Protein AF-0000000078790169 (afdb_homodimer)

Nearest PDB structures (foldseek):
  7u7o-assembly1_C  TM=8.410E-01  e=3.613E-13  Escherichia coli K-12
  8aan-assembly1_A  TM=8.599E-01  e=8.187E-13  Escherichia coli
  8tir-assembly1_C  TM=8.491E-01  e=3.741E-12  Escherichia coli K-12
  8tip-assembly1_C  TM=8.464E-01  e=5.632E-12  Escherichia coli K-12
  8tiw-assembly1_C  TM=8.476E-01  e=8.478E-12  Escherichia coli K-12

Solvent-accessible surface area (backbone atoms only — not comparable to full-atom values): 28248 Å² total; per-residue (Å²): 128,79,69,76,74,74,71,53,63,69,57,85,62,82,78,74,76,66,82,73,62,65,64,41,73,25,56,26,50,36,23,56,64,48,59,53,64,55,48,47,83,46,51,38,67,49,48,44,50,49,39,55,56,41,31,70,58,54,73,80,40,88,64,81,60,79,42,79,51,27,51,66,54,50,28,60,69,57,69,46,75,85,45,73,65,47,48,52,50,50,52,49,45,53,51,46,43,30,23,40,76,39,77,47,74,40,75,90,74,41,29,39,36,41,34,28,60,28,52,37,38,36,39,32,31,55,33,42,30,38,38,29,59,32,72,87,46,42,84,36,55,37,48,43,84,78,67,74,55,53,28,68,48,50,40,45,60,46,47,69,44,74,47,43,50,27,38,47,49,50,51,53,47,45,50,53,26,70,62,78,51,79,50,75,22,59,49,73,41,35,64,68,51,50,30,53,44,51,48,47,75,73,88,55,55,67,64,49,47,44,66,69,40,46,47,52,20,41,52,49,42,44,71,70,34,88,85,42,35,62,44,83,43,74,42,64,61,85,92,44,74,60,36,38,34,37,36,34,47,36,45,60,48,52,57,53,66,75,95,128,78,69,78,72,73,74,52,62,68,57,86,61,82,76,74,77,67,82,74,62,67,63,41,73,25,55,25,51,38,24,56,65,47,57,53,66,56,47,49,83,46,51,40,68,49,47,43,50,50,39,55,56,41,32,69,57,55,73,82,41,88,64,82,60,77,41,80,54,29,52,66,55,49,26,59,66,56,70,46,76,87,46,72,66,47,48,54,50,51,52,48,46,52,50,46,42,29,23,41,75,40,75,47,75,38,76,92,74,41,30,39,35,40,32,28,62,28,51,37,40,36,39,32,31,55,35,43,30,38,40,30,59,32,72,87,45,41,86,36,56,36,49,44,83,79,67,73,54,54,29,69,48,48,40,44,59,48,47,69,43,75,47,44,49,26,39,46,49,50,51,53,48,46,50,51,28,70,63,78,52,77,51,75,23,60,51,73,42,36,64,67,51,50,31,54,46,51,46,47,76,72,88,55,56,68,65,50,47,44,64,68,40,47,49,51,21,41,52,50,41,46,71,69,34,88,85,43,36,62,44,85,44,73,42,64,60,86,92,43,71,59,36,36,33,38,36,35,47,37,46,60,49,52,58,54,65,74,97

Organism: Lacticaseibacillus rhamnosus (strain LMS2-1) (NCBI:txid525361)

Secondary structure (DSSP, 8-state):
---TTS-----------S----GGGPEEEEEHHHHHHTGGGS-HHHHHHHHHHHHT--TT-SSPPPEEEEHHHHHHHTT---SHHHHHHHHHHHHHHHHS-EEEEETTTTEEEEE-SEEEEEEETTSEEEEEE-GGGHHHHSSGGGTS-EEEEEHHHHHH--SHHHHHHHHHHHHHTTTTTSS-EEEEE-HHHHHHHHT--TTS-HHHIIIIIIHHHHHHHHHH-TT--EEEEEEEETTEEEEEEEEE-HHHHHHHHH-/---TTS-----------S----GGGPEEEEEHHHHHHTGGGS-HHHHHHHHHHHHT--TT-SSPPPEEEEHHHHHHHTT---SHHHHHHHHHHHHHHHHS-EEEEETTTTEEEEE-SEEEEEEETTSEEEEEE-GGGHHHHSSGGGTS-EEEEEHHHHHH--SHHHHHHHHHHHHHTTTTTSS-EEEEE-HHHHHHHHT--TTS-HHHIIIIIIHHHHHHHHHH-TT--EEEEEEEETTEEEEEEEEE-HHHHHHHHH-

Foldseek 3Di:
DPPVPPQLQDAQDPPDPDDPPLLQQFKAKWFPCCLQAFPQVAWLLLVLVLSSLLSPDDQPDPFWDKDKDFPNRSCVNLVHDDDSVSLVVVVVSVVCQQVDWGWDADVVVRDIDTGGQWPDWDADSNGIIITHGDRVRCVTRYNVVVVPRMFIDGSNLSSQFRGLLLSSVVRVQRRQCVVVQPDKRKDKDFLVSSCSSNVPDPVDDSVCCVPPRVVVSQVRSVVRPPQWRKDWDFDDDVPHTGMIMIITCSSVVVVVVVD/DPPVPPQLQDAQDPPDPDDVPLLQQQKAKWFPCCLQAFPQVAWLLLVLVLSSLLSPDDQPDPFWDKDKDFPNRSCVNLVHDDDSVSLVVVVVSVVCQQVDWGWDADPVVRDIDTGGQWPDWDADSNGIIITHGDRVRCVTRYNVVVVPRMFIDGSNLSSQFRGLLLSSVVRVQRRQCVVVQPDKRKDKDFLVSSCSSNVPDPVDDSVCCVPPRVVVSQVRSVVRPPQWRKDWDFDDDPPHTGMIMIITCSSVVVVVVVD

Structure (mmCIF, N/CA/C/O backbone):
data_AF-0000000078790169-model_v1
#
loop_
_entity.id
_entity.type
_entity.pdbx_description
1 polymer 'Initiator RepB protein'
#
loop_
_atom_site.group_PDB
_atom_site.id
_atom_site.type_symbol
_atom_site.label_atom_id
_atom_site.label_alt_id
_atom_site.label_comp_id
_atom_site.label_asym_id
_atom_site.label_entity_id
_atom_site.label_seq_id
_atom_site.pdbx_PDB_ins_code
_atom_site.Cartn_x
_atom_site.Cartn_y
_atom_site.Cartn_z
_atom_site.occupancy
_atom_site.B_iso_or_equiv
_atom_site.auth_seq_id
_atom_site.auth_comp_id
_atom_site.auth_asym_id
_atom_site.auth_atom_id
_atom_site.pdbx_PDB_model_num
ATOM 1 N N . MET A 1 1 ? -16.141 -11.969 -10.391 1 20.5 1 MET A N 1
ATOM 2 C CA . MET A 1 1 ? -15.391 -10.719 -10.484 1 20.5 1 MET A CA 1
ATOM 3 C C . MET A 1 1 ? -16.203 -9.562 -9.906 1 20.5 1 MET A C 1
ATOM 5 O O . MET A 1 1 ? -17.141 -9.078 -10.539 1 20.5 1 MET A O 1
ATOM 9 N N . VAL A 1 2 ? -16.562 -9.617 -8.609 1 26.11 2 VAL A N 1
ATOM 10 C CA . VAL A 1 2 ? -17.641 -8.812 -8.031 1 26.11 2 VAL A CA 1
ATOM 11 C C . VAL A 1 2 ? -17.359 -7.332 -8.281 1 26.11 2 VAL A C 1
ATOM 13 O O . VAL A 1 2 ? -16.219 -6.871 -8.109 1 26.11 2 VAL A O 1
ATOM 16 N N . SER A 1 3 ? -18.031 -6.871 -9.312 1 24.41 3 SER A N 1
ATOM 17 C CA . SER A 1 3 ? -18.047 -5.434 -9.57 1 24.41 3 SER A CA 1
ATOM 18 C C . SER A 1 3 ? -18.141 -4.637 -8.273 1 24.41 3 SER A C 1
ATOM 20 O O . SER A 1 3 ? -19.125 -4.77 -7.535 1 24.41 3 SER A O 1
ATOM 22 N N . ALA A 1 4 ? -17.109 -4.504 -7.672 1 30.3 4 ALA A N 1
ATOM 23 C CA . ALA A 1 4 ? -17.078 -3.799 -6.395 1 30.3 4 ALA A CA 1
ATOM 24 C C . ALA A 1 4 ? -17.812 -2.469 -6.48 1 30.3 4 ALA A C 1
ATOM 26 O O . ALA A 1 4 ? -17.766 -1.662 -5.547 1 30.3 4 ALA A O 1
ATOM 27 N N . GLY A 1 5 ? -18.406 -2.191 -7.641 1 28.2 5 GLY A N 1
ATOM 28 C CA . GLY A 1 5 ? -19.031 -0.884 -7.711 1 28.2 5 GLY A CA 1
ATOM 29 C C . GLY A 1 5 ? -20.156 -0.708 -6.703 1 28.2 5 GLY A C 1
ATOM 30 O O . GLY A 1 5 ? -20.625 0.41 -6.477 1 28.2 5 GLY A O 1
ATOM 31 N N . ARG A 1 6 ? -21.125 -1.715 -6.676 1 32.03 6 ARG A N 1
ATOM 32 C CA . ARG A 1 6 ? -22.344 -1.42 -5.941 1 32.03 6 ARG A CA 1
ATOM 33 C C . ARG A 1 6 ? -22.094 -1.367 -4.441 1 32.03 6 ARG A C 1
ATOM 35 O O . ARG A 1 6 ? -21.688 -2.365 -3.84 1 32.03 6 ARG A O 1
ATOM 42 N N . ILE A 1 7 ? -21.828 -0.208 -3.947 1 33.84 7 ILE A N 1
ATOM 43 C CA . ILE A 1 7 ? -21.656 0.276 -2.58 1 33.84 7 ILE A CA 1
ATOM 44 C C . ILE A 1 7 ? -22.688 -0.382 -1.673 1 33.84 7 ILE A C 1
ATOM 46 O O . ILE A 1 7 ? -23.891 -0.339 -1.954 1 33.84 7 ILE A O 1
ATOM 50 N N . LEU A 1 8 ? -22.281 -1.354 -1.033 1 34.78 8 LEU A N 1
ATOM 51 C CA . LEU A 1 8 ? -22.953 -2.113 0.012 1 34.78 8 LEU A CA 1
ATOM 52 C C . LEU A 1 8 ? -23.625 -1.179 1.013 1 34.78 8 LEU A C 1
ATOM 54 O O . LEU A 1 8 ? -24.094 -1.621 2.068 1 34.78 8 LEU A O 1
ATOM 58 N N . TRP A 1 9 ? -23.469 0.124 0.792 1 31.91 9 TRP A N 1
ATOM 59 C CA . TRP A 1 9 ? -23.812 0.92 1.966 1 31.91 9 TRP A CA 1
ATOM 60 C C . TRP A 1 9 ? -25.312 0.915 2.207 1 31.91 9 TRP A C 1
ATOM 62 O O . TRP A 1 9 ? -26.078 1.479 1.419 1 31.91 9 TRP A O 1
ATOM 72 N N . THR A 1 10 ? -25.859 -0.198 2.451 1 31.5 10 THR A N 1
ATOM 73 C CA . THR A 1 10 ? -27.297 -0.029 2.686 1 31.5 10 THR A CA 1
ATOM 74 C C . THR A 1 10 ? -27.547 0.974 3.807 1 31.5 10 THR A C 1
ATOM 76 O O . THR A 1 10 ? -28.359 1.889 3.66 1 31.5 10 THR A O 1
ATOM 79 N N . SER A 1 11 ? -27.656 0.459 5.164 1 29.88 11 SER A N 1
ATOM 80 C CA . SER A 1 11 ? -28.312 1.163 6.262 1 29.88 11 SER A CA 1
ATOM 81 C C . SER A 1 11 ? -27.344 2.105 6.969 1 29.88 11 SER A C 1
ATOM 83 O O . SER A 1 11 ? -26.172 1.761 7.191 1 29.88 11 SER A O 1
ATOM 85 N N . ASP A 1 12 ? -27.5 3.371 6.906 1 32.56 12 ASP A N 1
ATOM 86 C CA . ASP A 1 12 ? -26.859 4.527 7.523 1 32.56 12 ASP A CA 1
ATOM 87 C C . ASP A 1 12 ? -26.875 4.414 9.047 1 32.56 12 ASP A C 1
ATOM 89 O O . ASP A 1 12 ? -27.828 4.871 9.695 1 32.56 12 ASP A O 1
ATOM 93 N N . ARG A 1 13 ? -26.781 3.326 9.742 1 32.31 13 ARG A N 1
ATOM 94 C CA . ARG A 1 13 ? -27 3.338 11.188 1 32.31 13 ARG A CA 1
ATOM 95 C C . ARG A 1 13 ? -25.844 4.031 11.914 1 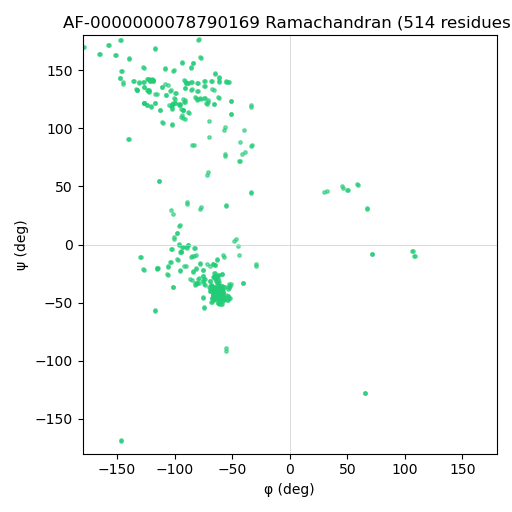32.31 13 ARG A C 1
ATOM 97 O O . ARG A 1 13 ? -24.688 3.924 11.5 1 32.31 13 ARG A O 1
ATOM 104 N N . ASP A 1 14 ? -26.172 5.031 12.68 1 32.47 14 ASP A N 1
ATOM 105 C CA . ASP A 1 14 ? -25.328 5.711 13.656 1 32.47 14 ASP A CA 1
ATOM 106 C C . ASP A 1 14 ? -24.766 4.727 14.688 1 32.47 14 ASP A C 1
ATOM 108 O O . ASP A 1 14 ? -25.531 4.16 15.477 1 32.47 14 ASP A O 1
ATOM 112 N N . PHE A 1 15 ? -23.859 3.986 14.438 1 33.72 15 PHE A N 1
ATOM 113 C CA . PHE A 1 15 ? -23.406 2.979 15.383 1 33.72 15 PHE A CA 1
ATOM 114 C C . PHE A 1 15 ? -22.812 3.633 16.625 1 33.72 15 PHE A C 1
ATOM 116 O O . PHE A 1 15 ? -22.422 2.943 17.578 1 33.72 15 PHE A O 1
ATOM 123 N N . ASN A 1 16 ? -22.281 4.805 16.609 1 34.62 16 ASN A N 1
ATOM 124 C CA . ASN A 1 16 ? -21.594 5.355 17.766 1 34.62 16 ASN A CA 1
ATOM 125 C C . ASN A 1 16 ? -22.562 6.016 18.734 1 34.62 16 ASN A C 1
ATOM 127 O O . ASN A 1 16 ? -23.203 7.016 18.406 1 34.62 16 ASN A O 1
ATOM 131 N N . LYS A 1 17 ? -23.188 5.336 19.656 1 36.69 17 LYS A N 1
ATOM 132 C CA . LYS A 1 17 ? -24.062 5.852 20.703 1 36.69 17 LYS A CA 1
ATOM 133 C C . LYS A 1 17 ? -23.328 6.863 21.578 1 36.69 17 LYS A C 1
ATOM 135 O O . LYS A 1 17 ? -23.922 7.465 22.484 1 36.69 17 LYS A O 1
ATOM 140 N N . ASP A 1 18 ? -22.078 6.598 21.938 1 36.97 18 ASP A N 1
ATOM 141 C CA . ASP A 1 18 ? -21.562 7.445 23.016 1 36.97 18 ASP A CA 1
ATOM 142 C C . ASP A 1 18 ? -21.547 8.914 22.594 1 36.97 18 ASP A C 1
ATOM 144 O O . ASP A 1 18 ? -21.5 9.227 21.406 1 36.97 18 ASP A O 1
ATOM 148 N N . GLU A 1 19 ? -21.828 9.852 23.484 1 35.72 19 GLU A N 1
ATOM 149 C CA . GLU A 1 19 ? -21.812 11.305 23.375 1 35.72 19 GLU A CA 1
ATOM 150 C C . GLU A 1 19 ? -20.703 11.766 22.422 1 35.72 19 GLU A C 1
ATOM 152 O O . GLU A 1 19 ? -19.531 11.469 22.641 1 35.72 19 GLU A O 1
ATOM 157 N N . ILE A 1 20 ? -20.844 11.828 21.203 1 38.97 20 ILE A N 1
ATOM 158 C CA . ILE A 1 20 ? -19.984 12.414 20.188 1 38.97 20 ILE A CA 1
ATOM 159 C C . ILE A 1 20 ? -19.281 13.648 20.75 1 38.97 20 ILE A C 1
ATOM 161 O O . ILE A 1 20 ? -19.906 14.703 20.891 1 38.97 20 ILE A O 1
ATOM 165 N N . ARG A 1 21 ? -18.734 13.633 21.938 1 41.75 21 ARG A N 1
ATOM 166 C CA . ARG A 1 21 ? -17.906 14.805 22.188 1 41.75 21 ARG A CA 1
ATOM 167 C C . ARG A 1 21 ? -17.219 15.273 20.922 1 41.75 21 ARG A C 1
ATOM 169 O O . ARG A 1 21 ? -16.812 14.453 20.078 1 41.75 21 ARG A O 1
ATOM 176 N N . ASP A 1 22 ? -17.5 16.469 20.5 1 54.09 22 ASP A N 1
ATOM 177 C CA . ASP A 1 22 ? -17.109 17.078 19.234 1 54.09 22 ASP A CA 1
ATOM 178 C C . ASP A 1 22 ? -15.664 16.781 18.891 1 54.09 22 ASP A C 1
ATOM 180 O O . ASP A 1 22 ? -14.742 17.266 19.547 1 54.09 22 ASP A O 1
ATOM 184 N N . GLN A 1 23 ? -15.406 15.531 18.516 1 52.53 23 GLN A N 1
ATOM 185 C CA . GLN A 1 23 ? -14.117 15.023 18.062 1 52.53 23 GLN A CA 1
ATOM 186 C C . GLN A 1 23 ? -13.297 16.125 17.391 1 52.53 23 GLN A C 1
ATOM 188 O O . GLN A 1 23 ? -12.062 16.047 17.344 1 52.53 23 GLN A O 1
ATOM 193 N N . ARG A 1 24 ? -14.031 17.141 17.062 1 53.06 24 ARG A N 1
ATOM 194 C CA . ARG A 1 24 ? -13.352 18.25 16.406 1 53.06 24 ARG A CA 1
ATOM 195 C C . ARG A 1 24 ? -12.461 19.016 17.391 1 53.06 24 ARG A C 1
ATOM 197 O O . ARG A 1 24 ? -11.523 19.703 16.984 1 53.06 24 ARG A O 1
ATOM 204 N N . TYR A 1 25 ? -12.789 18.719 18.609 1 52.31 25 TYR A N 1
ATOM 205 C CA . TYR A 1 25 ? -12.008 19.406 19.625 1 52.31 25 TYR A CA 1
ATOM 206 C C . TYR A 1 25 ? -10.852 18.547 20.125 1 52.31 25 TYR A C 1
ATOM 208 O O . TYR A 1 25 ? -10.203 18.875 21.109 1 52.31 25 TYR A O 1
ATOM 216 N N . PHE A 1 26 ? -10.703 17.594 19.25 1 68.75 26 PHE A N 1
ATOM 217 C CA . PHE A 1 26 ? -9.594 16.719 19.609 1 68.75 26 PHE A CA 1
ATOM 218 C C . PHE A 1 26 ? -8.258 17.328 19.203 1 68.75 26 PHE A C 1
ATOM 220 O O . PHE A 1 26 ? -8.18 18.031 18.188 1 68.75 26 PHE A O 1
ATOM 227 N N . LEU A 1 27 ? -7.285 17.203 20.031 1 70.69 27 LEU A N 1
ATOM 228 C CA . LEU A 1 27 ? -5.918 17.625 19.75 1 70.69 27 LEU A CA 1
ATOM 229 C C . LEU A 1 27 ? -5.172 16.578 18.938 1 70.69 27 LEU A C 1
ATOM 231 O O . LEU A 1 27 ? -5.277 15.383 19.219 1 70.69 27 LEU A O 1
ATOM 235 N N . VAL A 1 28 ? -4.648 17.094 17.875 1 78.19 28 VAL A N 1
ATOM 236 C CA . VAL A 1 28 ? -3.781 16.25 17.062 1 78.19 28 VAL A CA 1
ATOM 237 C C . VAL A 1 28 ? -2.32 16.5 17.438 1 78.19 28 VAL A C 1
ATOM 239 O O . VAL A 1 28 ? -1.87 17.641 17.484 1 78.19 28 VAL A O 1
ATOM 242 N N . ALA A 1 29 ? -1.656 15.492 17.859 1 73.12 29 ALA A N 1
ATOM 243 C CA . ALA A 1 29 ? -0.239 15.602 18.188 1 73.12 29 ALA A CA 1
ATOM 244 C C . ALA A 1 29 ? 0.609 14.727 17.281 1 73.12 29 ALA A C 1
ATOM 246 O O . ALA A 1 29 ? 0.273 13.562 17.031 1 73.12 29 ALA A O 1
ATOM 247 N N . GLU A 1 30 ? 1.626 15.289 16.703 1 75.19 30 GLU A N 1
ATOM 248 C CA . GLU A 1 30 ? 2.525 14.547 15.828 1 75.19 30 GLU A CA 1
ATOM 249 C C . GLU A 1 30 ? 3.957 15.062 15.945 1 75.19 30 GLU A C 1
ATOM 251 O O . GLU A 1 30 ? 4.18 16.25 16.203 1 75.19 30 GLU A O 1
ATOM 256 N N . HIS A 1 31 ? 4.863 14.094 15.734 1 76.19 31 HIS A N 1
ATOM 257 C CA . HIS A 1 31 ? 6.262 14.5 15.672 1 76.19 31 HIS A CA 1
ATOM 258 C C . HIS A 1 31 ? 6.52 15.406 14.477 1 76.19 31 HIS A C 1
ATOM 260 O O . HIS A 1 31 ? 5.973 15.188 13.391 1 76.19 31 HIS A O 1
ATOM 266 N N . ASN A 1 32 ? 7.422 16.328 14.609 1 73 32 ASN A N 1
ATOM 267 C CA . ASN A 1 32 ? 7.688 17.328 13.578 1 73 32 ASN A CA 1
ATOM 268 C C . ASN A 1 32 ? 8.242 16.688 12.305 1 73 32 ASN A C 1
ATOM 270 O O . ASN A 1 32 ? 7.98 17.172 11.203 1 73 32 ASN A O 1
ATOM 274 N N . ASP A 1 33 ? 8.883 15.594 12.469 1 73.69 33 ASP A N 1
ATOM 275 C CA . ASP A 1 33 ? 9.477 14.914 11.328 1 73.69 33 ASP A CA 1
ATOM 276 C C . ASP A 1 33 ? 8.398 14.328 10.422 1 73.69 33 ASP A C 1
ATOM 278 O O . ASP A 1 33 ? 8.602 14.18 9.211 1 73.69 33 ASP A O 1
ATOM 282 N N . LEU A 1 34 ? 7.316 13.945 11.031 1 74.81 34 LEU A N 1
ATOM 283 C CA . LEU A 1 34 ? 6.23 13.383 10.234 1 74.81 34 LEU A CA 1
ATOM 284 C C . LEU A 1 34 ? 5.613 14.445 9.328 1 74.81 34 LEU A C 1
ATOM 286 O O . LEU A 1 34 ? 5.258 14.156 8.188 1 74.81 34 LEU A O 1
ATOM 290 N N . ILE A 1 35 ? 5.547 15.547 9.797 1 66.56 35 ILE A N 1
ATOM 291 C CA . ILE A 1 35 ? 4.941 16.656 9.062 1 66.56 35 ILE A CA 1
ATOM 292 C C . ILE A 1 35 ? 5.785 16.984 7.832 1 66.56 35 ILE A C 1
ATOM 294 O O . ILE A 1 35 ? 5.25 17.172 6.738 1 66.56 35 ILE A O 1
ATOM 298 N N . THR A 1 36 ? 7 16.891 8.031 1 63.53 36 THR A N 1
ATOM 299 C CA . THR A 1 36 ? 7.902 17.375 6.992 1 63.53 36 THR A CA 1
ATOM 300 C C . THR A 1 36 ? 8.266 16.25 6.023 1 63.53 36 THR A C 1
ATOM 302 O O . THR A 1 36 ? 8.625 16.516 4.871 1 63.53 36 THR A O 1
ATOM 305 N N . LYS A 1 37 ? 8.07 15.094 6.43 1 63.59 37 LYS A N 1
ATOM 306 C CA . LYS A 1 37 ? 8.711 14.047 5.637 1 63.59 37 LYS A CA 1
ATOM 307 C C . LYS A 1 37 ? 7.672 13.164 4.957 1 63.59 37 LYS A C 1
ATOM 309 O O . LYS A 1 37 ? 7.945 12.562 3.914 1 63.59 37 LYS A O 1
ATOM 314 N N . ALA A 1 38 ? 6.531 13.172 5.434 1 64.75 38 ALA A N 1
ATOM 315 C CA . ALA A 1 38 ? 5.715 12.047 4.969 1 64.75 38 ALA A CA 1
ATOM 316 C C . ALA A 1 38 ? 4.355 12.531 4.469 1 64.75 38 ALA A C 1
ATOM 318 O O . ALA A 1 38 ? 3.707 11.852 3.67 1 64.75 38 ALA A O 1
ATOM 319 N N . ARG A 1 39 ? 4.062 13.719 4.723 1 70.88 39 ARG A N 1
ATOM 320 C CA . ARG A 1 39 ? 2.65 14.062 4.559 1 70.88 39 ARG A CA 1
ATOM 321 C C . ARG A 1 39 ? 2.393 14.688 3.191 1 70.88 39 ARG A C 1
ATOM 323 O O . ARG A 1 39 ? 1.241 14.797 2.766 1 70.88 39 ARG A O 1
ATOM 330 N N . HIS A 1 40 ? 3.389 14.797 2.463 1 73.88 40 HIS A N 1
ATOM 331 C CA . HIS A 1 40 ? 3.215 15.57 1.238 1 73.88 40 HIS A CA 1
ATOM 332 C C . HIS A 1 40 ? 2.498 14.75 0.169 1 73.88 40 HIS A C 1
ATOM 334 O O . HIS A 1 40 ? 1.944 15.312 -0.78 1 73.88 40 HIS A O 1
ATOM 340 N N . ASP A 1 41 ? 2.449 13.531 0.336 1 83.69 41 ASP A N 1
ATOM 341 C CA . ASP A 1 41 ? 1.815 12.727 -0.704 1 83.69 41 ASP A CA 1
ATOM 342 C C . ASP A 1 41 ? 0.32 12.57 -0.441 1 83.69 41 ASP A C 1
ATOM 344 O O . ASP A 1 41 ? -0.405 12.016 -1.268 1 83.69 41 ASP A O 1
ATOM 348 N N . LEU A 1 42 ? -0.148 13.109 0.658 1 92.75 42 LEU A N 1
ATOM 349 C CA . LEU A 1 42 ? -1.567 13.031 0.987 1 92.75 42 LEU A CA 1
ATOM 350 C C . LEU A 1 42 ? -2.32 14.234 0.417 1 92.75 42 LEU A C 1
ATOM 352 O O . LEU A 1 42 ? -1.813 15.352 0.439 1 92.75 42 LEU A O 1
ATOM 356 N N . ASN A 1 43 ? -3.49 14 -0.109 1 94.38 43 ASN A N 1
ATOM 357 C CA . ASN A 1 43 ? -4.34 15.117 -0.484 1 94.38 43 ASN A CA 1
ATOM 358 C C . ASN A 1 43 ? -5.055 15.711 0.729 1 94.38 43 ASN A C 1
ATOM 360 O O . ASN A 1 43 ? -4.875 15.234 1.852 1 94.38 43 ASN A O 1
ATOM 364 N N . ALA A 1 44 ? -5.781 16.766 0.517 1 95.44 44 ALA A N 1
ATOM 365 C CA . ALA A 1 44 ? -6.387 17.516 1.619 1 95.44 44 ALA A CA 1
ATOM 366 C C . ALA A 1 44 ? -7.266 16.609 2.473 1 95.44 44 ALA A C 1
ATOM 368 O O . ALA A 1 44 ? -7.164 16.609 3.703 1 95.44 44 ALA A O 1
ATOM 369 N N . ARG A 1 45 ? -8.102 15.82 1.868 1 96 45 ARG A N 1
ATOM 370 C CA . ARG A 1 45 ? -9.008 14.938 2.604 1 96 45 ARG A CA 1
ATOM 371 C C . ARG A 1 45 ? -8.227 13.883 3.383 1 96 45 ARG A C 1
ATOM 373 O O . ARG A 1 45 ? -8.539 13.602 4.543 1 96 45 ARG A O 1
ATOM 380 N N . GLU A 1 46 ? -7.242 13.32 2.756 1 96.38 46 GLU A N 1
ATOM 381 C CA . GLU A 1 46 ? -6.402 12.312 3.4 1 96.38 46 GLU A CA 1
ATOM 382 C C . GLU A 1 46 ? -5.66 12.898 4.598 1 96.38 46 GLU A C 1
ATOM 384 O O . GLU A 1 46 ? -5.504 12.234 5.625 1 96.38 46 GLU A O 1
ATOM 389 N N . LEU A 1 47 ? -5.199 14.133 4.445 1 95 47 LEU A N 1
ATOM 390 C CA . LEU A 1 47 ? -4.559 14.812 5.566 1 95 47 LEU A CA 1
ATOM 391 C C . LEU A 1 47 ? -5.512 14.922 6.75 1 95 47 LEU A C 1
ATOM 393 O O . LEU A 1 47 ? -5.129 14.664 7.895 1 95 47 LEU A O 1
ATOM 397 N N . LYS A 1 48 ? -6.73 15.266 6.488 1 95 48 LYS A N 1
ATOM 398 C CA . LYS A 1 48 ? -7.746 15.422 7.527 1 95 48 LYS A CA 1
ATOM 399 C C . LYS A 1 48 ? -8.086 14.07 8.164 1 95 48 LYS A C 1
ATOM 401 O O . LYS A 1 48 ? -8.258 13.984 9.383 1 95 48 LYS A O 1
ATOM 406 N N . ILE A 1 49 ? -8.148 13.078 7.309 1 95.75 49 ILE A N 1
ATOM 407 C CA . ILE A 1 49 ? -8.398 11.734 7.828 1 95.75 49 ILE A CA 1
ATOM 408 C C . ILE A 1 49 ? -7.277 11.336 8.781 1 95.75 49 ILE A C 1
ATOM 410 O O . ILE A 1 49 ? -7.539 10.836 9.883 1 95.75 49 ILE A O 1
ATOM 414 N N . MET A 1 50 ? -6.074 11.547 8.328 1 93.62 50 MET A N 1
ATOM 415 C CA . MET A 1 50 ? -4.934 11.203 9.172 1 93.62 50 MET A CA 1
ATOM 416 C C . MET A 1 50 ? -4.977 11.977 10.484 1 93.62 50 MET A C 1
ATOM 418 O O . MET A 1 50 ? -4.703 11.414 11.547 1 93.62 50 MET A O 1
ATOM 422 N N . ASP A 1 51 ? -5.277 13.25 10.43 1 92.62 51 ASP A N 1
ATOM 423 C CA . ASP A 1 51 ? -5.391 14.055 11.641 1 92.62 51 ASP A CA 1
ATOM 424 C C . ASP A 1 51 ? -6.449 13.492 12.578 1 92.62 51 ASP A C 1
ATOM 426 O O . ASP A 1 51 ? -6.246 13.438 13.797 1 92.62 51 ASP A O 1
ATOM 430 N N . TYR A 1 52 ? -7.578 13.141 12.016 1 93.62 52 TYR A N 1
ATOM 431 C CA . TYR A 1 52 ? -8.633 12.516 12.805 1 93.62 52 TYR A CA 1
ATOM 432 C C . TYR A 1 52 ? -8.125 11.25 13.492 1 93.62 52 TYR A C 1
ATOM 434 O O . TYR A 1 52 ? -8.336 11.062 14.695 1 93.62 52 TYR A O 1
ATOM 442 N N . VAL A 1 53 ? -7.414 10.445 12.773 1 92.81 53 VAL A N 1
ATOM 443 C CA . VAL A 1 53 ? -6.898 9.18 13.289 1 92.81 53 VAL A CA 1
ATOM 444 C C . VAL A 1 53 ? -5.895 9.453 14.406 1 92.81 53 VAL A C 1
ATOM 446 O O . VAL A 1 53 ? -5.941 8.812 15.461 1 92.81 53 VAL A O 1
ATOM 449 N N . VAL A 1 54 ? -5.035 10.383 14.156 1 89.25 54 VAL A N 1
ATOM 450 C CA . VAL A 1 54 ? -4.02 10.742 15.141 1 89.25 54 VAL A CA 1
ATOM 451 C C . VAL A 1 54 ? -4.691 11.273 16.406 1 89.25 54 VAL A C 1
ATOM 453 O O . VAL A 1 54 ? -4.219 11.031 17.516 1 89.25 54 VAL A O 1
ATOM 456 N N . SER A 1 55 ? -5.754 11.977 16.234 1 88.94 55 SER A N 1
ATOM 457 C CA . SER A 1 55 ? -6.457 12.562 17.375 1 88.94 55 SER A CA 1
ATOM 458 C C . SER A 1 55 ? -7.039 11.484 18.281 1 88.94 55 SER A C 1
ATOM 460 O O . SER A 1 55 ? -7.383 11.75 19.422 1 88.94 55 SER A O 1
ATOM 462 N N . LYS A 1 56 ? -7.172 10.281 17.797 1 87.75 56 LYS A N 1
ATOM 463 C CA . LYS A 1 56 ? -7.719 9.172 18.578 1 87.75 56 LYS A CA 1
ATOM 464 C C . LYS A 1 56 ? -6.633 8.5 19.422 1 87.75 56 LYS A C 1
ATOM 466 O O . LYS A 1 56 ? -6.934 7.668 20.281 1 87.75 56 LYS A O 1
ATOM 471 N N . ILE A 1 57 ? -5.395 8.906 19.125 1 86.06 57 ILE A N 1
ATOM 472 C CA . ILE A 1 57 ? -4.285 8.344 19.875 1 86.06 57 ILE A CA 1
ATOM 473 C C . ILE A 1 57 ? -4.195 9.031 21.25 1 86.06 57 ILE A C 1
ATOM 475 O O . ILE A 1 57 ? -4.133 10.258 21.328 1 86.06 57 ILE A O 1
ATOM 479 N N . LYS A 1 58 ? -4.195 8.273 22.281 1 82.44 58 LYS A N 1
ATOM 480 C CA . LYS A 1 58 ? -4.078 8.836 23.625 1 82.44 58 LYS A CA 1
ATOM 481 C C . LYS A 1 58 ? -2.617 9.031 24.016 1 82.44 58 LYS A C 1
ATOM 483 O O . LYS A 1 58 ? -1.75 8.258 23.609 1 82.44 58 LYS A O 1
ATOM 488 N N . PRO A 1 59 ? -2.346 9.961 24.859 1 78.88 59 PRO A N 1
ATOM 489 C CA . PRO A 1 59 ? -0.97 10.281 25.234 1 78.88 59 PRO A CA 1
ATOM 490 C C . PRO A 1 59 ? -0.259 9.117 25.922 1 78.88 59 PRO A C 1
ATOM 492 O O . PRO A 1 59 ? 0.96 8.977 25.797 1 78.88 59 PRO A O 1
ATOM 495 N N . ASN A 1 60 ? -1.014 8.242 26.562 1 81.06 60 ASN A N 1
ATOM 496 C CA . ASN A 1 60 ? -0.391 7.168 27.328 1 81.06 60 ASN A CA 1
ATOM 497 C C . ASN A 1 60 ? -0.396 5.852 26.562 1 81.06 60 ASN A C 1
ATOM 499 O O . ASN A 1 60 ? 0.035 4.82 27.078 1 81.06 60 ASN A O 1
ATOM 503 N N . ASP A 1 61 ? -0.847 5.914 25.344 1 86 61 ASP A N 1
ATOM 504 C CA . ASP A 1 61 ? -0.857 4.691 24.531 1 86 61 ASP A CA 1
ATOM 505 C C . ASP A 1 61 ? 0.563 4.211 24.25 1 86 61 ASP A C 1
ATOM 507 O O . ASP A 1 61 ? 1.434 5.008 23.891 1 86 61 ASP A O 1
ATOM 511 N N . GLU A 1 62 ? 0.798 2.943 24.438 1 86.25 62 GLU A N 1
ATOM 512 C CA . GLU A 1 62 ? 2.105 2.357 24.156 1 86.25 62 GLU A CA 1
ATOM 513 C C . GLU A 1 62 ? 2.145 1.737 22.766 1 86.25 62 GLU A C 1
ATOM 515 O O . GLU A 1 62 ? 3.223 1.48 22.219 1 86.25 62 GLU A O 1
ATOM 520 N N . HIS A 1 63 ? 1.02 1.429 22.281 1 88 63 HIS A N 1
ATOM 521 C CA . HIS A 1 63 ? 0.866 0.869 20.953 1 88 63 HIS A CA 1
ATOM 522 C C . HIS A 1 63 ? -0.35 1.459 20.234 1 88 63 HIS A C 1
ATOM 524 O O . HIS A 1 63 ? -1.179 2.121 20.875 1 88 63 HIS A O 1
ATOM 530 N N . PHE A 1 64 ? -0.297 1.322 18.922 1 87.06 64 PHE A N 1
ATOM 531 C CA . PHE A 1 64 ? -1.464 1.782 18.172 1 87.06 64 PHE A CA 1
ATOM 532 C C . PHE A 1 64 ? -2.643 0.839 18.375 1 87.06 64 PHE A C 1
ATOM 534 O O . PHE A 1 64 ? -2.533 -0.364 18.125 1 87.06 64 PHE A O 1
ATOM 541 N N . ASN A 1 65 ? -3.617 1.387 18.844 1 82.62 65 ASN A N 1
ATOM 542 C CA . ASN A 1 65 ? -4.863 0.635 18.953 1 82.62 65 ASN A CA 1
ATOM 543 C C . ASN A 1 65 ? -5.652 0.65 17.656 1 82.62 65 ASN A C 1
ATOM 545 O O . ASN A 1 65 ? -5.406 1.489 16.781 1 82.62 65 ASN A O 1
ATOM 549 N N . LEU A 1 66 ? -6.453 -0.397 17.594 1 91.69 66 LEU A N 1
ATOM 550 C CA . LEU A 1 66 ? -7.414 -0.402 16.5 1 91.69 66 LEU A CA 1
ATOM 551 C C . LEU A 1 66 ? -8.367 0.785 16.609 1 91.69 66 LEU A C 1
ATOM 553 O O . LEU A 1 66 ? -8.922 1.051 17.672 1 91.69 66 LEU A O 1
ATOM 557 N N . ILE A 1 67 ? -8.477 1.549 15.586 1 93.12 67 ILE A N 1
ATOM 558 C CA . ILE A 1 67 ? -9.383 2.691 15.555 1 93.12 67 ILE A CA 1
ATOM 559 C C . ILE A 1 67 ? -10.727 2.264 14.969 1 93.12 67 ILE A C 1
ATOM 561 O O . ILE A 1 67 ? -10.805 1.851 13.805 1 93.12 67 ILE A O 1
ATOM 565 N N . ASP A 1 68 ? -11.68 2.346 15.789 1 93.88 68 ASP A N 1
ATOM 566 C CA . ASP A 1 68 ? -13.047 2.045 15.367 1 93.88 68 ASP A CA 1
ATOM 567 C C . ASP A 1 68 ? -13.789 3.318 14.969 1 93.88 68 ASP A C 1
ATOM 569 O O . ASP A 1 68 ? -13.922 4.242 15.773 1 93.88 68 ASP A O 1
ATOM 573 N N . THR A 1 69 ? -14.242 3.422 13.82 1 94.56 69 THR A N 1
ATOM 574 C CA . THR A 1 69 ? -15 4.566 13.32 1 94.56 69 THR A CA 1
ATOM 575 C C . THR A 1 69 ? -16.047 4.121 12.312 1 94.56 69 THR A C 1
ATOM 577 O O . THR A 1 69 ? -16.484 2.965 12.32 1 94.56 69 THR A O 1
ATOM 580 N N . SER A 1 70 ? -16.609 5.023 11.633 1 94.94 70 SER A N 1
ATOM 581 C CA . SER A 1 70 ? -17.609 4.746 10.602 1 94.94 70 SER A CA 1
ATOM 582 C C . SER A 1 70 ? -17.609 5.832 9.531 1 94.94 70 SER A C 1
ATOM 584 O O . SER A 1 70 ? -17.062 6.918 9.734 1 94.94 70 SER A O 1
ATOM 586 N N . MET A 1 71 ? -18.234 5.414 8.422 1 94.69 71 MET A N 1
ATOM 587 C CA . MET A 1 71 ? -18.406 6.406 7.359 1 94.69 71 MET A CA 1
ATOM 588 C C . MET A 1 71 ? -19.203 7.605 7.859 1 94.69 71 MET A C 1
ATOM 590 O O . MET A 1 71 ? -18.891 8.75 7.512 1 94.69 71 MET A O 1
ATOM 594 N N . TYR A 1 72 ? -20.125 7.355 8.688 1 93.12 72 TYR A N 1
ATOM 595 C CA . TYR A 1 72 ? -20.922 8.414 9.289 1 93.12 72 TYR A CA 1
ATOM 596 C C . TYR A 1 72 ? -20.062 9.352 10.125 1 93.12 72 TYR A C 1
ATOM 598 O O . TYR A 1 72 ? -20.109 10.57 9.953 1 93.12 72 TYR A O 1
ATOM 606 N N . GLU A 1 73 ? -19.312 8.789 10.961 1 92.19 73 GLU A N 1
ATOM 607 C CA . GLU A 1 73 ? -18.453 9.586 11.828 1 92.19 73 GLU A CA 1
ATOM 608 C C . GLU A 1 73 ? -17.438 10.383 11.008 1 92.19 73 GLU A C 1
ATOM 610 O O . GLU A 1 73 ? -17.188 11.555 11.289 1 92.19 73 GLU A O 1
ATOM 615 N N . LEU A 1 74 ? -16.828 9.727 10.039 1 94.38 74 LEU A N 1
ATOM 616 C CA . LEU A 1 74 ? -15.844 10.398 9.203 1 94.38 74 LEU A CA 1
ATOM 617 C C . LEU A 1 74 ? -16.469 11.578 8.469 1 94.38 74 LEU A C 1
ATOM 619 O O . LEU A 1 74 ? -15.875 12.664 8.43 1 94.38 74 LEU A O 1
ATOM 623 N N . THR A 1 75 ? -17.641 11.375 7.945 1 94.38 75 THR A N 1
ATOM 624 C CA . THR A 1 75 ? -18.312 12.461 7.227 1 94.38 75 THR A CA 1
ATOM 625 C C . THR A 1 75 ? -18.641 13.609 8.18 1 94.38 75 THR A C 1
ATOM 627 O O . THR A 1 75 ? -18.516 14.781 7.812 1 94.38 75 THR A O 1
ATOM 630 N N . ARG A 1 76 ? -19.016 13.32 9.344 1 92.12 76 ARG A N 1
ATOM 631 C CA . ARG A 1 76 ? -19.359 14.336 10.336 1 92.12 76 ARG A CA 1
ATOM 632 C C . ARG A 1 76 ? -18.109 15.125 10.75 1 92.12 76 ARG A C 1
ATOM 634 O O . ARG A 1 76 ? -18.125 16.359 10.75 1 92.12 76 ARG A O 1
ATOM 641 N N . VAL A 1 77 ? -17.078 14.414 11.07 1 90.5 77 VAL A N 1
ATOM 642 C CA . VAL A 1 77 ? -15.859 15.031 11.57 1 90.5 77 VAL A CA 1
ATOM 643 C C . VAL A 1 77 ? -15.227 15.883 10.469 1 90.5 77 VAL A C 1
ATOM 645 O O . VAL A 1 77 ? -14.719 16.969 10.742 1 90.5 77 VAL A O 1
ATOM 648 N N . LEU A 1 78 ? -15.273 15.391 9.242 1 93.44 78 LEU A N 1
ATOM 649 C CA . LEU A 1 78 ? -14.617 16.078 8.133 1 93.44 78 LEU A CA 1
ATOM 650 C C . LEU A 1 78 ? -15.555 17.094 7.496 1 93.44 78 LEU A C 1
ATOM 652 O O . LEU A 1 78 ? -15.172 17.781 6.535 1 93.44 78 LEU A O 1
ATOM 656 N N . ASP A 1 79 ? -16.734 17.188 8.008 1 92.5 79 ASP A N 1
ATOM 657 C CA . ASP A 1 79 ? -17.734 18.125 7.523 1 92.5 79 ASP A CA 1
ATOM 658 C C . ASP A 1 79 ? -18.047 17.906 6.043 1 92.5 79 ASP A C 1
ATOM 660 O O . ASP A 1 79 ? -17.953 18.828 5.23 1 92.5 79 ASP A O 1
ATOM 664 N N . LEU A 1 80 ? -18.344 16.672 5.754 1 94.06 80 LEU A N 1
ATOM 665 C CA . LEU A 1 80 ? -18.734 16.266 4.402 1 94.06 80 LEU A CA 1
ATOM 666 C C . LEU A 1 80 ? -20.219 15.93 4.336 1 94.06 80 LEU A C 1
ATOM 668 O O . LEU A 1 80 ? -20.812 15.508 5.332 1 94.06 80 LEU A O 1
ATOM 672 N N . LYS A 1 81 ? -20.719 16.125 3.172 1 94.06 81 LYS A N 1
ATOM 673 C CA . LYS A 1 81 ? -22.109 15.719 2.963 1 94.06 81 LYS A CA 1
ATOM 674 C C . LYS A 1 81 ? -22.203 14.195 2.848 1 94.06 81 LYS A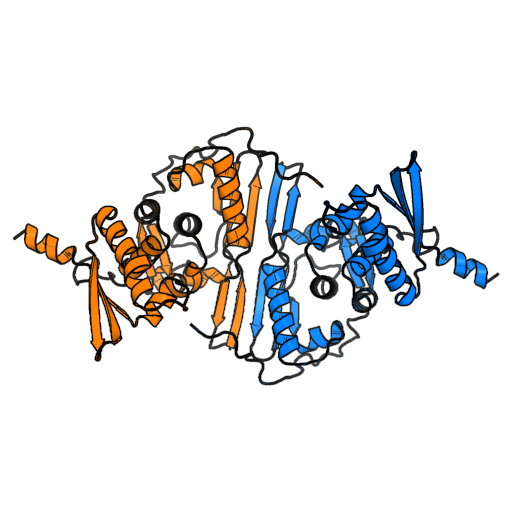 C 1
ATOM 676 O O . LYS A 1 81 ? -21.438 13.57 2.115 1 94.06 81 LYS A O 1
ATOM 681 N N . ARG A 1 82 ? -23.188 13.672 3.504 1 90.81 82 ARG A N 1
ATOM 682 C CA . ARG A 1 82 ? -23.375 12.227 3.488 1 90.81 82 ARG A CA 1
ATOM 683 C C . ARG A 1 82 ? -24.078 11.781 2.209 1 90.81 82 ARG A C 1
ATOM 685 O O . ARG A 1 82 ? -25.141 12.289 1.874 1 90.81 82 ARG A O 1
ATOM 692 N N . SER A 1 83 ? -23.484 10.898 1.504 1 92.38 83 SER A N 1
ATOM 693 C CA . SER A 1 83 ? -24.016 10.289 0.286 1 92.38 83 SER A CA 1
ATOM 694 C C . SER A 1 83 ? -23.234 9.031 -0.089 1 92.38 83 SER A C 1
ATOM 696 O O . SER A 1 83 ? -22.156 8.773 0.452 1 92.38 83 SER A O 1
ATOM 698 N N . GLY A 1 84 ? -23.875 8.273 -0.959 1 90.5 84 GLY A N 1
ATOM 699 C CA . GLY A 1 84 ? -23.156 7.109 -1.467 1 90.5 84 GLY A CA 1
ATOM 700 C C . GLY A 1 84 ? -21.844 7.461 -2.145 1 90.5 84 GLY A C 1
ATOM 701 O O . GLY A 1 84 ? -20.844 6.758 -1.981 1 90.5 84 GLY A O 1
ATOM 702 N N . ARG A 1 85 ? -21.922 8.477 -2.84 1 93.25 85 ARG A N 1
ATOM 703 C CA . ARG A 1 85 ? -20.719 8.945 -3.533 1 93.25 85 ARG A CA 1
ATOM 704 C C . ARG A 1 85 ? -19.625 9.32 -2.543 1 93.25 85 ARG A C 1
ATOM 706 O O . ARG A 1 85 ? -18.469 8.969 -2.73 1 93.25 85 ARG A O 1
ATOM 713 N N . THR A 1 86 ? -19.984 10.031 -1.506 1 94.31 86 THR A N 1
ATOM 714 C CA . THR A 1 86 ? -19.031 10.453 -0.492 1 94.31 86 THR A CA 1
ATOM 715 C C . THR A 1 86 ? -18.406 9.242 0.201 1 94.31 86 THR A C 1
ATOM 717 O O . THR A 1 86 ? -17.203 9.195 0.425 1 94.31 86 THR A O 1
ATOM 720 N N . TYR A 1 87 ? -19.234 8.289 0.43 1 92.88 87 TYR A N 1
ATOM 721 C CA . TYR A 1 87 ? -18.75 7.078 1.083 1 92.88 87 TYR A CA 1
ATOM 722 C C . TYR A 1 87 ? -17.766 6.34 0.192 1 92.88 87 TYR A C 1
ATOM 724 O O . TYR A 1 87 ? -16.734 5.848 0.668 1 92.88 87 TYR A O 1
ATOM 732 N N . SER A 1 88 ? -18.094 6.281 -1.045 1 94.31 88 SER A N 1
ATOM 733 C CA . SER A 1 88 ? -17.188 5.641 -1.998 1 94.31 88 SER A CA 1
ATOM 734 C C . SER A 1 88 ? -15.859 6.379 -2.078 1 94.31 88 SER A C 1
ATOM 736 O O . SER A 1 88 ? -14.805 5.754 -2.15 1 94.31 88 SER A O 1
ATOM 738 N N . GLN A 1 89 ? -15.898 7.648 -2.037 1 96 89 GLN A N 1
ATOM 739 C CA . GLN A 1 89 ? -14.688 8.461 -2.084 1 96 89 GLN A CA 1
ATOM 740 C C . GLN A 1 89 ? -13.844 8.258 -0.827 1 96 89 GLN A C 1
ATOM 742 O O . GLN A 1 89 ? -12.617 8.156 -0.904 1 96 89 GLN A O 1
ATOM 747 N N . LEU A 1 90 ? -14.531 8.25 0.265 1 96.75 90 LEU A N 1
ATOM 748 C CA . LEU A 1 90 ? -13.82 8.031 1.521 1 96.75 90 LEU A CA 1
ATOM 749 C C . LEU A 1 90 ? -13.148 6.664 1.532 1 96.75 90 LEU A C 1
ATOM 751 O O . LEU A 1 90 ? -12.008 6.531 1.98 1 96.75 90 LEU A O 1
ATOM 755 N N . ALA A 1 91 ? -13.844 5.688 1.053 1 95.38 91 ALA A N 1
ATOM 756 C CA . ALA A 1 91 ? -13.258 4.352 0.957 1 95.38 91 ALA A CA 1
ATOM 757 C C . ALA A 1 91 ? -12.016 4.359 0.077 1 95.38 91 ALA A C 1
ATOM 759 O O . ALA A 1 91 ? -11.008 3.734 0.415 1 95.38 91 ALA A O 1
ATOM 760 N N . GLN A 1 92 ? -12.109 5.074 -0.964 1 96.75 92 GLN A N 1
ATOM 761 C CA . GLN A 1 92 ? -10.977 5.199 -1.872 1 96.75 92 GLN A CA 1
ATOM 762 C C . GLN A 1 92 ? -9.812 5.918 -1.201 1 96.75 92 GLN A C 1
ATOM 764 O O . GLN A 1 92 ? -8.656 5.543 -1.387 1 96.75 92 GLN A O 1
ATOM 769 N N . ASN A 1 93 ? -10.109 6.938 -0.463 1 97.38 93 ASN A N 1
ATOM 770 C CA . ASN A 1 93 ? -9.062 7.633 0.276 1 97.38 93 ASN A CA 1
ATOM 771 C C . ASN A 1 93 ? -8.328 6.695 1.23 1 97.38 93 ASN A C 1
ATOM 773 O O . ASN A 1 93 ? -7.102 6.707 1.3 1 97.38 93 ASN A O 1
ATOM 777 N N . LEU A 1 94 ? -9.125 5.961 1.913 1 97.44 94 LEU A N 1
ATOM 778 C CA . LEU A 1 94 ? -8.539 5.027 2.871 1 97.44 94 LEU A CA 1
ATOM 779 C C . LEU A 1 94 ? -7.672 3.996 2.164 1 97.44 94 LEU A C 1
ATOM 781 O O . LEU A 1 94 ? -6.582 3.666 2.639 1 97.44 94 LEU A O 1
ATOM 785 N N . GLU A 1 95 ? -8.172 3.518 1.083 1 96.06 95 GLU A N 1
ATOM 786 C CA . GLU A 1 95 ? -7.387 2.578 0.287 1 96.06 95 GLU A CA 1
ATOM 787 C C . GLU A 1 95 ? -6.086 3.213 -0.195 1 96.06 95 GLU A C 1
ATOM 789 O O . GLU A 1 95 ? -5.023 2.588 -0.132 1 96.06 95 GLU A O 1
ATOM 794 N N . ASP A 1 96 ? -6.168 4.387 -0.664 1 96.06 96 ASP A N 1
ATOM 795 C CA . ASP A 1 96 ? -4.992 5.109 -1.142 1 96.06 96 ASP A CA 1
ATOM 796 C C . ASP A 1 96 ? -3.977 5.305 -0.019 1 96.06 96 ASP A C 1
ATOM 798 O O . ASP A 1 96 ? -2.773 5.133 -0.227 1 96.06 96 ASP A O 1
ATOM 802 N N . MET A 1 97 ? -4.445 5.68 1.099 1 95.88 97 MET A N 1
ATOM 803 C CA . MET A 1 97 ? -3.572 5.918 2.244 1 95.88 97 MET A CA 1
ATOM 804 C C . MET A 1 97 ? -2.857 4.633 2.658 1 95.88 97 MET A C 1
ATOM 806 O O . MET A 1 97 ? -1.689 4.668 3.051 1 95.88 97 MET A O 1
ATOM 810 N N . ARG A 1 98 ? -3.574 3.59 2.57 1 95.12 98 ARG A N 1
ATOM 811 C CA . ARG A 1 98 ? -2.955 2.299 2.85 1 95.12 98 ARG A CA 1
ATOM 812 C C . ARG A 1 98 ? -1.884 1.969 1.814 1 95.12 98 ARG A C 1
ATOM 814 O O . ARG A 1 98 ? -0.82 1.45 2.158 1 95.12 98 ARG A O 1
ATOM 821 N N . ALA A 1 99 ? -2.148 2.291 0.626 1 94 99 ALA A N 1
ATOM 822 C CA . ALA A 1 99 ? -1.319 1.883 -0.506 1 94 99 ALA A CA 1
ATOM 823 C C . ALA A 1 99 ? -0.105 2.795 -0.655 1 94 99 ALA A C 1
ATOM 825 O O . ALA A 1 99 ? 0.968 2.348 -1.066 1 94 99 ALA A O 1
ATOM 826 N N . LYS A 1 100 ? -0.252 4.043 -0.337 1 92.94 100 LYS A N 1
ATOM 827 C CA . LYS A 1 100 ? 0.842 5 -0.493 1 92.94 100 LYS A CA 1
ATOM 828 C C . LYS A 1 100 ? 2.09 4.531 0.25 1 92.94 100 LYS A C 1
ATOM 830 O O . LYS A 1 100 ? 1.995 3.986 1.352 1 92.94 100 LYS A O 1
ATOM 835 N N . SER A 1 101 ? 3.184 4.754 -0.402 1 88.88 101 SER A N 1
ATOM 836 C CA . SER A 1 101 ? 4.445 4.309 0.183 1 88.88 101 SER A CA 1
ATOM 837 C C . SER A 1 101 ? 5.102 5.422 0.99 1 88.88 101 SER A C 1
ATOM 839 O O . SER A 1 101 ? 5.5 6.449 0.433 1 88.88 101 SER A O 1
ATOM 841 N N . VAL A 1 102 ? 5.152 5.277 2.227 1 89.81 102 VAL A N 1
ATOM 842 C CA . VAL A 1 102 ? 5.902 6.164 3.111 1 89.81 102 VAL A CA 1
ATOM 843 C C . VAL A 1 102 ? 7.312 5.613 3.318 1 89.81 102 VAL A C 1
ATOM 845 O O . VAL A 1 102 ? 7.48 4.473 3.764 1 89.81 102 VAL A O 1
ATOM 848 N N . LYS A 1 103 ? 8.281 6.465 2.963 1 89.31 103 LYS A N 1
ATOM 849 C CA . LYS A 1 103 ? 9.68 6.062 3.076 1 89.31 103 LYS A CA 1
ATOM 850 C C . LYS A 1 103 ? 10.336 6.684 4.305 1 89.31 103 LYS A C 1
ATOM 852 O O . LYS A 1 103 ? 10.43 7.91 4.41 1 89.31 103 LYS A O 1
ATOM 857 N N . ILE A 1 104 ? 10.75 5.883 5.211 1 87.69 104 ILE A N 1
ATOM 858 C CA . ILE A 1 104 ? 11.422 6.324 6.426 1 87.69 104 ILE A CA 1
ATOM 859 C C . ILE A 1 104 ? 12.875 5.871 6.402 1 87.69 104 ILE A C 1
ATOM 861 O O . ILE A 1 104 ? 13.164 4.672 6.449 1 87.69 104 ILE A O 1
ATOM 865 N N . TYR A 1 105 ? 13.758 6.816 6.363 1 87.88 105 TYR A N 1
ATOM 866 C CA . TYR A 1 105 ? 15.18 6.5 6.32 1 87.88 105 TYR A CA 1
ATOM 867 C C . TYR A 1 105 ? 15.812 6.633 7.699 1 87.88 105 TYR A C 1
ATOM 869 O O . TYR A 1 105 ? 15.633 7.648 8.375 1 87.88 105 TYR A O 1
ATOM 877 N N . ASN A 1 106 ? 16.438 5.613 8.125 1 89.69 106 ASN A N 1
ATOM 878 C CA . ASN A 1 106 ? 17.234 5.617 9.344 1 89.69 106 ASN A CA 1
ATOM 879 C C . ASN A 1 106 ? 18.734 5.715 9.031 1 89.69 106 ASN A C 1
ATOM 881 O O . ASN A 1 106 ? 19.344 4.723 8.633 1 89.69 106 ASN A O 1
ATOM 885 N N . PRO A 1 107 ? 19.328 6.863 9.211 1 89.88 107 PRO A N 1
ATOM 886 C CA . PRO A 1 107 ? 20.719 7.055 8.836 1 89.88 107 PRO A CA 1
ATOM 887 C C . PRO A 1 107 ? 21.672 6.191 9.664 1 89.88 107 PRO A C 1
ATOM 889 O O . PRO A 1 107 ? 22.719 5.754 9.164 1 89.88 107 PRO A O 1
ATOM 892 N N . SER A 1 108 ? 21.391 6 10.891 1 92.25 108 SER A N 1
ATOM 893 C CA . SER A 1 108 ? 22.266 5.219 11.758 1 92.25 108 SER A CA 1
ATOM 894 C C . SER A 1 108 ? 22.375 3.777 11.273 1 92.25 108 SER A C 1
ATOM 896 O O . SER A 1 108 ? 23.453 3.193 11.281 1 92.25 108 SER A O 1
ATOM 898 N N . GLU A 1 109 ? 21.266 3.26 10.852 1 92.62 109 GLU A N 1
ATOM 899 C CA . GLU A 1 109 ? 21.234 1.877 10.391 1 92.62 109 GLU A CA 1
ATOM 900 C C . GLU A 1 109 ? 21.422 1.8 8.875 1 92.62 109 GLU A C 1
ATOM 902 O O . GLU A 1 109 ? 21.578 0.712 8.32 1 92.62 109 GLU A O 1
ATOM 907 N N . ARG A 1 110 ? 21.438 3.041 8.312 1 94.12 110 ARG A N 1
ATOM 908 C CA . ARG A 1 110 ? 21.484 3.094 6.859 1 94.12 110 ARG A CA 1
ATOM 909 C C . ARG A 1 110 ? 20.406 2.207 6.246 1 94.12 110 ARG A C 1
ATOM 911 O O . ARG A 1 110 ? 20.688 1.381 5.375 1 94.12 110 ARG A O 1
ATOM 918 N N . ARG A 1 111 ? 19.219 2.328 6.762 1 94 111 ARG A N 1
ATOM 919 C CA . ARG A 1 111 ? 18.078 1.488 6.422 1 94 111 ARG A CA 1
ATOM 920 C C . ARG A 1 111 ? 16.906 2.332 5.941 1 94 111 ARG A C 1
ATOM 922 O O . ARG A 1 111 ? 16.578 3.361 6.543 1 94 111 ARG A O 1
ATOM 929 N N . LEU A 1 112 ? 16.359 1.857 4.836 1 93.56 112 LEU A N 1
ATOM 930 C CA . LEU A 1 112 ? 15.117 2.428 4.336 1 93.56 112 LEU A CA 1
ATOM 931 C C . LEU A 1 112 ? 13.93 1.529 4.672 1 93.56 112 LEU A C 1
ATOM 933 O O . LEU A 1 112 ? 13.93 0.344 4.332 1 93.56 112 LEU A O 1
ATOM 937 N N . THR A 1 113 ? 13.023 2.057 5.383 1 94 113 THR A N 1
ATOM 938 C CA . THR A 1 113 ? 11.789 1.347 5.691 1 94 113 THR A CA 1
ATOM 939 C C . THR A 1 113 ? 10.648 1.84 4.812 1 94 113 THR A C 1
ATOM 941 O O . THR A 1 113 ? 10.352 3.035 4.781 1 94 113 THR A O 1
ATOM 944 N N . LEU A 1 114 ? 10.055 0.92 4.055 1 93.56 114 LEU A N 1
ATOM 945 C CA . LEU A 1 114 ? 8.883 1.201 3.238 1 93.56 114 LEU A CA 1
ATOM 946 C C . LEU A 1 114 ? 7.613 0.722 3.93 1 93.56 114 LEU A C 1
ATOM 948 O O . LEU A 1 114 ? 7.492 -0.458 4.27 1 93.56 114 LEU A O 1
ATOM 952 N N . THR A 1 115 ? 6.707 1.564 4.172 1 92.56 115 THR A N 1
ATOM 953 C CA . THR A 1 115 ? 5.449 1.241 4.832 1 92.56 115 THR A CA 1
ATOM 954 C C . THR A 1 115 ? 4.316 2.113 4.297 1 92.56 115 THR A C 1
ATOM 956 O O . THR A 1 115 ? 4.492 2.828 3.309 1 92.56 115 THR A O 1
ATOM 959 N N . GLY A 1 116 ? 3.115 1.898 4.727 1 91.62 116 GLY A N 1
ATOM 960 C CA . GLY A 1 116 ? 1.959 2.73 4.434 1 91.62 116 GLY A CA 1
ATOM 961 C C . GLY A 1 116 ? 1.354 3.369 5.672 1 91.62 116 GLY A C 1
ATOM 962 O O . GLY A 1 116 ? 1.771 3.078 6.793 1 91.62 116 GLY A O 1
ATOM 963 N N . TRP A 1 117 ? 0.476 4.297 5.43 1 93.19 117 TRP A N 1
ATOM 964 C CA . TRP A 1 117 ? -0.131 4.98 6.566 1 93.19 117 TRP A CA 1
ATOM 965 C C . TRP A 1 117 ? -0.92 4 7.434 1 93.19 117 TRP A C 1
ATOM 967 O O . TRP A 1 117 ? -0.843 4.047 8.664 1 93.19 117 TRP A O 1
ATOM 977 N N . PHE A 1 118 ? -1.609 3.137 6.746 1 94.56 118 PHE A N 1
ATOM 978 C CA . PHE A 1 118 ? -2.391 2.127 7.449 1 94.56 118 PHE A CA 1
ATOM 979 C C . PHE A 1 118 ? -1.909 0.725 7.09 1 94.56 118 PHE A C 1
ATOM 981 O O . PHE A 1 118 ? -1.564 0.457 5.938 1 94.56 118 PHE A O 1
ATOM 988 N N . GLU A 1 119 ? -1.915 -0.092 8.117 1 92.44 119 GLU A N 1
ATOM 989 C CA . GLU A 1 119 ? -1.595 -1.5 7.902 1 92.44 119 GLU A CA 1
ATOM 990 C C . GLU A 1 119 ? -2.758 -2.238 7.246 1 92.44 119 GLU A C 1
ATOM 992 O O . GLU A 1 119 ? -2.557 -3.025 6.32 1 92.44 119 GLU A O 1
ATOM 997 N N . VAL A 1 120 ? -3.914 -1.993 7.754 1 93.62 120 VAL A N 1
ATOM 998 C CA . VAL A 1 120 ? -5.125 -2.65 7.27 1 93.62 120 VAL A CA 1
ATOM 999 C C . VAL A 1 120 ? -6.316 -1.705 7.406 1 93.62 120 VAL A C 1
ATOM 1001 O O . VAL A 1 120 ? -6.355 -0.874 8.32 1 93.62 120 VAL A O 1
ATOM 1004 N N . VAL A 1 121 ? -7.145 -1.787 6.48 1 96.44 121 VAL A N 1
ATOM 1005 C CA . VAL A 1 121 ? -8.414 -1.073 6.492 1 96.44 121 VAL A CA 1
ATOM 1006 C C . VAL A 1 121 ? -9.57 -2.062 6.32 1 96.44 121 VAL A C 1
ATOM 1008 O O . VAL A 1 121 ? -9.617 -2.797 5.328 1 96.44 121 VAL A O 1
ATOM 1011 N N . ASP A 1 122 ? -10.453 -2.119 7.293 1 96.94 122 ASP A N 1
ATOM 1012 C CA . ASP A 1 122 ? -11.664 -2.93 7.203 1 96.94 122 ASP A CA 1
ATOM 1013 C C . ASP A 1 122 ? -12.898 -2.051 7.02 1 96.94 122 ASP A C 1
ATOM 1015 O O . ASP A 1 122 ? -13.109 -1.094 7.77 1 96.94 122 ASP A O 1
ATOM 1019 N N . ILE A 1 123 ? -13.641 -2.357 6.082 1 96 123 ILE A N 1
ATOM 1020 C CA . ILE A 1 123 ? -14.859 -1.613 5.777 1 96 123 ILE A CA 1
ATOM 1021 C C . ILE A 1 123 ? -16.047 -2.57 5.707 1 96 123 ILE A C 1
ATOM 1023 O O . ILE A 1 123 ? -16.047 -3.504 4.902 1 96 123 ILE A O 1
ATOM 1027 N N . TRP A 1 124 ? -17 -2.35 6.496 1 95.62 124 TRP A N 1
ATOM 1028 C CA . TRP A 1 124 ? -18.203 -3.16 6.477 1 95.62 124 TRP A CA 1
ATOM 1029 C C . TRP A 1 124 ? -19.266 -2.529 5.59 1 95.62 124 TRP A C 1
ATOM 1031 O O . TRP A 1 124 ? -19.281 -1.312 5.391 1 95.62 124 TRP A O 1
ATOM 1041 N N . GLU A 1 125 ? -20.156 -3.344 5.129 1 92.62 125 GLU A N 1
ATOM 1042 C CA . GLU A 1 125 ? -21.25 -2.873 4.285 1 92.62 125 GLU A CA 1
ATOM 1043 C C . GLU A 1 125 ? -22.156 -1.901 5.043 1 92.62 125 GLU A C 1
ATOM 1045 O O . GLU A 1 125 ? -22.766 -1.018 4.441 1 92.62 125 GLU A O 1
ATOM 1050 N N . ASN A 1 126 ? -22.219 -2.029 6.32 1 92.5 126 ASN A N 1
ATOM 1051 C CA . ASN A 1 126 ? -23.094 -1.163 7.113 1 92.5 126 ASN A CA 1
ATOM 1052 C C . ASN A 1 126 ? -22.422 0.174 7.418 1 92.5 126 ASN A C 1
ATOM 1054 O O . ASN A 1 126 ? -22.984 1.005 8.133 1 92.5 126 ASN A O 1
ATOM 1058 N N . GLY A 1 127 ? -21.188 0.341 7.008 1 93.06 127 GLY A N 1
ATOM 1059 C CA . GLY A 1 127 ? -20.531 1.632 7.137 1 93.06 127 GLY A CA 1
ATOM 1060 C C . GLY A 1 127 ? -19.484 1.657 8.227 1 93.06 127 GLY A C 1
ATOM 1061 O O . GLY A 1 127 ? -18.75 2.637 8.359 1 93.06 127 GLY A O 1
ATOM 1062 N N . GLN A 1 128 ? -19.391 0.617 8.953 1 96.25 128 GLN A N 1
ATOM 1063 C CA . GLN A 1 128 ? -18.344 0.538 9.969 1 96.25 128 GLN A CA 1
ATOM 1064 C C . GLN A 1 128 ? -16.953 0.451 9.328 1 96.25 128 GLN A C 1
ATOM 1066 O O . GLN A 1 128 ? -16.797 -0.178 8.281 1 96.25 128 GLN A O 1
ATOM 1071 N N . VAL A 1 129 ? -16.016 1.125 9.922 1 97.12 129 VAL A N 1
ATOM 1072 C CA . VAL A 1 129 ? -14.641 1.156 9.438 1 97.12 129 VAL A CA 1
ATOM 1073 C C . VAL A 1 129 ? -13.672 0.908 10.594 1 97.12 129 VAL A C 1
ATOM 1075 O O . VAL A 1 129 ? -13.859 1.439 11.688 1 97.12 129 VAL A O 1
ATOM 1078 N N . LYS A 1 130 ? -12.758 0.074 10.406 1 97.38 130 LYS A N 1
ATOM 1079 C CA . LYS A 1 130 ? -11.664 -0.127 11.352 1 97.38 130 LYS A CA 1
ATOM 1080 C C . LYS A 1 130 ? -10.312 0.095 10.68 1 97.38 130 LYS A C 1
ATOM 1082 O O . LYS A 1 130 ? -10.078 -0.387 9.57 1 97.38 130 LYS A O 1
ATOM 1087 N N . LEU A 1 131 ? -9.508 0.864 11.32 1 96.5 131 LEU A N 1
ATOM 1088 C CA . LEU A 1 131 ? -8.195 1.23 10.797 1 96.5 131 LEU A CA 1
ATOM 1089 C C . LEU A 1 131 ? -7.094 0.846 11.781 1 96.5 131 LEU A C 1
ATOM 1091 O O . LEU A 1 131 ? -7.262 0.977 12.992 1 96.5 131 LEU A O 1
ATOM 1095 N N . ARG A 1 132 ? -6.043 0.421 11.219 1 93.75 132 ARG A N 1
ATOM 1096 C CA . ARG A 1 132 ? -4.844 0.194 12.023 1 93.75 132 ARG A CA 1
ATOM 1097 C C . ARG A 1 132 ? -3.646 0.936 11.445 1 93.75 132 ARG A C 1
ATOM 1099 O O . ARG A 1 132 ? -3.27 0.712 10.289 1 93.75 132 ARG A O 1
ATOM 1106 N N . ILE A 1 133 ? -3.084 1.814 12.305 1 93 133 ILE A N 1
ATOM 1107 C CA . ILE A 1 133 ? -1.907 2.568 11.883 1 93 133 ILE A CA 1
ATOM 1108 C C . ILE A 1 133 ? -0.686 1.651 11.867 1 93 133 ILE A C 1
ATOM 1110 O O . ILE A 1 133 ? -0.519 0.812 12.758 1 93 133 ILE A O 1
ATOM 1114 N N . ASN A 1 134 ? 0.128 1.804 10.914 1 91.19 134 ASN A N 1
ATOM 1115 C CA . ASN A 1 134 ? 1.366 1.031 10.898 1 91.19 134 ASN A CA 1
ATOM 1116 C C . ASN A 1 134 ? 2.236 1.342 12.117 1 91.19 134 ASN A C 1
ATOM 1118 O O . ASN A 1 134 ? 2.387 2.504 12.492 1 91.19 134 ASN A O 1
ATOM 1122 N N . LYS A 1 135 ? 2.848 0.344 12.664 1 89.69 135 LYS A N 1
ATOM 1123 C CA . LYS A 1 135 ? 3.641 0.464 13.883 1 89.69 135 LYS A CA 1
ATOM 1124 C C . LYS A 1 135 ? 4.875 1.331 13.656 1 89.69 135 LYS A C 1
ATOM 1126 O O . LYS A 1 135 ? 5.406 1.922 14.594 1 89.69 135 LYS A O 1
ATOM 1131 N N . GLN A 1 136 ? 5.289 1.409 12.508 1 88.81 136 GLN A N 1
ATOM 1132 C CA . GLN A 1 136 ? 6.48 2.178 12.156 1 88.81 136 GLN A CA 1
ATOM 1133 C C . GLN A 1 136 ? 6.281 3.66 12.453 1 88.81 136 GLN A C 1
ATOM 1135 O O . GLN A 1 136 ? 7.25 4.422 12.516 1 88.81 136 GLN A O 1
ATOM 1140 N N . PHE A 1 137 ? 5.055 4.105 12.719 1 89.12 137 PHE A N 1
ATOM 1141 C CA . PHE A 1 137 ? 4.785 5.508 13 1 89.12 137 PHE A CA 1
ATOM 1142 C C . PHE A 1 137 ? 4.816 5.773 14.5 1 89.12 137 PHE A C 1
ATOM 1144 O O . PHE A 1 137 ? 4.66 6.914 14.945 1 89.12 137 PHE A O 1
ATOM 1151 N N . ALA A 1 138 ? 5.023 4.793 15.297 1 87.69 138 ALA A N 1
ATOM 1152 C CA . ALA A 1 138 ? 5 4.898 16.75 1 87.69 138 ALA A CA 1
ATOM 1153 C C . ALA A 1 138 ? 5.938 6 17.234 1 87.69 138 ALA A C 1
ATOM 1155 O O . ALA A 1 138 ? 5.547 6.852 18.047 1 87.69 138 ALA A O 1
ATOM 1156 N N . PRO A 1 139 ? 7.164 6.09 16.688 1 84.94 139 PRO A N 1
ATOM 1157 C CA . PRO A 1 139 ? 8.07 7.137 17.172 1 84.94 139 PRO A CA 1
ATOM 1158 C C . PRO A 1 139 ? 7.578 8.539 16.828 1 84.94 139 PRO A C 1
ATOM 1160 O O . PRO A 1 139 ? 8.023 9.523 17.422 1 84.94 139 PRO A O 1
ATOM 1163 N N . PHE A 1 140 ? 6.688 8.602 15.922 1 86.31 140 PHE A N 1
ATOM 1164 C CA . PHE A 1 140 ? 6.281 9.906 15.422 1 86.31 140 PHE A CA 1
ATOM 1165 C C . PHE A 1 140 ? 4.93 10.312 16 1 86.31 140 PHE A C 1
ATOM 1167 O O . PHE A 1 140 ? 4.539 11.477 15.93 1 86.31 140 PHE A O 1
ATOM 1174 N N . LEU A 1 141 ? 4.23 9.32 16.578 1 86.88 141 LEU A N 1
ATOM 1175 C CA . LEU A 1 141 ? 2.861 9.633 16.969 1 86.88 141 LEU A CA 1
ATOM 1176 C C . LEU A 1 141 ? 2.619 9.281 18.422 1 86.88 141 LEU A C 1
ATOM 1178 O O . LEU A 1 141 ? 1.685 9.789 19.047 1 86.88 141 LEU A O 1
ATOM 1182 N N . LEU A 1 142 ? 3.461 8.383 18.969 1 82.94 142 LEU A N 1
ATOM 1183 C CA . LEU A 1 142 ? 3.217 7.938 20.344 1 82.94 142 LEU A CA 1
ATOM 1184 C C . LEU A 1 142 ? 4.148 8.648 21.312 1 82.94 142 LEU A C 1
ATOM 1186 O O . LEU A 1 142 ? 5.285 8.969 20.969 1 82.94 142 LEU A O 1
ATOM 1190 N N . LYS A 1 143 ? 3.738 8.867 22.516 1 78.5 143 LYS A N 1
ATOM 1191 C CA . LYS A 1 143 ? 4.496 9.383 23.641 1 78.5 143 LYS A CA 1
ATOM 1192 C C . LYS A 1 143 ? 5.328 10.602 23.25 1 78.5 143 LYS A C 1
ATOM 1194 O O . LYS A 1 143 ? 6.523 10.656 23.531 1 78.5 143 LYS A O 1
ATOM 1199 N N . LEU A 1 144 ? 4.699 11.484 22.625 1 75.81 144 LEU A N 1
ATOM 1200 C CA . LEU A 1 144 ? 5.391 12.633 22.047 1 75.81 144 LEU A CA 1
ATOM 1201 C C . LEU A 1 144 ? 5.785 13.633 23.141 1 75.81 144 LEU A C 1
ATOM 1203 O O . LEU A 1 144 ? 6.742 14.391 22.969 1 75.81 144 LEU A O 1
ATOM 1207 N N . LYS A 1 145 ? 5.07 13.641 24.188 1 70 145 LYS A N 1
ATOM 1208 C CA . LYS A 1 145 ? 5.371 14.562 25.297 1 70 145 LYS A CA 1
ATOM 1209 C C . LYS A 1 145 ? 6.781 14.32 25.828 1 70 145 LYS A C 1
ATOM 1211 O O . LYS A 1 145 ? 7.426 15.25 26.312 1 70 145 LYS A O 1
ATOM 1216 N N . ASP A 1 146 ? 7.227 13.133 25.625 1 69.94 146 ASP A N 1
ATOM 1217 C CA . ASP A 1 146 ? 8.539 12.75 26.141 1 69.94 146 ASP A CA 1
ATOM 1218 C C . ASP A 1 146 ? 9.656 13.227 25.219 1 69.94 146 ASP A C 1
ATOM 1220 O O . ASP A 1 146 ? 10.797 13.398 25.656 1 69.94 146 ASP A O 1
ATOM 1224 N N . SER A 1 147 ? 9.375 13.508 23.969 1 68.25 147 SER A N 1
ATOM 1225 C CA . SER A 1 147 ? 10.422 13.812 23 1 68.25 147 SER A CA 1
ATOM 1226 C C . SER A 1 147 ? 10.602 15.312 22.828 1 68.25 147 SER A C 1
ATOM 1228 O O . SER A 1 147 ? 11.648 15.773 22.359 1 68.25 147 SER A O 1
ATOM 1230 N N . GLY A 1 148 ? 9.758 16.141 23.266 1 66.88 148 GLY A N 1
ATOM 1231 C CA . GLY A 1 148 ? 9.852 17.594 23.234 1 66.88 148 GLY A CA 1
ATOM 1232 C C . GLY A 1 148 ? 9.68 18.172 21.844 1 66.88 148 GLY A C 1
ATOM 1233 O O . GLY A 1 148 ? 9.625 19.406 21.672 1 66.88 148 GLY A O 1
ATOM 1234 N N . HIS A 1 149 ? 9.641 17.344 20.812 1 75.44 149 HIS A N 1
ATOM 1235 C CA . HIS A 1 149 ? 9.594 17.828 19.438 1 75.44 149 HIS A CA 1
ATOM 1236 C C . HIS A 1 149 ? 8.258 17.484 18.781 1 75.44 149 HIS A C 1
ATOM 1238 O O . HIS A 1 149 ? 8.227 16.828 17.734 1 75.44 149 HIS A O 1
ATOM 1244 N N . TYR A 1 150 ? 7.16 17.922 19.484 1 79.69 150 TYR A N 1
ATOM 1245 C CA . TYR A 1 150 ? 5.875 17.609 18.875 1 79.69 150 TYR A CA 1
ATOM 1246 C C . TYR A 1 150 ? 5.016 18.859 18.734 1 79.69 150 TYR A C 1
ATOM 1248 O O . TYR A 1 150 ? 5.254 19.859 19.422 1 79.69 150 TYR A O 1
ATOM 1256 N N . THR A 1 151 ? 4.172 18.891 17.828 1 80.06 151 THR A N 1
ATOM 1257 C CA . THR A 1 151 ? 3.23 19.969 17.531 1 80.06 151 THR A CA 1
ATOM 1258 C C . THR A 1 151 ? 1.8 19.547 17.844 1 80.06 151 THR A C 1
ATOM 1260 O O . THR A 1 151 ? 1.435 18.375 17.625 1 80.06 151 THR A O 1
ATOM 1263 N N . GLN A 1 152 ? 1.143 20.469 18.484 1 82.88 152 GLN A N 1
ATOM 1264 C CA . GLN A 1 152 ? -0.264 20.219 18.797 1 82.88 152 GLN A CA 1
ATOM 1265 C C . GLN A 1 152 ? -1.16 21.266 18.125 1 82.88 152 GLN A C 1
ATOM 1267 O O . GLN A 1 152 ? -0.821 22.438 18.078 1 82.88 152 GLN A O 1
ATOM 1272 N N . TYR A 1 153 ? -2.262 20.875 17.625 1 85.06 153 TYR A N 1
ATOM 1273 C CA . TYR A 1 153 ? -3.248 21.75 17.031 1 85.06 153 TYR A CA 1
ATOM 1274 C C . TYR A 1 153 ? -4.633 21.109 17.031 1 85.06 153 TYR A C 1
ATOM 1276 O O . TYR A 1 153 ? -4.773 19.938 17.328 1 85.06 153 TYR A O 1
ATOM 1284 N N . PHE A 1 154 ? -5.652 21.844 16.672 1 85.31 154 PHE A N 1
ATOM 1285 C CA . PHE A 1 154 ? -7.023 21.344 16.703 1 85.31 154 PHE A CA 1
ATOM 1286 C C . PHE A 1 154 ? -7.395 20.719 15.359 1 85.31 154 PHE A C 1
ATOM 1288 O O . PHE A 1 154 ? -7.109 21.281 14.305 1 85.31 154 PHE A O 1
ATOM 1295 N N . LEU A 1 155 ? -7.996 19.594 15.469 1 90.25 155 LEU A N 1
ATOM 1296 C CA . LEU A 1 155 ? -8.508 18.938 14.273 1 90.25 155 LEU A CA 1
ATOM 1297 C C . LEU A 1 155 ? -9.469 19.859 13.516 1 90.25 155 LEU A C 1
ATOM 1299 O O . LEU A 1 155 ? -9.445 19.891 12.281 1 90.25 155 LEU A O 1
ATOM 1303 N N . GLU A 1 156 ? -10.227 20.609 14.203 1 89.69 156 GLU A N 1
ATOM 1304 C CA . GLU A 1 156 ? -11.203 21.516 13.594 1 89.69 156 GLU A CA 1
ATOM 1305 C C . GLU A 1 156 ? -10.531 22.516 12.664 1 89.69 156 GLU A C 1
ATOM 1307 O O . GLU A 1 156 ? -11.094 22.891 11.633 1 89.69 156 GLU A O 1
ATOM 1312 N N . ASP A 1 157 ? -9.375 22.984 13.07 1 90.81 157 ASP A N 1
ATOM 1313 C CA . ASP A 1 157 ? -8.648 23.953 12.25 1 90.81 157 ASP A CA 1
ATOM 1314 C C . ASP A 1 157 ? -8.281 23.359 10.891 1 90.81 157 ASP A C 1
ATOM 1316 O O . ASP A 1 157 ? -8.5 24 9.852 1 90.81 157 ASP A O 1
ATOM 1320 N N . THR A 1 158 ? -7.758 22.141 10.898 1 92.81 158 THR A N 1
ATOM 1321 C CA . THR A 1 158 ? -7.383 21.516 9.633 1 92.81 158 THR A CA 1
ATOM 1322 C C . THR A 1 158 ? -8.617 21.203 8.797 1 92.81 158 THR A C 1
ATOM 1324 O O . THR A 1 158 ? -8.586 21.312 7.566 1 92.81 158 THR A O 1
ATOM 1327 N N . VAL A 1 159 ? -9.695 20.828 9.406 1 93 159 VAL A N 1
ATOM 1328 C CA . VAL A 1 159 ? -10.922 20.469 8.703 1 93 159 VAL A CA 1
ATOM 1329 C C . VAL A 1 159 ? -11.469 21.703 7.988 1 93 159 VAL A C 1
ATOM 1331 O O . VAL A 1 159 ? -12.039 21.594 6.895 1 93 159 VAL A O 1
ATOM 1334 N N . ARG A 1 160 ? -11.219 22.875 8.508 1 94.69 160 ARG A N 1
ATOM 1335 C CA . ARG A 1 160 ? -11.727 24.109 7.941 1 94.69 160 ARG A CA 1
ATOM 1336 C C . ARG A 1 160 ? -10.945 24.5 6.688 1 94.69 160 ARG A C 1
ATOM 1338 O O . ARG A 1 160 ? -11.438 25.281 5.867 1 94.69 160 ARG A O 1
ATOM 1345 N N . LEU A 1 161 ? -9.797 24.016 6.57 1 96.75 161 LEU A N 1
ATOM 1346 C CA . LEU A 1 161 ? -8.945 24.359 5.434 1 96.75 161 LEU A CA 1
ATOM 1347 C C . LEU A 1 161 ? -9.195 23.422 4.262 1 96.75 161 LEU A C 1
ATOM 1349 O O . LEU A 1 161 ? -9.297 22.203 4.445 1 96.75 161 LEU A O 1
ATOM 1353 N N . LYS A 1 162 ? -9.242 23.906 3.074 1 95.62 162 LYS A N 1
ATOM 1354 C CA . LYS A 1 162 ? -9.625 23.109 1.911 1 95.62 162 LYS A CA 1
ATOM 1355 C C . LYS A 1 162 ? -8.398 22.672 1.109 1 95.62 162 LYS A C 1
ATOM 1357 O O . LYS A 1 162 ? -8.367 21.578 0.556 1 95.62 162 LYS A O 1
ATOM 1362 N N . SER A 1 163 ? -7.496 23.531 1.066 1 94.75 163 SER A N 1
ATOM 1363 C CA . SER A 1 163 ? -6.312 23.234 0.26 1 94.75 163 SER A CA 1
ATOM 1364 C C . SER A 1 163 ? -5.293 22.422 1.05 1 94.75 163 SER A C 1
ATOM 1366 O O . SER A 1 163 ? -5.055 22.688 2.229 1 94.75 163 SER A O 1
ATOM 1368 N N . LYS A 1 164 ? -4.695 21.438 0.284 1 94.25 164 LYS A N 1
ATOM 1369 C CA . LYS A 1 164 ? -3.646 20.641 0.918 1 94.25 164 LYS A CA 1
ATOM 1370 C C . LYS A 1 164 ? -2.482 21.516 1.362 1 94.25 164 LYS A C 1
ATOM 1372 O O . LYS A 1 164 ? -1.913 21.312 2.436 1 94.25 164 LYS A O 1
ATOM 1377 N N . TYR A 1 165 ? -2.158 22.531 0.615 1 93.94 165 TYR A N 1
ATOM 1378 C CA . TYR A 1 165 ? -1.031 23.406 0.915 1 93.94 165 TYR A CA 1
ATOM 1379 C C . TYR A 1 165 ? -1.317 24.266 2.145 1 93.94 165 TYR A C 1
ATOM 1381 O O . TYR A 1 165 ? -0.422 24.516 2.953 1 93.94 165 TYR A O 1
ATOM 1389 N N . ALA A 1 166 ? -2.545 24.688 2.281 1 96.5 166 ALA A N 1
ATOM 1390 C CA . ALA A 1 166 ? -2.934 25.453 3.463 1 96.5 166 ALA A CA 1
ATOM 1391 C C . ALA A 1 166 ? -2.809 24.625 4.727 1 96.5 166 ALA A C 1
ATOM 1393 O O . ALA A 1 166 ? -2.297 25.094 5.746 1 96.5 166 ALA A O 1
ATOM 1394 N N . ILE A 1 167 ? -3.262 23.375 4.613 1 95.06 167 ILE A N 1
ATOM 1395 C CA . ILE A 1 167 ? -3.211 22.469 5.762 1 95.06 167 ILE A CA 1
ATOM 1396 C C . ILE A 1 167 ? -1.757 22.234 6.164 1 95.06 167 ILE A C 1
ATOM 1398 O O . ILE A 1 167 ? -1.406 22.344 7.34 1 95.06 167 ILE A O 1
ATOM 1402 N N . LEU A 1 168 ? -0.932 21.984 5.203 1 93.62 168 LEU A N 1
ATOM 1403 C CA . LEU A 1 168 ? 0.475 21.703 5.469 1 93.62 168 LEU A CA 1
ATOM 1404 C C . LEU A 1 168 ? 1.179 22.938 6.027 1 93.62 168 LEU A C 1
ATOM 1406 O O . LEU A 1 168 ? 1.954 22.828 6.98 1 93.62 168 LEU A O 1
ATOM 1410 N N . LEU A 1 169 ? 0.966 24.047 5.434 1 93.81 169 LEU A N 1
ATOM 1411 C CA . LEU A 1 169 ? 1.57 25.281 5.926 1 93.81 169 LEU A CA 1
ATOM 1412 C C . LEU A 1 169 ? 1.109 25.578 7.348 1 93.81 169 LEU A C 1
ATOM 1414 O O . LEU A 1 169 ? 1.91 25.984 8.195 1 93.81 169 LEU A O 1
ATOM 1418 N N . TYR A 1 170 ? -0.213 25.422 7.562 1 93.75 170 TYR A N 1
ATOM 1419 C CA . TYR A 1 170 ? -0.774 25.594 8.898 1 93.75 170 TYR A CA 1
ATOM 1420 C C . TYR A 1 170 ? -0.029 24.75 9.914 1 93.75 170 TYR A C 1
ATOM 1422 O O . TYR A 1 170 ? 0.344 25.234 10.984 1 93.75 170 TYR A O 1
ATOM 1430 N N . LYS A 1 171 ? 0.218 23.516 9.594 1 90.94 171 LYS A N 1
ATOM 1431 C CA . LYS A 1 171 ? 0.914 22.609 10.5 1 90.94 171 LYS A CA 1
ATOM 1432 C C . LYS A 1 171 ? 2.352 23.047 10.734 1 90.94 171 LYS A C 1
ATOM 1434 O O . LYS A 1 171 ? 2.848 23 11.867 1 90.94 171 LYS A O 1
ATOM 1439 N N . LEU A 1 172 ? 3.008 23.453 9.711 1 90.44 172 LEU A N 1
ATOM 1440 C CA . LEU A 1 172 ? 4.371 23.953 9.828 1 90.44 172 LEU A CA 1
ATOM 1441 C C . LEU A 1 172 ? 4.43 25.188 10.742 1 90.44 172 LEU A C 1
ATOM 1443 O O . LEU A 1 172 ? 5.328 25.297 11.57 1 90.44 172 LEU A O 1
ATOM 1447 N N . MET A 1 173 ? 3.449 26.031 10.594 1 91.56 173 MET A N 1
ATOM 1448 C CA . MET A 1 173 ? 3.402 27.25 11.398 1 91.56 173 MET A CA 1
ATOM 1449 C C . MET A 1 173 ? 3.133 26.922 12.867 1 91.56 173 MET A C 1
ATOM 1451 O O . MET A 1 173 ? 3.674 27.578 13.758 1 91.56 173 MET A O 1
ATOM 1455 N N . ARG A 1 174 ? 2.254 25.938 13.016 1 87.5 174 ARG A N 1
ATOM 1456 C CA . ARG A 1 174 ? 1.989 25.516 14.391 1 87.5 174 ARG A CA 1
ATOM 1457 C C . ARG A 1 174 ? 3.25 24.953 15.039 1 87.5 174 ARG A C 1
ATOM 1459 O O . ARG A 1 174 ? 3.455 25.109 16.25 1 87.5 174 ARG A O 1
ATOM 1466 N N . GLU A 1 175 ? 4.051 24.344 14.281 1 84.62 175 GLU A N 1
ATOM 1467 C CA . GLU A 1 175 ? 5.301 23.766 14.766 1 84.62 175 GLU A CA 1
ATOM 1468 C C . GLU A 1 175 ? 6.266 24.859 15.234 1 84.62 175 GLU A C 1
ATOM 1470 O O . GLU A 1 175 ? 6.922 24.703 16.266 1 84.62 175 GLU A O 1
ATOM 1475 N N . VAL A 1 176 ? 6.293 25.906 14.508 1 85.44 176 VAL A N 1
ATOM 1476 C CA . VAL A 1 176 ? 7.27 26.938 14.836 1 85.44 176 VAL A CA 1
ATOM 1477 C C . VAL A 1 176 ? 6.719 27.844 15.938 1 85.44 176 VAL A C 1
ATOM 1479 O O . VAL A 1 176 ? 7.48 28.516 16.625 1 85.44 176 VAL A O 1
ATOM 1482 N N . ASP A 1 177 ? 5.371 27.891 16.078 1 76.12 177 ASP A N 1
ATOM 1483 C CA . ASP A 1 177 ? 4.723 28.75 17.062 1 76.12 177 ASP A CA 1
ATOM 1484 C C . ASP A 1 177 ? 4.812 28.156 18.453 1 76.12 177 ASP A C 1
ATOM 1486 O O . ASP A 1 177 ? 4.09 28.578 19.359 1 76.12 177 ASP A O 1
ATOM 1490 N N . LYS A 1 178 ? 5.816 27.391 18.844 1 64.38 178 LYS A N 1
ATOM 1491 C CA . LYS A 1 178 ? 5.906 26.641 20.094 1 64.38 178 LYS A CA 1
ATOM 1492 C C . LYS A 1 178 ? 5.598 27.531 21.297 1 64.38 178 LYS A C 1
ATOM 1494 O O . LYS A 1 178 ? 5.066 27.062 22.312 1 64.38 178 LYS A O 1
ATOM 1499 N N . ASP A 1 179 ? 5.957 28.75 21.234 1 57.16 179 ASP A N 1
ATOM 1500 C CA . ASP A 1 179 ? 5.781 29.547 22.438 1 57.16 179 ASP A CA 1
ATOM 1501 C C . ASP A 1 179 ? 4.406 30.203 22.469 1 57.16 179 ASP A C 1
ATOM 1503 O O . ASP A 1 179 ? 4.168 31.125 23.25 1 57.16 179 ASP A O 1
ATOM 1507 N N . HIS A 1 180 ? 3.367 29.531 21.984 1 51.88 180 HIS A N 1
ATOM 1508 C CA . HIS A 1 180 ? 1.959 29.906 22.047 1 51.88 180 HIS A CA 1
ATOM 1509 C C . HIS A 1 180 ? 1.79 31.422 22.062 1 51.88 180 HIS A C 1
ATOM 1511 O O . HIS A 1 180 ? 1.004 31.969 22.844 1 51.88 180 HIS A O 1
ATOM 1517 N N . GLY A 1 181 ? 2.449 32.156 21.25 1 52.28 181 GLY A N 1
ATOM 1518 C CA . GLY A 1 181 ? 2.059 33.562 21.078 1 52.28 181 GLY A CA 1
ATOM 1519 C C . GLY A 1 181 ? 3.055 34.531 21.688 1 52.28 181 GLY A C 1
ATOM 1520 O O . GLY A 1 181 ? 2.879 35.75 21.578 1 52.28 181 GLY A O 1
ATOM 1521 N N . GLN A 1 182 ? 4.023 34.031 22.469 1 52.91 182 GLN A N 1
ATOM 1522 C CA . GLN A 1 182 ? 4.852 35.062 23.125 1 52.91 182 GLN A CA 1
ATOM 1523 C C . GLN A 1 182 ? 5.879 35.625 22.156 1 52.91 182 GLN A C 1
ATOM 1525 O O . GLN A 1 182 ? 6.289 36.781 22.297 1 52.91 182 GLN A O 1
ATOM 1530 N N . SER A 1 183 ? 6.23 34.781 21.25 1 63.19 183 SER A N 1
ATOM 1531 C CA . SER A 1 183 ? 7.137 35.281 20.219 1 63.19 183 SER A CA 1
ATOM 1532 C C . SER A 1 183 ? 6.582 35 18.812 1 63.19 183 SER A C 1
ATOM 1534 O O . SER A 1 183 ? 5.699 34.156 18.641 1 63.19 183 SER A O 1
ATOM 1536 N N . ILE A 1 184 ? 6.77 35.969 17.984 1 76.75 184 ILE A N 1
ATOM 1537 C CA . ILE A 1 184 ? 6.344 35.844 16.594 1 76.75 184 ILE A CA 1
ATOM 1538 C C . ILE A 1 184 ? 6.891 34.531 16.016 1 76.75 184 ILE A C 1
ATOM 1540 O O . ILE A 1 184 ? 8.102 34.281 16.031 1 76.75 184 ILE A O 1
ATOM 1544 N N . GLY A 1 185 ? 5.977 33.594 15.727 1 83.81 185 GLY A N 1
ATOM 1545 C CA . GLY A 1 185 ? 6.402 32.406 15.008 1 83.81 185 GLY A CA 1
ATOM 1546 C C . GLY A 1 185 ? 6.863 32.688 13.594 1 83.81 185 GLY A C 1
ATOM 1547 O O . GLY A 1 185 ? 6.16 33.375 12.828 1 83.81 185 GLY A O 1
ATOM 1548 N N . ILE A 1 186 ? 8.117 32.344 13.258 1 90.06 186 ILE A N 1
ATOM 1549 C CA . ILE A 1 186 ? 8.68 32.594 11.938 1 90.06 186 ILE A CA 1
ATOM 1550 C C . ILE A 1 186 ? 9.109 31.297 11.305 1 90.06 186 ILE A C 1
ATOM 1552 O O . ILE A 1 186 ? 9.906 30.547 11.883 1 90.06 186 ILE A O 1
ATOM 1556 N N . LEU A 1 187 ? 8.5 31 10.211 1 92.81 187 LEU A N 1
ATOM 1557 C CA . LEU A 1 187 ? 8.961 29.906 9.375 1 92.81 187 LEU A CA 1
ATOM 1558 C C . LEU A 1 187 ? 9.922 30.406 8.305 1 92.81 187 LEU A C 1
ATOM 1560 O O . LEU A 1 187 ? 9.531 31.188 7.438 1 92.81 187 LEU A O 1
ATOM 1564 N N . GLN A 1 188 ? 11.133 29.953 8.406 1 94.81 188 GLN A N 1
ATOM 1565 C CA . GLN A 1 188 ? 12.156 30.422 7.484 1 94.81 188 GLN A CA 1
ATOM 1566 C C . GLN A 1 188 ? 12.766 29.266 6.699 1 94.81 188 GLN A C 1
ATOM 1568 O O . GLN A 1 188 ? 12.969 28.172 7.242 1 94.81 188 GLN A O 1
ATOM 1573 N N . GLY A 1 189 ? 13.023 29.5 5.426 1 93.88 189 GLY A N 1
ATOM 1574 C CA . GLY A 1 189 ? 13.656 28.5 4.582 1 93.88 189 GLY A CA 1
ATOM 1575 C C . GLY A 1 189 ? 13.883 28.969 3.16 1 93.88 189 GLY A C 1
ATOM 1576 O O . GLY A 1 189 ? 13.438 30.062 2.787 1 93.88 189 GLY A O 1
ATOM 1577 N N . THR A 1 190 ? 14.617 28.203 2.416 1 92.81 190 THR A N 1
ATOM 1578 C CA . THR A 1 190 ? 14.828 28.469 0.998 1 92.81 190 THR A CA 1
ATOM 1579 C C . THR A 1 190 ? 13.609 28.062 0.18 1 92.81 190 THR A C 1
ATOM 1581 O O . THR A 1 190 ? 12.758 27.312 0.666 1 92.81 190 THR A O 1
ATOM 1584 N N . PRO A 1 191 ? 13.508 28.594 -1.023 1 91.44 191 PRO A N 1
ATOM 1585 C CA . PRO A 1 191 ? 12.422 28.125 -1.893 1 91.44 191 PRO A CA 1
ATOM 1586 C C . PRO A 1 191 ? 12.398 26.609 -2.053 1 91.44 191 PRO A C 1
ATOM 1588 O O . PRO A 1 191 ? 11.32 26 -2.045 1 91.44 191 PRO A O 1
ATOM 1591 N N . GLU A 1 192 ? 13.555 26.016 -2.129 1 88.31 192 GLU A N 1
ATOM 1592 C CA . GLU A 1 192 ? 13.641 24.562 -2.287 1 88.31 192 GLU A CA 1
ATOM 1593 C C . GLU A 1 192 ? 13.109 23.844 -1.053 1 88.31 192 GLU A C 1
ATOM 1595 O O . GLU A 1 192 ? 12.445 22.812 -1.17 1 88.31 192 GLU A O 1
ATOM 1600 N N . GLU A 1 193 ? 13.367 24.359 0.044 1 89.06 193 GLU A N 1
ATOM 1601 C CA . GLU A 1 193 ? 12.875 23.766 1.283 1 89.06 193 GLU A CA 1
ATOM 1602 C C . GLU A 1 193 ? 11.352 23.859 1.371 1 89.06 193 GLU A C 1
ATOM 1604 O O . GLU A 1 193 ? 10.695 22.875 1.746 1 89.06 193 GLU A O 1
ATOM 1609 N N . TYR A 1 194 ? 10.867 24.969 1.014 1 90.88 194 TYR A N 1
ATOM 1610 C CA . TYR A 1 194 ? 9.414 25.125 1.037 1 90.88 194 TYR A CA 1
ATOM 1611 C C . TYR A 1 194 ? 8.742 24.156 0.067 1 90.88 194 TYR A C 1
ATOM 1613 O O . TYR A 1 194 ? 7.68 23.609 0.366 1 90.88 194 TYR A O 1
ATOM 1621 N N . MET A 1 195 ? 9.367 24.031 -1.039 1 87.75 195 MET A N 1
ATOM 1622 C CA . MET A 1 195 ? 8.836 23.078 -2.006 1 87.75 195 MET A CA 1
ATOM 1623 C C . MET A 1 195 ? 8.82 21.672 -1.421 1 87.75 195 MET A C 1
ATOM 1625 O O . MET A 1 195 ? 7.852 20.938 -1.597 1 87.75 195 MET A O 1
ATOM 1629 N N . ALA A 1 196 ? 9.805 21.359 -0.719 1 84.69 196 ALA A N 1
ATOM 1630 C CA . ALA A 1 196 ? 9.914 20.031 -0.095 1 84.69 196 ALA A CA 1
ATOM 1631 C C . ALA A 1 196 ? 8.883 19.875 1.02 1 84.69 196 ALA A C 1
ATOM 1633 O O . ALA A 1 196 ? 8.242 18.828 1.138 1 84.69 196 ALA A O 1
ATOM 1634 N N . TRP A 1 197 ? 8.734 20.953 1.74 1 86.94 197 TRP A N 1
ATOM 1635 C CA . TRP A 1 197 ? 7.812 20.891 2.871 1 86.94 197 TRP A CA 1
ATOM 1636 C C . TRP A 1 197 ? 6.371 20.766 2.391 1 86.94 197 TRP A C 1
ATOM 1638 O O . TRP A 1 197 ? 5.562 20.078 3.016 1 86.94 197 TRP A O 1
ATOM 1648 N N . LEU A 1 198 ? 6.098 21.375 1.341 1 89.12 198 LEU A N 1
ATOM 1649 C CA . LEU A 1 198 ? 4.707 21.453 0.905 1 89.12 198 LEU A CA 1
ATOM 1650 C C . LEU A 1 198 ? 4.438 20.453 -0.221 1 89.12 198 LEU A C 1
ATOM 1652 O O . LEU A 1 198 ? 3.283 20.219 -0.588 1 89.12 198 LEU A O 1
ATOM 1656 N N . GLY A 1 199 ? 5.5 19.75 -0.67 1 81.56 199 GLY A N 1
ATOM 1657 C CA . GLY A 1 199 ? 5.348 18.766 -1.722 1 81.56 199 GLY A CA 1
ATOM 1658 C C . GLY A 1 199 ? 4.977 19.359 -3.062 1 81.56 199 GLY A C 1
ATOM 1659 O O . GLY A 1 199 ? 4.195 18.781 -3.818 1 81.56 199 GLY A O 1
ATOM 1660 N N . SER A 1 200 ? 5.367 20.453 -3.293 1 74.88 200 SER A N 1
ATOM 1661 C CA . SER A 1 200 ? 5.086 21.078 -4.574 1 74.88 200 SER A CA 1
ATOM 1662 C C . SER A 1 200 ? 6.035 20.594 -5.66 1 74.88 200 SER A C 1
ATOM 1664 O O . SER A 1 200 ? 7.211 20.328 -5.395 1 74.88 200 SER A O 1
ATOM 1666 N N . PRO A 1 201 ? 5.461 20.219 -6.848 1 64.69 201 PRO A N 1
ATOM 1667 C CA . PRO A 1 201 ? 6.309 19.734 -7.938 1 64.69 201 PRO A CA 1
ATOM 1668 C C . PRO A 1 201 ? 7.473 20.672 -8.25 1 64.69 201 PRO A C 1
ATOM 1670 O O . PRO A 1 201 ? 7.352 21.891 -8.07 1 64.69 201 PRO A O 1
ATOM 1673 N N . SER A 1 202 ? 8.734 20.188 -8.211 1 60.66 202 SER A N 1
ATOM 1674 C CA . SER A 1 202 ? 10.023 20.875 -8.336 1 60.66 202 SER A CA 1
ATOM 1675 C C . SER A 1 202 ? 10.078 21.734 -9.586 1 60.66 202 SER A C 1
ATOM 1677 O O . SER A 1 202 ? 10.82 22.719 -9.633 1 60.66 202 SER A O 1
ATOM 1679 N N . LYS A 1 203 ? 9.414 21.172 -10.594 1 59.94 203 LYS A N 1
ATOM 1680 C CA . LYS A 1 203 ? 9.766 21.875 -11.82 1 59.94 203 LYS A CA 1
ATOM 1681 C C . LYS A 1 203 ? 9.445 23.359 -11.711 1 59.94 203 LYS A C 1
ATOM 1683 O O . LYS A 1 203 ? 9.789 24.141 -12.602 1 59.94 203 LYS A O 1
ATOM 1688 N N . TYR A 1 204 ? 8.781 23.719 -10.68 1 59.38 204 TYR A N 1
ATOM 1689 C CA . TYR A 1 204 ? 8.203 25.047 -10.766 1 59.38 204 TYR A CA 1
ATOM 1690 C C . TYR A 1 204 ? 9.211 26.109 -10.336 1 59.38 204 TYR A C 1
ATOM 1692 O O . TYR A 1 204 ? 10.047 25.859 -9.461 1 59.38 204 TYR A O 1
ATOM 1700 N N . GLN A 1 205 ? 9.336 27.172 -11.109 1 76.19 205 GLN A N 1
ATOM 1701 C CA . GLN A 1 205 ? 9.914 28.469 -10.766 1 76.19 205 GLN A CA 1
ATOM 1702 C C . GLN A 1 205 ? 9.266 29.047 -9.516 1 76.19 205 GLN A C 1
ATOM 1704 O O . GLN A 1 205 ? 8.109 28.75 -9.211 1 76.19 205 GLN A O 1
ATOM 1709 N N . TYR A 1 206 ? 10.07 29.688 -8.594 1 84.75 206 TYR A N 1
ATOM 1710 C CA . TYR A 1 206 ? 9.625 30.328 -7.355 1 84.75 206 TYR A CA 1
ATOM 1711 C C . TYR A 1 206 ? 8.32 31.094 -7.566 1 84.75 206 TYR A C 1
ATOM 1713 O O . TYR A 1 206 ? 7.465 31.125 -6.684 1 84.75 206 TYR A O 1
ATOM 1721 N N . LYS A 1 207 ? 8.219 31.594 -8.688 1 85 207 LYS A N 1
ATOM 1722 C CA . LYS A 1 207 ? 7.02 32.375 -8.977 1 85 207 LYS A CA 1
ATOM 1723 C C . LYS A 1 207 ? 5.758 31.531 -8.828 1 85 207 LYS A C 1
ATOM 1725 O O . LYS A 1 207 ? 4.75 32 -8.289 1 85 207 LYS A O 1
ATOM 1730 N N . TYR A 1 208 ? 5.824 30.391 -9.273 1 87.5 208 TYR A N 1
ATOM 1731 C CA . TYR A 1 208 ? 4.68 29.5 -9.164 1 87.5 208 TYR A CA 1
ATOM 1732 C C . TYR A 1 208 ? 4.414 29.125 -7.715 1 87.5 208 TYR A C 1
ATOM 1734 O O . TYR A 1 208 ? 3.266 29.125 -7.262 1 87.5 208 TYR A O 1
ATOM 1742 N N . LEU A 1 209 ? 5.457 28.766 -6.992 1 91.44 209 LEU A N 1
ATOM 1743 C CA . LEU A 1 209 ? 5.324 28.453 -5.578 1 91.44 209 LEU A CA 1
ATOM 1744 C C . LEU A 1 209 ? 4.641 29.594 -4.824 1 91.44 209 LEU A C 1
ATOM 1746 O O . LEU A 1 209 ? 3.701 29.359 -4.059 1 91.44 209 LEU A O 1
ATOM 1750 N N . LYS A 1 210 ? 5.102 30.75 -5.078 1 92.94 210 LYS A N 1
ATOM 1751 C CA . LYS A 1 210 ? 4.582 31.922 -4.375 1 92.94 210 LYS A CA 1
ATOM 1752 C C . LYS A 1 210 ? 3.127 32.188 -4.746 1 92.94 210 LYS A C 1
ATOM 1754 O O . LYS A 1 210 ? 2.266 32.281 -3.867 1 92.94 210 LYS A O 1
ATOM 1759 N N . ASN A 1 211 ? 2.803 32.188 -6.02 1 93.19 211 ASN A N 1
ATOM 1760 C CA . ASN A 1 211 ? 1.507 32.656 -6.496 1 93.19 211 ASN A CA 1
ATOM 1761 C C . ASN A 1 211 ? 0.449 31.547 -6.418 1 93.19 211 ASN A C 1
ATOM 1763 O O . ASN A 1 211 ? -0.734 31.828 -6.219 1 93.19 211 ASN A O 1
ATOM 1767 N N . LYS A 1 212 ? 0.932 30.328 -6.574 1 92.69 212 LYS A N 1
ATOM 1768 C CA . LYS A 1 212 ? -0.054 29.25 -6.684 1 92.69 212 LYS A CA 1
ATOM 1769 C C . LYS A 1 212 ? -0.116 28.422 -5.402 1 92.69 212 LYS A C 1
ATOM 1771 O O . LYS A 1 212 ? -1.113 27.75 -5.141 1 92.69 212 LYS A O 1
ATOM 1776 N N . VAL A 1 213 ? 0.878 28.516 -4.621 1 93.38 213 VAL A N 1
ATOM 1777 C CA . VAL A 1 213 ? 0.917 27.641 -3.449 1 93.38 213 VAL A CA 1
ATOM 1778 C C . VAL A 1 213 ? 0.89 28.484 -2.176 1 93.38 213 VAL A C 1
ATOM 1780 O O . VAL A 1 213 ? -0.095 28.469 -1.434 1 93.38 213 VAL A O 1
ATOM 1783 N N . LEU A 1 214 ? 1.833 29.391 -2.021 1 95.88 214 LEU A N 1
ATOM 1784 C CA . LEU A 1 214 ? 2.008 30.109 -0.762 1 95.88 214 LEU A CA 1
ATOM 1785 C C . LEU A 1 214 ? 0.909 31.156 -0.57 1 95.88 214 LEU A C 1
ATOM 1787 O O . LEU A 1 214 ? 0.211 31.141 0.447 1 95.88 214 LEU A O 1
ATOM 1791 N N . ASN A 1 215 ? 0.737 32 -1.521 1 96.88 215 ASN A N 1
ATOM 1792 C CA . ASN A 1 215 ? -0.232 33.062 -1.374 1 96.88 215 ASN A CA 1
ATOM 1793 C C . ASN A 1 215 ? -1.64 32.531 -1.138 1 96.88 215 ASN A C 1
ATOM 1795 O O . ASN A 1 215 ? -2.314 32.938 -0.192 1 96.88 215 ASN A O 1
ATOM 1799 N N . PRO A 1 216 ? -2.016 31.656 -1.992 1 97 216 PRO A N 1
ATOM 1800 C CA . PRO A 1 216 ? -3.354 31.109 -1.738 1 97 216 PRO A CA 1
ATOM 1801 C C . PRO A 1 216 ? -3.469 30.438 -0.375 1 97 216 PRO A C 1
ATOM 1803 O O . PRO A 1 216 ? -4.496 30.562 0.296 1 97 216 PRO A O 1
ATOM 1806 N N . ALA A 1 217 ? -2.482 29.703 0.027 1 97.19 217 ALA A N 1
ATOM 1807 C CA . ALA A 1 217 ? -2.5 29.031 1.317 1 97.19 217 ALA A CA 1
ATOM 1808 C C . ALA A 1 217 ? -2.561 30.031 2.467 1 97.19 217 ALA A C 1
ATOM 1810 O O . ALA A 1 217 ? -3.346 29.859 3.404 1 97.19 217 ALA A O 1
ATOM 1811 N N . ILE A 1 218 ? -1.812 31.062 2.404 1 97.75 218 ILE A N 1
ATOM 1812 C CA . ILE A 1 218 ? -1.774 32.094 3.43 1 97.75 218 ILE A CA 1
ATOM 1813 C C . ILE A 1 218 ? -3.135 32.781 3.52 1 97.75 218 ILE A C 1
ATOM 1815 O O . ILE A 1 218 ? -3.662 33 4.613 1 97.75 218 ILE A O 1
ATOM 1819 N N . GLU A 1 219 ? -3.619 33.094 2.381 1 97.81 219 GLU A N 1
ATOM 1820 C CA . GLU A 1 219 ? -4.926 33.75 2.336 1 97.81 219 GLU A CA 1
ATOM 1821 C C . GLU A 1 219 ? -5.996 32.875 2.984 1 97.81 219 GLU A C 1
ATOM 1823 O O . GLU A 1 219 ? -6.801 33.344 3.783 1 97.81 219 GLU A O 1
ATOM 1828 N N . GLU A 1 220 ? -5.961 31.641 2.609 1 97.88 220 GLU A N 1
ATOM 1829 C CA . GLU A 1 220 ? -6.941 30.719 3.174 1 97.88 220 GLU A CA 1
ATOM 1830 C C . GLU A 1 220 ? -6.793 30.609 4.688 1 97.88 220 GLU A C 1
ATOM 1832 O O . GLU A 1 220 ? -7.785 30.672 5.418 1 97.88 220 GLU A O 1
ATOM 1837 N N . ILE A 1 221 ? -5.629 30.469 5.18 1 97.44 221 ILE A N 1
ATOM 1838 C CA . ILE A 1 221 ? -5.363 30.344 6.609 1 97.44 221 ILE A CA 1
ATOM 1839 C C . ILE A 1 221 ? -5.809 31.609 7.332 1 97.44 221 ILE A C 1
ATOM 1841 O O . ILE A 1 221 ? -6.496 31.547 8.352 1 97.44 221 ILE A O 1
ATOM 1845 N N . ASN A 1 222 ? -5.48 32.75 6.82 1 96.25 222 ASN A N 1
ATOM 1846 C CA . ASN A 1 222 ? -5.836 34.031 7.438 1 96.25 222 ASN A CA 1
ATOM 1847 C C . ASN A 1 222 ? -7.352 34.219 7.504 1 96.25 222 ASN A C 1
ATOM 1849 O O . ASN A 1 222 ? -7.863 34.844 8.43 1 96.25 222 ASN A O 1
ATOM 1853 N N . CYS A 1 223 ? -7.984 33.625 6.555 1 96 223 CYS A N 1
ATOM 1854 C CA . CYS A 1 223 ? -9.438 33.781 6.48 1 96 223 CYS A CA 1
ATOM 1855 C C . CYS A 1 223 ? -10.133 32.812 7.422 1 96 223 CYS A C 1
ATOM 1857 O O . CYS A 1 223 ? -11.156 33.125 8.023 1 96 223 CYS A O 1
ATOM 1859 N N . LYS A 1 224 ? -9.555 31.625 7.582 1 95.56 224 LYS A N 1
ATOM 1860 C CA . LYS A 1 224 ? -10.312 30.547 8.211 1 95.56 224 LYS A CA 1
ATOM 1861 C C . LYS A 1 224 ? -9.836 30.281 9.633 1 95.56 224 LYS A C 1
ATOM 1863 O O . LYS A 1 224 ? -10.562 29.703 10.445 1 95.56 224 LYS A O 1
ATOM 1868 N N . ILE A 1 225 ? -8.617 30.594 9.883 1 92.25 225 ILE A N 1
ATOM 1869 C CA . ILE A 1 225 ? -8.039 30.328 11.195 1 92.25 225 ILE A CA 1
ATOM 1870 C C . ILE A 1 225 ? -7.953 31.609 12 1 92.25 225 ILE A C 1
ATOM 1872 O O . ILE A 1 225 ? -7.188 32.531 11.656 1 92.25 225 ILE A O 1
ATOM 1876 N N . ASN A 1 226 ? -8.578 31.703 13.094 1 87.56 226 ASN A N 1
ATOM 1877 C CA . ASN A 1 226 ? -8.797 32.938 13.82 1 87.56 226 ASN A CA 1
ATOM 1878 C C . ASN A 1 226 ? -7.527 33.406 14.531 1 87.56 226 ASN A C 1
ATOM 1880 O O . ASN A 1 226 ? -7.301 34.625 14.695 1 87.56 226 ASN A O 1
ATOM 1884 N N . ASP A 1 227 ? -6.723 32.5 14.93 1 85.75 227 ASP A N 1
ATOM 1885 C CA . ASP A 1 227 ? -5.574 32.906 15.734 1 85.75 227 ASP A CA 1
ATOM 1886 C C . ASP A 1 227 ? -4.297 32.906 14.898 1 85.75 227 ASP A C 1
ATOM 1888 O O . ASP A 1 227 ? -3.207 32.656 15.414 1 85.75 227 ASP A O 1
ATOM 1892 N N . MET A 1 228 ? -4.453 33.156 13.633 1 89.94 228 MET A N 1
ATOM 1893 C CA . MET A 1 228 ? -3.289 33.281 12.758 1 89.94 228 MET A CA 1
ATOM 1894 C C . MET A 1 228 ? -3.441 34.469 11.812 1 89.94 228 MET A C 1
ATOM 1896 O O . MET A 1 228 ? -4.543 34.75 11.336 1 89.94 228 MET A O 1
ATOM 1900 N N . GLU A 1 229 ? -2.385 35.125 11.625 1 93.75 229 GLU A N 1
ATOM 1901 C CA . GLU A 1 229 ? -2.23 36.219 10.641 1 93.75 229 GLU A CA 1
ATOM 1902 C C . GLU A 1 229 ? -0.87 36.125 9.953 1 93.75 229 GLU A C 1
ATOM 1904 O O . GLU A 1 229 ? 0.083 36.781 10.383 1 93.75 229 GLU A O 1
ATOM 1909 N N . LEU A 1 230 ? -0.843 35.438 8.891 1 96 230 LEU A N 1
ATOM 1910 C CA . LEU A 1 230 ? 0.42 35.094 8.242 1 96 230 LEU A CA 1
ATOM 1911 C C . LEU A 1 230 ? 0.791 36.156 7.199 1 96 230 LEU A C 1
ATOM 1913 O O . LEU A 1 230 ? -0.082 36.688 6.504 1 96 230 LEU A O 1
ATOM 1917 N N . GLU A 1 231 ? 2.07 36.438 7.164 1 96.06 231 GLU A N 1
ATOM 1918 C CA . GLU A 1 231 ? 2.629 37.344 6.176 1 96.06 231 GLU A CA 1
ATOM 1919 C C . GLU A 1 231 ? 3.881 36.75 5.527 1 96.06 231 GLU A C 1
ATOM 1921 O O . GLU A 1 231 ? 4.746 36.219 6.215 1 96.06 231 GLU A O 1
ATOM 1926 N N . LEU A 1 232 ? 3.912 36.844 4.219 1 96.81 232 LEU A N 1
ATOM 1927 C CA . LEU A 1 232 ? 5.043 36.344 3.459 1 96.81 232 LEU A CA 1
ATOM 1928 C C . LEU A 1 232 ? 6.098 37.406 3.244 1 96.81 232 LEU A C 1
ATOM 1930 O O . LEU A 1 232 ? 5.781 38.531 2.787 1 96.81 232 LEU A O 1
ATOM 1934 N N . LEU A 1 233 ? 7.281 37.156 3.631 1 95.56 233 LEU A N 1
ATOM 1935 C CA . LEU A 1 233 ? 8.438 38 3.377 1 95.56 233 LEU A CA 1
ATOM 1936 C C . LEU A 1 233 ? 9.492 37.25 2.568 1 95.56 233 LEU A C 1
ATOM 1938 O O . LEU A 1 233 ? 9.617 36.031 2.682 1 95.56 233 LEU A O 1
ATOM 1942 N N . GLN A 1 234 ? 10.133 37.906 1.684 1 94.5 234 GLN A N 1
ATOM 1943 C CA . GLN A 1 234 ? 11.148 37.281 0.848 1 94.5 234 GLN A CA 1
ATOM 1944 C C . GLN A 1 234 ? 12.438 38.094 0.825 1 94.5 234 GLN A C 1
ATOM 1946 O O . GLN A 1 234 ? 12.398 39.312 0.871 1 94.5 234 GLN A O 1
ATOM 1951 N N . ALA A 1 235 ? 13.523 37.469 0.871 1 92.75 235 ALA A N 1
ATOM 1952 C CA . ALA A 1 235 ? 14.844 38.094 0.682 1 92.75 235 ALA A CA 1
ATOM 1953 C C . ALA A 1 235 ? 15.438 37.688 -0.664 1 92.75 235 ALA A C 1
ATOM 1955 O O . ALA A 1 235 ? 15.359 36.531 -1.064 1 92.75 235 ALA A O 1
ATOM 1956 N N . ARG A 1 236 ? 16.031 38.688 -1.306 1 91.69 236 ARG A N 1
ATOM 1957 C CA . ARG A 1 236 ? 16.547 38.438 -2.652 1 91.69 236 ARG A CA 1
ATOM 1958 C C . ARG A 1 236 ? 18.047 38.75 -2.721 1 91.69 236 ARG A C 1
ATOM 1960 O O . ARG A 1 236 ? 18.562 39.562 -1.975 1 91.69 236 ARG A O 1
ATOM 1967 N N . ARG A 1 237 ? 18.656 37.969 -3.416 1 91.62 237 ARG A N 1
ATOM 1968 C CA . ARG A 1 237 ? 20.016 38.219 -3.891 1 91.62 237 ARG A CA 1
ATOM 1969 C C . ARG A 1 237 ? 20.031 38.469 -5.395 1 91.62 237 ARG A C 1
ATOM 1971 O O . ARG A 1 237 ? 19.953 37.531 -6.184 1 91.62 237 ARG A O 1
ATOM 1978 N N . GLY A 1 238 ? 20.203 39.781 -5.766 1 90.12 238 GLY A N 1
ATOM 1979 C CA . GLY A 1 238 ? 19.938 40.094 -7.156 1 90.12 238 GLY A CA 1
ATOM 1980 C C . GLY A 1 238 ? 18.484 39.906 -7.543 1 90.12 238 GLY A C 1
ATOM 1981 O O . GLY A 1 238 ? 17.594 40.438 -6.891 1 90.12 238 GLY A O 1
ATOM 1982 N N . ARG A 1 239 ? 18.219 39.188 -8.547 1 85.88 239 ARG A N 1
ATOM 1983 C CA . ARG A 1 239 ? 16.859 38.969 -9.016 1 85.88 239 ARG A CA 1
ATOM 1984 C C . ARG A 1 239 ? 16.297 37.656 -8.438 1 85.88 239 ARG A C 1
ATOM 1986 O O . ARG A 1 239 ? 15.102 37.406 -8.562 1 85.88 239 ARG A O 1
ATOM 1993 N N . LYS A 1 240 ? 17.156 36.938 -7.77 1 88.62 240 LYS A N 1
ATOM 1994 C CA . LYS A 1 240 ? 16.75 35.594 -7.32 1 88.62 240 LYS A CA 1
ATOM 1995 C C . LYS A 1 240 ? 16.328 35.625 -5.852 1 88.62 240 LYS A C 1
ATOM 1997 O O . LYS A 1 240 ? 17.016 36.219 -5.012 1 88.62 240 LYS A O 1
ATOM 2002 N N . VAL A 1 241 ? 15.227 35.094 -5.555 1 91.69 241 VAL A N 1
ATOM 2003 C CA . VAL A 1 241 ? 14.789 34.938 -4.172 1 91.69 241 VAL A CA 1
ATOM 2004 C C . VAL A 1 241 ? 15.586 33.812 -3.514 1 91.69 241 VAL A C 1
ATOM 2006 O O . VAL A 1 241 ? 15.633 32.688 -4.023 1 91.69 241 VAL A O 1
ATOM 2009 N N . VAL A 1 242 ? 16.203 34.094 -2.387 1 92 242 VAL A N 1
ATOM 2010 C CA . VAL A 1 242 ? 17.094 33.125 -1.776 1 92 242 VAL A CA 1
ATOM 2011 C C . VAL A 1 242 ? 16.516 32.688 -0.428 1 92 242 VAL A C 1
ATOM 2013 O O . VAL A 1 242 ? 16.906 31.625 0.1 1 92 242 VAL A O 1
ATOM 2016 N N . GLN A 1 243 ? 15.609 33.531 0.098 1 95 243 GLN A N 1
ATOM 2017 C CA . GLN A 1 243 ? 15.039 33.219 1.401 1 95 243 GLN A CA 1
ATOM 2018 C C . GLN A 1 243 ? 13.57 33.656 1.478 1 95 243 GLN A C 1
ATOM 2020 O O . GLN A 1 243 ? 13.203 34.719 0.975 1 95 243 GLN A O 1
ATOM 2025 N N . ILE A 1 244 ? 12.812 32.75 2.09 1 95.19 244 ILE A N 1
ATOM 2026 C CA . ILE A 1 244 ? 11.398 33.031 2.324 1 95.19 244 ILE A CA 1
ATOM 2027 C C . ILE A 1 244 ? 11.094 32.938 3.818 1 95.19 244 ILE A C 1
ATOM 2029 O O . ILE A 1 244 ? 11.578 32.031 4.508 1 95.19 244 ILE A O 1
ATOM 2033 N N . GLU A 1 245 ? 10.406 33.938 4.262 1 95.88 245 GLU A N 1
ATOM 2034 C CA . GLU A 1 245 ? 9.961 33.906 5.648 1 95.88 245 GLU A CA 1
ATOM 2035 C C . GLU A 1 245 ? 8.453 34.125 5.742 1 95.88 245 GLU A C 1
ATOM 2037 O O . GLU A 1 245 ? 7.898 34.969 5.047 1 95.88 245 GLU A O 1
ATOM 2042 N N . ILE A 1 246 ? 7.852 33.344 6.543 1 96 246 ILE A N 1
ATOM 2043 C CA . ILE A 1 246 ? 6.441 33.562 6.848 1 96 246 ILE A CA 1
ATOM 2044 C C . ILE A 1 246 ? 6.281 33.875 8.336 1 96 246 ILE A C 1
ATOM 2046 O O . ILE A 1 246 ? 6.668 33.094 9.195 1 96 246 ILE A O 1
ATOM 2050 N N . HIS A 1 247 ? 5.703 35.031 8.594 1 94.38 247 HIS A N 1
ATOM 2051 C CA . HIS A 1 247 ? 5.508 35.5 9.953 1 94.38 247 HIS A CA 1
ATOM 2052 C C . HIS A 1 247 ? 4.059 35.344 10.398 1 94.38 247 HIS A C 1
ATOM 2054 O O . HIS A 1 247 ? 3.133 35.594 9.625 1 94.38 247 HIS A O 1
ATOM 2060 N N . ASN A 1 248 ? 3.906 34.812 11.539 1 92.56 248 ASN A N 1
ATOM 2061 C CA . ASN A 1 248 ? 2.592 34.875 12.172 1 92.56 248 ASN A CA 1
ATOM 2062 C C . ASN A 1 248 ? 2.455 36.125 13.055 1 92.56 248 ASN A C 1
ATOM 2064 O O . ASN A 1 248 ? 2.936 36.125 14.188 1 92.56 248 ASN A O 1
ATOM 2068 N N . ASN A 1 249 ? 1.714 37.062 12.664 1 86.94 249 ASN A N 1
ATOM 2069 C CA . ASN A 1 249 ? 1.643 38.344 13.328 1 86.94 249 ASN A CA 1
ATOM 2070 C C . ASN A 1 249 ? 0.449 38.438 14.281 1 86.94 249 ASN A C 1
ATOM 2072 O O . ASN A 1 249 ? 0.121 39.5 14.781 1 86.94 249 ASN A O 1
ATOM 2076 N N . PHE A 1 250 ? -0.199 37.406 14.539 1 80.5 250 PHE A N 1
ATOM 2077 C CA . PHE A 1 250 ? -1.4 37.406 15.367 1 80.5 250 PHE A CA 1
ATOM 2078 C C . PHE A 1 250 ? -1.103 37.969 16.75 1 80.5 250 PHE A C 1
ATOM 2080 O O . PHE A 1 250 ? -1.878 38.75 17.281 1 80.5 250 PHE A O 1
ATOM 2087 N N . ALA A 1 251 ? -0.047 37.5 17.391 1 65.56 251 ALA A N 1
ATOM 2088 C CA . ALA A 1 251 ? 0.281 37.969 18.719 1 65.56 251 ALA A CA 1
ATOM 2089 C C . ALA A 1 251 ? 0.512 39.469 18.719 1 65.56 251 ALA A C 1
ATOM 2091 O O . ALA A 1 251 ? 0.125 40.188 19.656 1 65.56 251 ALA A O 1
ATOM 2092 N N . ARG A 1 252 ? 1.133 39.875 17.812 1 60.88 252 ARG A N 1
ATOM 2093 C CA . ARG A 1 252 ? 1.436 41.312 17.734 1 60.88 252 ARG A CA 1
ATOM 2094 C C . ARG A 1 252 ? 0.157 42.125 17.641 1 60.88 252 ARG A C 1
ATOM 2096 O O . ARG A 1 252 ? 0.059 43.188 18.266 1 60.88 252 ARG A O 1
ATOM 2103 N N . ARG A 1 253 ? -0.818 41.656 17.062 1 58.03 253 ARG A N 1
ATOM 2104 C CA . ARG A 1 253 ? -2.035 42.438 16.906 1 58.03 253 ARG A CA 1
ATOM 2105 C C . ARG A 1 253 ? -2.877 42.406 18.172 1 58.03 253 ARG A C 1
ATOM 2107 O O . ARG A 1 253 ? -3.521 43.406 18.531 1 58.03 253 ARG A O 1
ATOM 2114 N N . LYS A 1 254 ? -2.836 41.344 18.828 1 58.5 254 LYS A N 1
ATOM 2115 C CA . LYS A 1 254 ? -3.588 41.281 20.094 1 58.5 254 LYS A CA 1
ATOM 2116 C C . LYS A 1 254 ? -3.045 42.281 21.094 1 58.5 254 LYS A C 1
ATOM 2118 O O . LYS A 1 254 ? -3.814 42.938 21.812 1 58.5 254 LYS A O 1
ATOM 2123 N N . SER A 1 255 ? -1.711 42.25 21.094 1 53.25 255 SER A N 1
ATOM 2124 C CA . SER A 1 255 ? -1.123 43.188 22.047 1 53.25 255 SER A CA 1
ATOM 2125 C C . SER A 1 255 ? -1.461 44.625 21.656 1 53.25 255 SER A C 1
ATOM 2127 O O . SER A 1 255 ? -1.64 45.469 22.531 1 53.25 255 SER A O 1
ATOM 2129 N N . LEU A 1 256 ? -1.564 44.75 20.375 1 50.84 256 LEU A N 1
ATOM 2130 C CA . LEU A 1 256 ? -1.848 46.125 19.953 1 50.84 256 LEU A CA 1
ATOM 2131 C C . LEU A 1 256 ? -3.303 46.5 20.234 1 50.84 256 LEU A C 1
ATOM 2133 O O . LEU A 1 256 ? -3.615 47.656 20.516 1 50.84 256 LEU A O 1
ATOM 2137 N N . ARG A 1 257 ? -4.152 45.562 20.203 1 50.16 257 ARG A N 1
ATOM 2138 C CA . ARG A 1 257 ? -5.555 45.875 20.453 1 50.16 257 ARG A CA 1
ATOM 2139 C C . ARG A 1 257 ? -5.801 46.156 21.938 1 50.16 257 ARG A C 1
ATOM 2141 O O . ARG A 1 257 ? -6.707 46.906 22.297 1 50.16 257 ARG A O 1
ATOM 2148 N N . TYR A 1 258 ? -5.129 45.5 22.766 1 48.69 258 TYR A N 1
ATOM 2149 C CA . TYR A 1 258 ? -5.359 45.781 24.172 1 48.69 258 TYR A CA 1
ATOM 2150 C C . TYR A 1 258 ? -4.586 47.031 24.625 1 48.69 258 TYR A C 1
ATOM 2152 O O . TYR A 1 258 ? -4.734 47.469 25.75 1 48.69 258 TYR A O 1
ATOM 2160 N N . GLN A 1 259 ? -3.76 47.531 23.859 1 37.56 259 GLN A N 1
ATOM 2161 C CA . GLN A 1 259 ? -3.299 48.844 24.312 1 37.56 259 GLN A CA 1
ATOM 2162 C C . GLN A 1 259 ? -4.23 49.938 23.828 1 37.56 259 GLN A C 1
ATOM 2164 O O . GLN A 1 259 ? -4.738 49.906 22.703 1 37.56 259 GLN A O 1
ATOM 2169 N N . MET B 1 1 ? 15.914 17.031 0.406 1 19.78 1 MET B N 1
ATOM 2170 C CA . MET B 1 1 ? 15.086 16.234 -0.502 1 19.78 1 MET B CA 1
ATOM 2171 C C . MET B 1 1 ? 15.906 15.125 -1.144 1 19.78 1 MET B C 1
ATOM 2173 O O . MET B 1 1 ? 16.703 15.375 -2.047 1 19.78 1 MET B O 1
ATOM 2177 N N . VAL B 1 2 ? 16.453 14.188 -0.333 1 25.91 2 VAL B N 1
ATOM 2178 C CA . VAL B 1 2 ? 17.547 13.305 -0.724 1 25.91 2 VAL B CA 1
ATOM 2179 C C . VAL B 1 2 ? 17.156 12.531 -1.985 1 25.91 2 VAL B C 1
ATOM 2181 O O . VAL B 1 2 ? 16.031 12.031 -2.098 1 25.91 2 VAL B O 1
ATOM 2184 N N . SER B 1 3 ? 17.703 13.055 -3.057 1 23.66 3 SER B N 1
ATOM 2185 C CA . SER B 1 3 ? 17.594 12.336 -4.32 1 23.66 3 SER B CA 1
ATOM 2186 C C . SER B 1 3 ? 17.797 10.836 -4.125 1 23.66 3 SER B C 1
ATOM 2188 O O . SER B 1 3 ? 18.859 10.406 -3.686 1 23.66 3 SER B O 1
ATOM 2190 N N . ALA B 1 4 ? 16.828 10.25 -3.668 1 31.52 4 ALA B N 1
ATOM 2191 C CA . ALA B 1 4 ? 16.906 8.812 -3.385 1 31.52 4 ALA B CA 1
ATOM 2192 C C . ALA B 1 4 ? 17.531 8.062 -4.551 1 31.52 4 ALA B C 1
ATOM 2194 O O . ALA B 1 4 ? 17.531 6.828 -4.574 1 31.52 4 ALA B O 1
ATOM 2195 N N . GLY B 1 5 ? 18 8.773 -5.574 1 27.59 5 GLY B N 1
ATOM 2196 C CA . GLY B 1 5 ? 18.516 8.039 -6.715 1 27.59 5 GLY B CA 1
ATOM 2197 C C . GLY B 1 5 ? 19.75 7.207 -6.387 1 27.59 5 GLY B C 1
ATOM 2198 O O . GLY B 1 5 ? 20.203 6.414 -7.211 1 27.59 5 GLY B O 1
ATOM 2199 N N . ARG B 1 6 ? 20.766 7.828 -5.672 1 32.16 6 ARG B N 1
ATOM 2200 C CA . ARG B 1 6 ? 22.062 7.16 -5.621 1 32.16 6 ARG B CA 1
ATOM 2201 C C . ARG B 1 6 ? 21.984 5.895 -4.773 1 32.16 6 ARG B C 1
ATOM 2203 O O . ARG B 1 6 ? 21.578 5.938 -3.613 1 32.16 6 ARG B O 1
ATOM 2210 N N . ILE B 1 7 ? 22 4.773 -5.426 1 33.38 7 ILE B N 1
ATOM 2211 C CA . ILE B 1 7 ? 22.031 3.354 -5.086 1 33.38 7 ILE B CA 1
ATOM 2212 C C . ILE B 1 7 ? 23.016 3.105 -3.955 1 33.38 7 ILE B C 1
ATOM 2214 O O . ILE B 1 7 ? 24.203 3.426 -4.078 1 33.38 7 ILE B O 1
ATOM 2218 N N . LEU B 1 8 ? 22.562 3.203 -2.82 1 34.34 8 LEU B N 1
ATOM 2219 C CA . LEU B 1 8 ? 23.266 2.881 -1.589 1 34.34 8 LEU B CA 1
ATOM 2220 C C . LEU B 1 8 ? 24.031 1.563 -1.728 1 34.34 8 LEU B C 1
ATOM 2222 O O . LEU B 1 8 ? 24.594 1.063 -0.754 1 34.34 8 LEU B O 1
ATOM 2226 N N . TRP B 1 9 ? 23.766 0.868 -2.836 1 32.72 9 TRP B N 1
ATOM 2227 C CA . TRP B 1 9 ? 24.188 -0.524 -2.736 1 32.72 9 TRP B CA 1
ATOM 2228 C C . TRP B 1 9 ? 25.719 -0.636 -2.797 1 32.72 9 TRP B C 1
ATOM 2230 O O . TRP B 1 9 ? 26.312 -0.409 -3.848 1 32.72 9 TRP B O 1
ATOM 2240 N N . THR B 1 10 ? 26.375 -0.04 -1.909 1 31.64 10 THR B N 1
ATOM 2241 C CA . THR B 1 10 ? 27.812 -0.249 -2.094 1 31.64 10 THR B CA 1
ATOM 2242 C C . THR B 1 10 ? 28.141 -1.738 -2.145 1 31.64 10 THR B C 1
ATOM 2244 O O . THR B 1 10 ? 28.859 -2.189 -3.031 1 31.64 10 THR B O 1
ATOM 2247 N N . SER B 1 11 ? 28.422 -2.43 -0.914 1 29.94 11 SER B N 1
ATOM 2248 C CA . SER B 1 11 ? 29.172 -3.678 -0.817 1 29.94 11 SER B CA 1
ATOM 2249 C C . SER B 1 11 ? 28.25 -4.887 -0.966 1 29.94 11 SER B C 1
ATOM 2251 O O . SER B 1 11 ? 27.141 -4.895 -0.437 1 29.94 11 SER B O 1
ATOM 2253 N N . ASP B 1 12 ? 28.359 -5.668 -1.993 1 32.38 12 ASP B N 1
ATOM 2254 C CA . ASP B 1 12 ? 27.766 -6.93 -2.4 1 32.38 12 ASP B CA 1
ATOM 2255 C C . ASP B 1 12 ? 27.969 -8.008 -1.336 1 32.38 12 ASP B C 1
ATOM 2257 O O . ASP B 1 12 ? 28.953 -8.742 -1.377 1 32.38 12 ASP B O 1
ATOM 2261 N N . ARG B 1 13 ? 28.016 -7.84 -0.042 1 32.75 13 ARG B N 1
ATOM 2262 C CA . ARG B 1 13 ? 28.406 -8.93 0.842 1 32.75 13 ARG B CA 1
ATOM 2263 C C . ARG B 1 13 ? 27.328 -10 0.92 1 32.75 13 ARG B C 1
ATOM 2265 O O . ARG B 1 13 ? 26.141 -9.68 0.906 1 32.75 13 ARG B O 1
ATOM 2272 N N . ASP B 1 14 ? 27.688 -11.211 0.586 1 32.19 14 ASP B N 1
ATOM 2273 C CA . ASP B 1 14 ? 26.938 -12.445 0.799 1 32.19 14 ASP B CA 1
ATOM 2274 C C . ASP B 1 14 ? 26.594 -12.633 2.275 1 32.19 14 ASP B C 1
ATOM 2276 O O . ASP B 1 14 ? 27.484 -12.828 3.105 1 32.19 14 ASP B O 1
ATOM 2280 N N . PHE B 1 15 ? 25.688 -12.016 2.803 1 33.78 15 PHE B N 1
ATOM 2281 C CA . PHE B 1 15 ? 25.438 -12.109 4.234 1 33.78 15 PHE B CA 1
ATOM 2282 C C . PHE B 1 15 ? 24.969 -13.516 4.605 1 33.78 15 PHE B C 1
ATOM 2284 O O . PHE B 1 15 ? 24.766 -13.82 5.785 1 33.78 15 PHE B O 1
ATOM 2291 N N . ASN B 1 16 ? 24.344 -14.281 3.77 1 34.56 16 ASN B N 1
ATOM 2292 C CA . ASN B 1 16 ? 23.781 -15.562 4.188 1 34.56 16 ASN B CA 1
ATOM 2293 C C . ASN B 1 16 ? 24.844 -16.672 4.191 1 34.56 16 ASN B C 1
ATOM 2295 O O . ASN B 1 16 ? 25.375 -17.031 3.141 1 34.56 16 ASN B O 1
ATOM 2299 N N . LYS B 1 17 ? 25.609 -16.875 5.215 1 36.72 17 LYS B N 1
ATOM 2300 C CA . LYS B 1 17 ? 26.578 -17.953 5.395 1 36.72 17 LYS B CA 1
ATOM 2301 C C . LYS B 1 17 ? 25.922 -19.328 5.234 1 36.72 17 LYS B C 1
ATOM 2303 O O . LYS B 1 17 ? 26.609 -20.344 5.258 1 36.72 17 LYS B O 1
ATOM 2308 N N . ASP B 1 18 ? 24.734 -19.531 5.809 1 37 18 ASP B N 1
ATOM 2309 C CA . ASP B 1 18 ? 24.328 -20.922 5.887 1 37 18 ASP B CA 1
ATOM 2310 C C . ASP B 1 18 ? 24.188 -21.531 4.496 1 37 18 ASP B C 1
ATOM 2312 O O . ASP B 1 18 ? 23.969 -20.828 3.514 1 37 18 ASP B O 1
ATOM 2316 N N . GLU B 1 19 ? 24.531 -22.812 4.285 1 35.47 19 GLU B N 1
ATOM 2317 C CA . GLU B 1 19 ? 24.406 -23.641 3.088 1 35.47 19 GLU B CA 1
ATOM 2318 C C . GLU B 1 19 ? 23.172 -23.266 2.281 1 35.47 19 GLU B C 1
ATOM 2320 O O . GLU B 1 19 ? 22.047 -23.312 2.795 1 35.47 19 GLU B O 1
ATOM 2325 N N . ILE B 1 20 ? 23.188 -22.359 1.461 1 38.59 20 ILE B N 1
ATOM 2326 C CA . ILE B 1 20 ? 22.172 -22.016 0.459 1 38.59 20 ILE B CA 1
ATOM 2327 C C . ILE B 1 20 ? 21.5 -23.297 -0.039 1 38.59 20 ILE B C 1
ATOM 2329 O O . ILE B 1 20 ? 22.078 -24.047 -0.838 1 38.59 20 ILE B O 1
ATOM 2333 N N . ARG B 1 21 ? 21.125 -24.234 0.8 1 41.16 21 ARG B N 1
ATOM 2334 C CA . ARG B 1 21 ? 20.281 -25.25 0.157 1 41.16 21 ARG B CA 1
ATOM 2335 C C . ARG B 1 21 ? 19.406 -24.625 -0.923 1 41.16 21 ARG B C 1
ATOM 2337 O O . ARG B 1 21 ? 18.938 -23.484 -0.774 1 41.16 21 ARG B O 1
ATOM 2344 N N . ASP B 1 22 ? 19.578 -25.094 -2.123 1 51.28 22 ASP B N 1
ATOM 2345 C CA . ASP B 1 22 ? 19 -24.531 -3.344 1 51.28 22 ASP B CA 1
ATOM 2346 C C . ASP B 1 22 ? 17.531 -24.156 -3.145 1 51.28 22 ASP B C 1
ATOM 2348 O O . ASP B 1 22 ? 16.672 -25.031 -3.004 1 51.28 22 ASP B O 1
ATOM 2352 N N . GLN B 1 23 ? 17.234 -23.109 -2.391 1 50.34 23 GLN B N 1
ATOM 2353 C CA . GLN B 1 23 ? 15.938 -22.516 -2.105 1 50.34 23 GLN B CA 1
ATOM 2354 C C . GLN B 1 23 ? 14.961 -22.734 -3.26 1 50.34 23 GLN B C 1
ATOM 2356 O O . GLN B 1 23 ? 13.75 -22.719 -3.064 1 50.34 23 GLN B O 1
ATOM 2361 N N . ARG B 1 24 ? 15.555 -23.047 -4.383 1 51.44 24 ARG B N 1
ATOM 2362 C CA . ARG B 1 24 ? 14.711 -23.266 -5.555 1 51.44 24 ARG B CA 1
ATOM 2363 C C . ARG B 1 24 ? 13.891 -24.547 -5.402 1 51.44 24 ARG B C 1
ATOM 2365 O O . ARG B 1 24 ? 12.859 -24.703 -6.051 1 51.44 24 ARG B O 1
ATOM 2372 N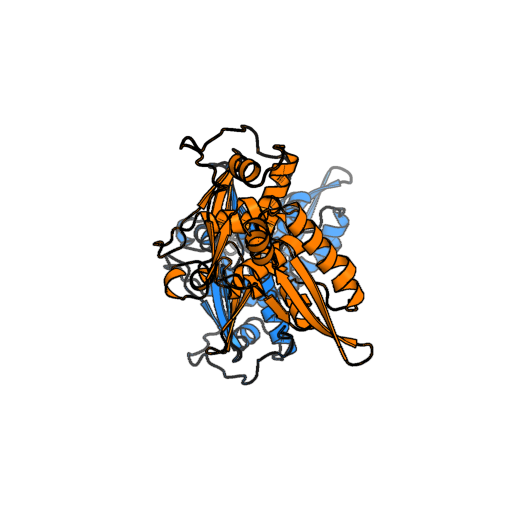 N . TYR B 1 25 ? 14.43 -25.344 -4.441 1 53.97 25 TYR B N 1
ATOM 2373 C CA . TYR B 1 25 ? 13.727 -26.609 -4.25 1 53.97 25 TYR B CA 1
ATOM 2374 C C . TYR B 1 25 ? 12.719 -26.5 -3.113 1 53.97 25 TYR B C 1
ATOM 2376 O O . TYR B 1 25 ? 12.172 -27.516 -2.662 1 53.97 25 TYR B O 1
ATOM 2384 N N . PHE B 1 26 ? 12.523 -25.203 -2.889 1 68.12 26 PHE B N 1
ATOM 2385 C CA . PHE B 1 26 ? 11.547 -25 -1.825 1 68.12 26 PHE B CA 1
ATOM 2386 C C . PHE B 1 26 ? 10.133 -25.172 -2.357 1 68.12 26 PHE B C 1
ATOM 2388 O O . PHE B 1 26 ? 9.852 -24.859 -3.518 1 68.12 26 PHE B O 1
ATOM 2395 N N . LEU B 1 27 ? 9.312 -25.812 -1.591 1 69.88 27 LEU B N 1
ATOM 2396 C CA . LEU B 1 27 ? 7.895 -25.969 -1.893 1 69.88 27 LEU B CA 1
ATOM 2397 C C . LEU B 1 27 ? 7.109 -24.734 -1.495 1 69.88 27 LEU B C 1
ATOM 2399 O O . LEU B 1 27 ? 7.324 -24.172 -0.417 1 69.88 27 LEU B O 1
ATOM 2403 N N . VAL B 1 28 ? 6.402 -24.266 -2.475 1 77.5 28 VAL B N 1
ATOM 2404 C CA . VAL B 1 28 ? 5.484 -23.156 -2.229 1 77.5 28 VAL B CA 1
ATOM 2405 C C . VAL B 1 28 ? 4.078 -23.703 -1.978 1 77.5 28 VAL B C 1
ATOM 2407 O O . VAL B 1 28 ? 3.566 -24.5 -2.76 1 77.5 28 VAL B O 1
ATOM 2410 N N . ALA B 1 29 ? 3.545 -23.438 -0.84 1 72.12 29 ALA B N 1
ATOM 2411 C CA . ALA B 1 29 ? 2.186 -23.844 -0.509 1 72.12 29 ALA B CA 1
ATOM 2412 C C . ALA B 1 29 ? 1.275 -22.641 -0.303 1 72.12 29 ALA B C 1
ATOM 2414 O O . ALA B 1 29 ? 1.648 -21.688 0.381 1 72.12 29 ALA B O 1
ATOM 2415 N N . GLU B 1 30 ? 0.15 -22.641 -0.958 1 74.5 30 GLU B N 1
ATOM 2416 C CA . GLU B 1 30 ? -0.811 -21.547 -0.824 1 74.5 30 GLU B CA 1
ATOM 2417 C C . GLU B 1 30 ? -2.244 -22.062 -0.94 1 74.5 30 GLU B C 1
ATOM 2419 O O . GLU B 1 30 ? -2.506 -23.031 -1.645 1 74.5 30 GLU B O 1
ATOM 2424 N N . HIS B 1 31 ? -3.104 -21.312 -0.205 1 74.69 31 HIS B N 1
ATOM 2425 C CA . HIS B 1 31 ? -4.523 -21.609 -0.357 1 74.69 31 HIS B CA 1
ATOM 2426 C C . HIS B 1 31 ? -5.004 -21.297 -1.77 1 74.69 31 HIS B C 1
ATOM 2428 O O . HIS B 1 31 ? -4.602 -20.297 -2.355 1 74.69 31 HIS B O 1
ATOM 2434 N N . ASN B 1 32 ? -5.934 -22.031 -2.26 1 71.75 32 ASN B N 1
ATOM 2435 C CA . ASN B 1 32 ? -6.406 -21.906 -3.635 1 71.75 32 ASN B CA 1
ATOM 2436 C C . ASN B 1 32 ? -7.086 -20.562 -3.875 1 71.75 32 ASN B C 1
ATOM 2438 O O . ASN B 1 32 ? -7.023 -20.016 -4.977 1 71.75 32 ASN B O 1
ATOM 2442 N N . ASP B 1 33 ? -7.629 -20.031 -2.836 1 72.69 33 ASP B N 1
ATOM 2443 C CA . ASP B 1 33 ? -8.328 -18.766 -2.951 1 72.69 33 ASP B CA 1
ATOM 2444 C C . ASP B 1 33 ? -7.352 -17.625 -3.225 1 72.69 33 ASP B C 1
ATOM 2446 O O . ASP B 1 33 ? -7.715 -16.625 -3.85 1 72.69 33 ASP B O 1
ATOM 2450 N N . LEU B 1 34 ? -6.164 -17.781 -2.697 1 74.06 34 LEU B N 1
ATOM 2451 C CA . LEU B 1 34 ? -5.168 -16.734 -2.922 1 74.06 34 LEU B CA 1
ATOM 2452 C C . LEU B 1 34 ? -4.758 -16.688 -4.391 1 74.06 34 LEU B C 1
ATOM 2454 O O . LEU B 1 34 ? -4.559 -15.602 -4.945 1 74.06 34 LEU B O 1
ATOM 2458 N N . ILE B 1 35 ? -4.688 -17.75 -4.934 1 66 35 ILE B N 1
ATOM 2459 C CA . ILE B 1 35 ? -4.27 -17.859 -6.324 1 66 35 ILE B CA 1
ATOM 2460 C C . ILE B 1 35 ? -5.301 -17.188 -7.23 1 66 35 ILE B C 1
ATOM 2462 O O . ILE B 1 35 ? -4.949 -16.453 -8.141 1 66 35 ILE B O 1
ATOM 2466 N N . THR B 1 36 ? -6.469 -17.375 -6.879 1 62.66 36 THR B N 1
ATOM 2467 C CA . THR B 1 36 ? -7.543 -16.969 -7.777 1 62.66 36 THR B CA 1
ATOM 2468 C C . THR B 1 36 ? -7.961 -15.523 -7.492 1 62.66 36 THR B C 1
ATOM 2470 O O . THR B 1 36 ? -8.492 -14.844 -8.367 1 62.66 36 THR B O 1
ATOM 2473 N N . LYS B 1 37 ? -7.629 -15.062 -6.379 1 63.28 37 LYS B N 1
ATOM 2474 C CA . LYS B 1 37 ? -8.305 -13.828 -6 1 63.28 37 LYS B CA 1
ATOM 2475 C C . LYS B 1 37 ? -7.312 -12.672 -5.902 1 63.28 37 LYS B C 1
ATOM 2477 O O . LYS B 1 37 ? -7.68 -11.508 -6.094 1 63.28 37 LYS B O 1
ATOM 2482 N N . ALA B 1 38 ? -6.113 -12.961 -5.746 1 64.62 38 ALA B N 1
ATOM 2483 C CA . ALA B 1 38 ? -5.301 -11.836 -5.301 1 64.62 38 ALA B CA 1
ATOM 2484 C C . ALA B 1 38 ? -4.059 -11.672 -6.172 1 64.62 38 ALA B C 1
ATOM 2486 O O . ALA B 1 38 ? -3.488 -10.586 -6.258 1 64.62 38 ALA B O 1
ATOM 2487 N N . ARG B 1 39 ? -3.807 -12.625 -6.973 1 71.25 39 ARG B N 1
ATOM 2488 C CA . ARG B 1 39 ? -2.459 -12.633 -7.531 1 71.25 39 ARG B CA 1
ATOM 2489 C C . ARG B 1 39 ? -2.434 -11.961 -8.906 1 71.25 39 ARG B C 1
ATOM 2491 O O . ARG B 1 39 ? -1.363 -11.633 -9.422 1 71.25 39 ARG B O 1
ATOM 2498 N N . HIS B 1 40 ? -3.535 -11.539 -9.312 1 74.31 40 HIS B N 1
ATOM 2499 C CA . HIS B 1 40 ? -3.586 -11.078 -10.695 1 74.31 40 HIS B CA 1
ATOM 2500 C C . HIS B 1 40 ? -2.969 -9.688 -10.836 1 74.31 40 HIS B C 1
ATOM 2502 O O . HIS B 1 40 ? -2.588 -9.281 -11.938 1 74.31 40 HIS B O 1
ATOM 2508 N N . ASP B 1 41 ? -2.822 -9.039 -9.797 1 83.81 41 ASP B N 1
ATOM 2509 C CA . ASP B 1 41 ? -2.285 -7.688 -9.914 1 83.81 41 ASP B CA 1
ATOM 2510 C C . ASP B 1 41 ? -0.761 -7.695 -9.836 1 83.81 41 ASP B C 1
ATOM 2512 O O . ASP B 1 41 ? -0.12 -6.66 -10.031 1 83.81 41 ASP B O 1
ATOM 2516 N N . LEU B 1 42 ? -0.176 -8.852 -9.625 1 92.75 42 LEU B N 1
ATOM 2517 C CA . LEU B 1 42 ? 1.276 -8.969 -9.562 1 92.75 42 LEU B CA 1
ATOM 2518 C C . LEU B 1 42 ? 1.859 -9.25 -10.945 1 92.75 42 LEU B C 1
ATOM 2520 O O . LEU B 1 42 ? 1.287 -10.023 -11.719 1 92.75 42 LEU B O 1
ATOM 2524 N N . ASN B 1 43 ? 2.953 -8.617 -11.258 1 94.31 43 ASN B N 1
ATOM 2525 C CA . ASN B 1 43 ? 3.668 -9 -12.477 1 94.31 43 ASN B CA 1
ATOM 2526 C C . ASN B 1 43 ? 4.504 -10.258 -12.266 1 94.31 43 ASN B C 1
ATOM 2528 O O . ASN B 1 43 ? 4.512 -10.82 -11.172 1 94.31 43 ASN B O 1
ATOM 2532 N N . ALA B 1 44 ? 5.129 -10.727 -13.305 1 95.44 44 ALA B N 1
ATOM 2533 C CA . ALA B 1 44 ? 5.828 -12.008 -13.258 1 95.44 44 ALA B CA 1
ATOM 2534 C C . ALA B 1 44 ? 6.879 -12.016 -12.148 1 95.44 44 ALA B C 1
ATOM 2536 O O . ALA B 1 44 ? 6.945 -12.969 -11.367 1 95.44 44 ALA B O 1
ATOM 2537 N N . ARG B 1 45 ? 7.668 -11 -12.047 1 95.94 45 ARG B N 1
ATOM 2538 C CA . ARG B 1 45 ? 8.719 -10.938 -11.031 1 95.94 45 ARG B CA 1
ATOM 2539 C C . ARG B 1 45 ? 8.117 -10.906 -9.633 1 95.94 45 ARG B C 1
ATOM 2541 O O . ARG B 1 45 ? 8.609 -11.594 -8.727 1 95.94 45 ARG B O 1
ATOM 2548 N N . GLU B 1 46 ? 7.102 -10.133 -9.461 1 96.31 46 GLU B N 1
ATOM 2549 C CA . GLU B 1 46 ? 6.426 -10.031 -8.164 1 96.31 46 GLU B CA 1
ATOM 2550 C C . GLU B 1 46 ? 5.82 -11.375 -7.758 1 96.31 46 GLU B C 1
ATOM 2552 O O . GLU B 1 46 ? 5.855 -11.742 -6.582 1 96.31 46 GLU B O 1
ATOM 2557 N N . LEU B 1 47 ? 5.273 -12.086 -8.727 1 94.94 47 LEU B N 1
ATOM 2558 C CA . LEU B 1 47 ? 4.75 -13.422 -8.453 1 94.94 47 LEU B CA 1
ATOM 2559 C C . LEU B 1 47 ? 5.852 -14.336 -7.93 1 94.94 47 LEU B C 1
ATOM 2561 O O . LEU B 1 47 ? 5.648 -15.062 -6.957 1 94.94 47 LEU B O 1
ATOM 2565 N N . LYS B 1 48 ? 6.992 -14.266 -8.531 1 94.94 48 LYS B N 1
ATOM 2566 C CA . LYS B 1 48 ? 8.133 -15.094 -8.133 1 94.94 48 LYS B CA 1
ATOM 2567 C C . LYS B 1 48 ? 8.641 -14.695 -6.746 1 94.94 48 LYS B C 1
ATOM 2569 O O . LYS B 1 48 ? 8.984 -15.555 -5.938 1 94.94 48 LYS B O 1
ATOM 2574 N N . ILE B 1 49 ? 8.648 -13.398 -6.527 1 95.69 49 ILE B N 1
ATOM 2575 C CA . ILE B 1 49 ? 9.055 -12.914 -5.211 1 95.69 49 ILE B CA 1
ATOM 2576 C C . ILE B 1 49 ? 8.102 -13.461 -4.148 1 95.69 49 ILE B C 1
ATOM 2578 O O . ILE B 1 49 ? 8.547 -13.961 -3.111 1 95.69 49 ILE B O 1
ATOM 2582 N N . MET B 1 50 ? 6.84 -13.328 -4.434 1 93.5 50 MET B N 1
ATOM 2583 C CA . MET B 1 50 ? 5.855 -13.82 -3.475 1 93.5 50 MET B CA 1
ATOM 2584 C C . MET B 1 50 ? 6.031 -15.32 -3.242 1 93.5 50 MET B C 1
ATOM 2586 O O . MET B 1 50 ? 5.949 -15.789 -2.105 1 93.5 50 MET B O 1
ATOM 2590 N N . ASP B 1 51 ? 6.242 -16.078 -4.301 1 92.44 51 ASP B N 1
ATOM 2591 C CA . ASP B 1 51 ? 6.473 -17.516 -4.168 1 92.44 51 ASP B CA 1
ATOM 2592 C C . ASP B 1 51 ? 7.688 -17.797 -3.287 1 92.44 51 ASP B C 1
ATOM 2594 O O . ASP B 1 51 ? 7.66 -18.703 -2.455 1 92.44 51 ASP B O 1
ATOM 2598 N N . TYR B 1 52 ? 8.742 -17.062 -3.527 1 93.44 52 TYR B N 1
ATOM 2599 C CA . TYR B 1 52 ? 9.93 -17.203 -2.699 1 93.44 52 TYR B CA 1
ATOM 2600 C C . TYR B 1 52 ? 9.602 -16.938 -1.231 1 93.44 52 TYR B C 1
ATOM 2602 O O . TYR B 1 52 ? 9.992 -17.719 -0.36 1 93.44 52 TYR B O 1
ATOM 2610 N N . VAL B 1 53 ? 8.859 -15.922 -0.972 1 92.62 53 VAL B N 1
ATOM 2611 C CA . VAL B 1 53 ? 8.5 -15.539 0.39 1 92.62 53 VAL B CA 1
ATOM 2612 C C . VAL B 1 53 ? 7.645 -16.625 1.028 1 92.62 53 VAL B C 1
ATOM 2614 O O . VAL B 1 53 ? 7.883 -17.016 2.174 1 92.62 53 VAL B O 1
ATOM 2617 N N . VAL B 1 54 ? 6.699 -17.094 0.283 1 88.88 54 VAL B N 1
ATOM 2618 C CA . VAL B 1 54 ? 5.809 -18.141 0.769 1 88.88 54 VAL B CA 1
ATOM 2619 C C . VAL B 1 54 ? 6.617 -19.406 1.063 1 88.88 54 VAL B C 1
ATOM 2621 O O . VAL B 1 54 ? 6.32 -20.125 2.018 1 88.88 54 VAL B O 1
ATOM 2624 N N . SER B 1 55 ? 7.598 -19.656 0.268 1 88.56 55 SER B N 1
ATOM 2625 C CA . SER B 1 55 ? 8.414 -20.844 0.439 1 88.56 55 SER B CA 1
ATOM 2626 C C . SER B 1 55 ? 9.188 -20.812 1.754 1 88.56 55 SER B C 1
ATOM 2628 O O . SER B 1 55 ? 9.664 -21.844 2.229 1 88.56 55 SER B O 1
ATOM 2630 N N . LYS B 1 56 ? 9.328 -19.672 2.359 1 87.31 56 LYS B N 1
ATOM 2631 C CA . LYS B 1 56 ? 10.047 -19.516 3.621 1 87.31 56 LYS B CA 1
ATOM 2632 C C . LYS B 1 56 ? 9.133 -19.797 4.812 1 87.31 56 LYS B C 1
ATOM 2634 O O . LYS B 1 56 ? 9.602 -19.891 5.949 1 87.31 56 LYS B O 1
ATOM 2639 N N . ILE B 1 57 ? 7.844 -19.891 4.492 1 85.75 57 ILE B N 1
ATOM 2640 C CA . ILE B 1 57 ? 6.887 -20.188 5.555 1 85.75 57 ILE B CA 1
ATOM 2641 C C . ILE B 1 57 ? 6.941 -21.672 5.906 1 85.75 57 ILE B C 1
ATOM 2643 O O . ILE B 1 57 ? 6.805 -22.531 5.027 1 85.75 57 ILE B O 1
ATOM 2647 N N . LYS B 1 58 ? 7.148 -21.969 7.148 1 81.75 58 LYS B N 1
ATOM 2648 C CA . LYS B 1 58 ? 7.184 -23.375 7.582 1 81.75 58 LYS B CA 1
ATOM 2649 C C . LYS B 1 58 ? 5.781 -23.891 7.879 1 81.75 58 LYS B C 1
ATOM 2651 O O . LYS B 1 58 ? 4.918 -23.141 8.336 1 81.75 58 LYS B O 1
ATOM 2656 N N . PRO B 1 59 ? 5.566 -25.141 7.73 1 78.19 59 PRO B N 1
ATOM 2657 C CA . PRO B 1 59 ? 4.238 -25.734 7.922 1 78.19 59 PRO B CA 1
ATOM 2658 C C . PRO B 1 59 ? 3.711 -25.562 9.344 1 78.19 59 PRO B C 1
ATOM 2660 O O . PRO B 1 59 ? 2.5 -25.453 9.547 1 78.19 59 PRO B O 1
ATOM 2663 N N . ASN B 1 60 ? 4.617 -25.438 10.312 1 80.5 60 ASN B N 1
ATOM 2664 C CA . ASN B 1 60 ? 4.184 -25.375 11.703 1 80.5 60 ASN B CA 1
ATOM 2665 C C . ASN B 1 60 ? 4.168 -23.953 12.219 1 80.5 60 ASN B C 1
ATOM 2667 O O . ASN B 1 60 ? 3.904 -23.719 13.398 1 80.5 60 ASN B O 1
ATOM 2671 N N . ASP B 1 61 ? 4.41 -23.016 11.336 1 85.38 61 ASP B N 1
ATOM 2672 C CA . ASP B 1 61 ? 4.391 -21.625 11.758 1 85.38 61 ASP B CA 1
ATOM 2673 C C . ASP B 1 61 ? 2.979 -21.188 12.148 1 85.38 61 ASP B C 1
ATOM 2675 O O . ASP B 1 61 ? 2.016 -21.484 11.438 1 85.38 61 ASP B O 1
ATOM 2679 N N . GLU B 1 62 ? 2.861 -20.531 13.258 1 85.69 62 GLU B N 1
ATOM 2680 C CA . GLU B 1 62 ? 1.571 -20.031 13.719 1 85.69 62 GLU B CA 1
ATOM 2681 C C . GLU B 1 62 ? 1.376 -18.578 13.312 1 85.69 62 GLU B C 1
ATOM 2683 O O . GLU B 1 62 ? 0.252 -18.062 13.312 1 85.69 62 GLU B O 1
ATOM 2688 N N . HIS B 1 63 ? 2.432 -17.938 13.086 1 87.69 63 HIS B N 1
ATOM 2689 C CA . HIS B 1 63 ? 2.434 -16.547 12.641 1 87.69 63 HIS B CA 1
ATOM 2690 C C . HIS B 1 63 ? 3.5 -16.312 11.578 1 87.69 63 HIS B C 1
ATOM 2692 O O . HIS B 1 63 ? 4.363 -17.156 11.359 1 87.69 63 HIS B O 1
ATOM 2698 N N . PHE B 1 64 ? 3.279 -15.211 10.859 1 86.94 64 PHE B N 1
ATOM 2699 C CA . PHE B 1 64 ? 4.301 -14.867 9.875 1 86.94 64 PHE B CA 1
ATOM 2700 C C . PHE B 1 64 ? 5.555 -14.336 10.562 1 86.94 64 PHE B C 1
ATOM 2702 O O . PHE B 1 64 ? 5.488 -13.383 11.336 1 86.94 64 PHE B O 1
ATOM 2709 N N . ASN B 1 65 ? 6.551 -14.984 10.297 1 82.44 65 ASN B N 1
ATOM 2710 C CA . ASN B 1 65 ? 7.844 -14.508 10.773 1 82.44 65 ASN B CA 1
ATOM 2711 C C . ASN B 1 65 ? 8.438 -13.469 9.82 1 82.44 65 ASN B C 1
ATOM 2713 O O . ASN B 1 65 ? 8.023 -13.367 8.664 1 82.44 65 ASN B O 1
ATOM 2717 N N . LEU B 1 66 ? 9.289 -12.711 10.469 1 91.56 66 LEU B N 1
ATOM 2718 C CA . LEU B 1 66 ? 10.086 -11.805 9.641 1 91.56 66 LEU B CA 1
ATOM 2719 C C . LEU B 1 66 ? 10.961 -12.586 8.664 1 91.56 66 LEU B C 1
ATOM 2721 O O . LEU B 1 66 ? 11.633 -13.531 9.062 1 91.56 66 LEU B O 1
ATOM 2725 N N . ILE B 1 67 ? 10.875 -12.281 7.438 1 93 67 ILE B N 1
ATOM 2726 C CA . ILE B 1 67 ? 11.695 -12.93 6.418 1 93 67 ILE B CA 1
ATOM 2727 C C . ILE B 1 67 ? 12.977 -12.117 6.191 1 93 67 ILE B C 1
ATOM 2729 O O . ILE B 1 67 ? 12.914 -10.969 5.758 1 93 67 ILE B O 1
ATOM 2733 N N . ASP B 1 68 ? 14.016 -12.75 6.52 1 93.75 68 ASP B N 1
ATOM 2734 C CA . ASP B 1 68 ? 15.32 -12.148 6.297 1 93.75 68 ASP B CA 1
ATOM 2735 C C . ASP B 1 68 ? 15.922 -12.609 4.969 1 93.75 68 ASP B C 1
ATOM 2737 O O . ASP B 1 68 ? 16.125 -13.805 4.754 1 93.75 68 ASP B O 1
ATOM 2741 N N . THR B 1 69 ? 16.203 -11.766 4.094 1 94.62 69 THR B N 1
ATOM 2742 C CA . THR B 1 69 ? 16.797 -12.07 2.799 1 94.62 69 THR B CA 1
ATOM 2743 C C . THR B 1 69 ? 17.719 -10.938 2.355 1 94.62 69 THR B C 1
ATOM 2745 O O . THR B 1 69 ? 18.219 -10.172 3.184 1 94.62 69 THR B O 1
ATOM 2748 N N . SER B 1 70 ? 18.141 -10.961 1.164 1 95 70 SER B N 1
ATOM 2749 C CA . SER B 1 70 ? 19 -9.938 0.586 1 95 70 SER B CA 1
ATOM 2750 C C . SER B 1 70 ? 18.781 -9.812 -0.918 1 95 70 SER B C 1
ATOM 2752 O O . SER B 1 70 ? 18.203 -10.703 -1.541 1 95 70 SER B O 1
ATOM 2754 N N . MET B 1 71 ? 19.266 -8.664 -1.392 1 94.62 71 MET B N 1
ATOM 2755 C CA . MET B 1 71 ? 19.219 -8.484 -2.84 1 94.62 71 MET B CA 1
ATOM 2756 C C . MET B 1 71 ? 20 -9.586 -3.551 1 94.62 71 MET B C 1
ATOM 2758 O O . MET B 1 71 ? 19.578 -10.07 -4.598 1 94.62 71 MET B O 1
ATOM 2762 N N . TYR B 1 72 ? 21.062 -9.992 -2.953 1 93.12 72 TYR B N 1
ATOM 2763 C CA . TYR B 1 72 ? 21.875 -11.078 -3.496 1 93.12 72 TYR B CA 1
ATOM 2764 C C . TYR B 1 72 ? 21.062 -12.367 -3.568 1 93.12 72 TYR B C 1
ATOM 2766 O O . TYR B 1 72 ? 21.016 -13.016 -4.617 1 93.12 72 TYR B O 1
ATOM 2774 N N . GLU B 1 73 ? 20.469 -12.711 -2.5 1 92.12 73 GLU B N 1
ATOM 2775 C CA . GLU B 1 73 ? 19.688 -13.938 -2.443 1 92.12 73 GLU B CA 1
ATOM 2776 C C . GLU B 1 73 ? 18.516 -13.891 -3.426 1 92.12 73 GLU B C 1
ATOM 2778 O O . GLU B 1 73 ? 18.234 -14.875 -4.117 1 92.12 73 GLU B O 1
ATOM 2783 N N . LEU B 1 74 ? 17.828 -12.773 -3.463 1 94.31 74 LEU B N 1
ATOM 2784 C CA . LEU B 1 74 ? 16.688 -12.633 -4.363 1 94.31 74 LEU B CA 1
ATOM 2785 C C . LEU B 1 74 ? 17.125 -12.789 -5.816 1 94.31 74 LEU B C 1
ATOM 2787 O O . LEU B 1 74 ? 16.469 -13.484 -6.594 1 94.31 74 LEU B O 1
ATOM 2791 N N . THR B 1 75 ? 18.25 -12.164 -6.152 1 94.38 75 THR B N 1
ATOM 2792 C CA . THR B 1 75 ? 18.719 -12.266 -7.527 1 94.38 75 THR B CA 1
ATOM 2793 C C . THR B 1 75 ? 19.109 -13.703 -7.852 1 94.38 75 THR B C 1
ATOM 2795 O O . THR B 1 75 ? 18.859 -14.188 -8.961 1 94.38 75 THR B O 1
ATOM 2798 N N . ARG B 1 76 ? 19.656 -14.391 -6.949 1 92.06 76 ARG B N 1
ATOM 2799 C CA . ARG B 1 76 ? 20.062 -15.781 -7.152 1 92.06 76 ARG B CA 1
ATOM 2800 C C . ARG B 1 76 ? 18.844 -16.688 -7.32 1 92.06 76 ARG B C 1
ATOM 2802 O O . ARG B 1 76 ? 18.781 -17.469 -8.266 1 92.06 76 ARG B O 1
ATOM 2809 N N . VAL B 1 77 ? 17.922 -16.547 -6.426 1 90.5 77 VAL B N 1
ATOM 2810 C CA . VAL B 1 77 ? 16.734 -17.391 -6.414 1 90.5 77 VAL B CA 1
ATOM 2811 C C . VAL B 1 77 ? 15.906 -17.141 -7.668 1 90.5 77 VAL B C 1
ATOM 2813 O O . VAL B 1 77 ? 15.359 -18.094 -8.25 1 90.5 77 VAL B O 1
ATOM 2816 N N . LEU B 1 78 ? 15.805 -15.891 -8.07 1 93.38 78 LEU B N 1
ATOM 2817 C CA . LEU B 1 78 ? 14.961 -15.531 -9.195 1 93.38 78 LEU B CA 1
ATOM 2818 C C . LEU B 1 78 ? 15.727 -15.633 -10.508 1 93.38 78 LEU B C 1
ATOM 2820 O O . LEU B 1 78 ? 15.172 -15.359 -11.578 1 93.38 78 LEU B O 1
ATOM 2824 N N . ASP B 1 79 ? 16.953 -15.992 -10.422 1 92.5 79 ASP B N 1
ATOM 2825 C CA . ASP B 1 79 ? 17.812 -16.156 -11.586 1 92.5 79 ASP B CA 1
ATOM 2826 C C . ASP B 1 79 ? 17.938 -14.859 -12.383 1 92.5 79 ASP B C 1
ATOM 2828 O O . ASP B 1 79 ? 17.672 -14.836 -13.586 1 92.5 79 ASP B O 1
ATOM 2832 N N . LEU B 1 80 ? 18.266 -13.844 -11.664 1 94 80 LEU B N 1
ATOM 2833 C CA . LEU B 1 80 ? 18.484 -12.523 -12.258 1 94 80 LEU B CA 1
ATOM 2834 C C . LEU B 1 80 ? 19.969 -12.156 -12.25 1 94 80 LEU B C 1
ATOM 2836 O O . LEU B 1 80 ? 20.719 -12.602 -11.383 1 94 80 LEU B O 1
ATOM 2840 N N . LYS B 1 81 ? 20.297 -11.367 -13.211 1 94 81 LYS B N 1
ATOM 2841 C CA . LYS B 1 81 ? 21.672 -10.844 -13.219 1 94 81 LYS B CA 1
ATOM 2842 C C . LYS B 1 81 ? 21.844 -9.781 -12.141 1 94 81 LYS B C 1
ATOM 2844 O O . LYS B 1 81 ? 21.031 -8.867 -12.016 1 94 81 LYS B O 1
ATOM 2849 N N . ARG B 1 82 ? 22.938 -9.891 -11.469 1 90.88 82 ARG B N 1
ATOM 2850 C CA . ARG B 1 82 ? 23.219 -8.938 -10.398 1 90.88 82 ARG B CA 1
ATOM 2851 C C . ARG B 1 82 ? 23.75 -7.625 -10.961 1 90.88 82 ARG B C 1
ATOM 2853 O O . ARG B 1 82 ? 24.734 -7.625 -11.711 1 90.88 82 ARG B O 1
ATOM 2860 N N . SER B 1 83 ? 23.141 -6.547 -10.641 1 92.31 83 SER B N 1
ATOM 2861 C CA . SER B 1 83 ? 23.531 -5.195 -11.016 1 92.31 83 SER B CA 1
ATOM 2862 C C . SER B 1 83 ? 22.797 -4.152 -10.188 1 92.31 83 SER B C 1
ATOM 2864 O O . SER B 1 83 ? 21.828 -4.469 -9.5 1 92.31 83 SER B O 1
ATOM 2866 N N . GLY B 1 84 ? 23.344 -2.959 -10.242 1 90.5 84 GLY B N 1
ATOM 2867 C CA . GLY B 1 84 ? 22.641 -1.871 -9.578 1 90.5 84 GLY B CA 1
ATOM 2868 C C . GLY B 1 84 ? 21.234 -1.665 -10.086 1 90.5 84 GLY B C 1
ATOM 2869 O O . GLY B 1 84 ? 20.312 -1.402 -9.305 1 90.5 84 GLY B O 1
ATOM 2870 N N . ARG B 1 85 ? 21.141 -1.775 -11.305 1 93.25 85 ARG B N 1
ATOM 2871 C CA . ARG B 1 85 ? 19.828 -1.623 -11.93 1 93.25 85 ARG B CA 1
ATOM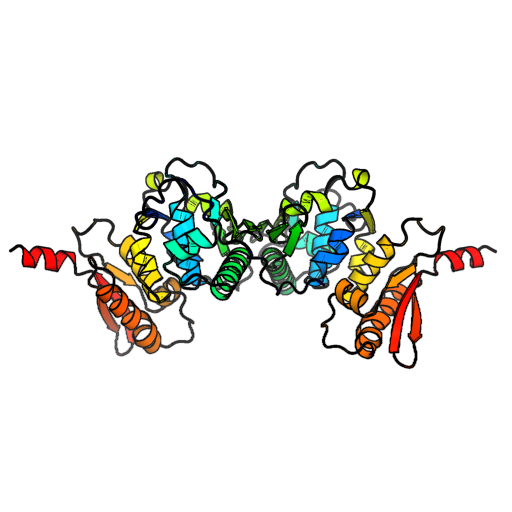 2872 C C . ARG B 1 85 ? 18.859 -2.697 -11.445 1 93.25 85 ARG B C 1
ATOM 2874 O O . ARG B 1 85 ? 17.703 -2.402 -11.133 1 93.25 85 ARG B O 1
ATOM 2881 N N . THR B 1 86 ? 19.312 -3.924 -11.398 1 94.31 86 THR B N 1
ATOM 2882 C CA . THR B 1 86 ? 18.484 -5.031 -10.945 1 94.31 86 THR B CA 1
ATOM 2883 C C . THR B 1 86 ? 18.047 -4.824 -9.5 1 94.31 86 THR B C 1
ATOM 2885 O O . THR B 1 86 ? 16.875 -5.051 -9.156 1 94.31 86 THR B O 1
ATOM 2888 N N . TYR B 1 87 ? 18.969 -4.332 -8.75 1 92.88 87 TYR B N 1
ATOM 2889 C CA . TYR B 1 87 ? 18.656 -4.086 -7.344 1 92.88 87 TYR B CA 1
ATOM 2890 C C . TYR B 1 87 ? 17.594 -2.996 -7.203 1 92.88 87 TYR B C 1
ATOM 2892 O O . TYR B 1 87 ? 16.688 -3.113 -6.387 1 92.88 87 TYR B O 1
ATOM 2900 N N . SER B 1 88 ? 17.75 -1.993 -7.984 1 94.31 88 SER B N 1
ATOM 2901 C CA . SER B 1 88 ? 16.781 -0.915 -7.969 1 94.31 88 SER B CA 1
ATOM 2902 C C . SER B 1 88 ? 15.398 -1.414 -8.406 1 94.31 88 SER B C 1
ATOM 2904 O O . SER B 1 88 ? 14.383 -1.027 -7.824 1 94.31 88 SER B O 1
ATOM 2906 N N . GLN B 1 89 ? 15.359 -2.25 -9.352 1 96 89 GLN B N 1
ATOM 2907 C CA . GLN B 1 89 ? 14.102 -2.811 -9.836 1 96 89 GLN B CA 1
ATOM 2908 C C . GLN B 1 89 ? 13.461 -3.701 -8.781 1 96 89 GLN B C 1
ATO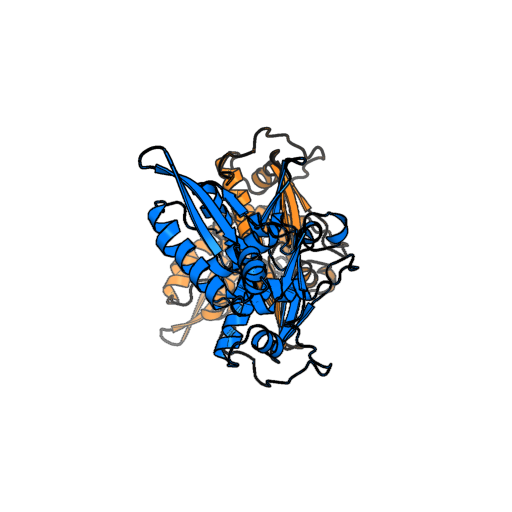M 2910 O O . GLN B 1 89 ? 12.242 -3.652 -8.578 1 96 89 GLN B O 1
ATOM 2915 N N . LEU B 1 90 ? 14.289 -4.496 -8.18 1 96.69 90 LEU B N 1
ATOM 2916 C CA . LEU B 1 90 ? 13.773 -5.363 -7.121 1 96.69 90 LEU B CA 1
ATOM 2917 C C . LEU B 1 90 ? 13.195 -4.535 -5.977 1 96.69 90 LEU B C 1
ATOM 2919 O O . LEU B 1 90 ? 12.141 -4.867 -5.438 1 96.69 90 LEU B O 1
ATOM 2923 N N . ALA B 1 91 ? 13.883 -3.498 -5.625 1 95.38 91 ALA B N 1
ATOM 2924 C CA . ALA B 1 91 ? 13.383 -2.605 -4.582 1 95.38 91 ALA B CA 1
ATOM 2925 C C . ALA B 1 91 ? 12.023 -2.02 -4.969 1 95.38 91 ALA B C 1
ATOM 2927 O O . ALA B 1 91 ? 11.117 -1.944 -4.141 1 95.38 91 ALA B O 1
ATOM 2928 N N . GLN B 1 92 ? 11.938 -1.674 -6.184 1 96.75 92 GLN B N 1
ATOM 2929 C CA . GLN B 1 92 ? 10.68 -1.133 -6.691 1 96.75 92 GLN B CA 1
ATOM 2930 C C . GLN B 1 92 ? 9.578 -2.186 -6.66 1 96.75 92 GLN B C 1
ATOM 2932 O O . GLN B 1 92 ? 8.43 -1.878 -6.328 1 96.75 92 GLN B O 1
ATOM 2937 N N . ASN B 1 93 ? 9.914 -3.381 -7.012 1 97.44 93 ASN B N 1
ATOM 2938 C CA . ASN B 1 93 ? 8.93 -4.461 -6.934 1 97.44 93 ASN B CA 1
ATOM 2939 C C . ASN B 1 93 ? 8.406 -4.637 -5.512 1 97.44 93 ASN B C 1
ATOM 2941 O O . ASN B 1 93 ? 7.199 -4.781 -5.309 1 97.44 93 ASN B O 1
ATOM 2945 N N . LEU B 1 94 ? 9.32 -4.637 -4.633 1 97.44 94 LEU B N 1
ATOM 2946 C CA . LEU B 1 94 ? 8.938 -4.809 -3.236 1 97.44 94 LEU B CA 1
ATOM 2947 C C . LEU B 1 94 ? 8.047 -3.662 -2.771 1 97.44 94 LEU B C 1
ATOM 2949 O O . LEU B 1 94 ? 7.059 -3.885 -2.07 1 97.44 94 LEU B O 1
ATOM 2953 N N . GLU B 1 95 ? 8.43 -2.496 -3.156 1 96.06 95 GLU B N 1
ATOM 2954 C CA . GLU B 1 95 ? 7.605 -1.335 -2.828 1 96.06 95 GLU B CA 1
ATOM 2955 C C . GLU B 1 95 ? 6.211 -1.459 -3.436 1 96.06 95 GLU B C 1
ATOM 2957 O O . GLU B 1 95 ? 5.211 -1.177 -2.771 1 96.06 95 GLU B O 1
ATOM 2962 N N . ASP B 1 96 ? 6.152 -1.854 -4.641 1 96.12 96 ASP B N 1
ATOM 2963 C CA . ASP B 1 96 ? 4.875 -2.025 -5.332 1 96.12 96 ASP B CA 1
ATOM 2964 C C . ASP B 1 96 ? 4.012 -3.074 -4.637 1 96.12 96 ASP B C 1
ATOM 2966 O O . ASP B 1 96 ? 2.807 -2.883 -4.469 1 96.12 96 ASP B O 1
ATOM 2970 N N . MET B 1 97 ? 4.605 -4.137 -4.285 1 95.88 97 MET B N 1
ATOM 2971 C CA . MET B 1 97 ? 3.883 -5.223 -3.627 1 95.88 97 MET B CA 1
ATOM 2972 C C . MET B 1 97 ? 3.314 -4.762 -2.287 1 95.88 97 MET B C 1
ATOM 2974 O O . MET B 1 97 ? 2.213 -5.16 -1.906 1 95.88 97 MET B O 1
ATOM 2978 N N . ARG B 1 98 ? 4.078 -3.984 -1.643 1 95.12 98 ARG B N 1
ATOM 2979 C CA . ARG B 1 98 ? 3.59 -3.41 -0.392 1 95.12 98 ARG B CA 1
ATOM 2980 C C . ARG B 1 98 ? 2.41 -2.477 -0.642 1 95.12 98 ARG B C 1
ATOM 2982 O O . ARG B 1 98 ? 1.442 -2.475 0.121 1 95.12 98 ARG B O 1
ATOM 2989 N N . ALA B 1 99 ? 2.494 -1.751 -1.664 1 94 99 ALA B N 1
ATOM 2990 C CA . ALA B 1 99 ? 1.546 -0.678 -1.949 1 94 99 ALA B CA 1
ATOM 2991 C C . ALA B 1 99 ? 0.266 -1.228 -2.572 1 94 99 ALA B C 1
ATOM 2993 O O . ALA B 1 99 ? -0.821 -0.69 -2.35 1 94 99 ALA B O 1
ATOM 2994 N N . LYS B 1 100 ? 0.373 -2.264 -3.34 1 92.94 100 LYS B N 1
ATOM 2995 C CA . LYS B 1 100 ? -0.792 -2.826 -4.016 1 92.94 100 LYS B CA 1
ATOM 2996 C C . LYS B 1 100 ? -1.896 -3.166 -3.02 1 92.94 100 LYS B C 1
ATOM 2998 O O . LYS B 1 100 ? -1.619 -3.641 -1.917 1 92.94 100 LYS B O 1
ATOM 3003 N N . SER B 1 101 ? -3.078 -2.895 -3.449 1 88.75 101 SER B N 1
ATOM 3004 C CA . SER B 1 101 ? -4.219 -3.129 -2.568 1 88.75 101 SER B CA 1
ATOM 3005 C C . SER B 1 101 ? -4.836 -4.5 -2.812 1 88.75 101 SER B C 1
ATOM 3007 O O . SER B 1 101 ? -5.391 -4.758 -3.885 1 88.75 101 SER B O 1
ATOM 3009 N N . VAL B 1 102 ? -4.684 -5.355 -1.928 1 89.75 102 VAL B N 1
ATOM 3010 C CA . VAL B 1 102 ? -5.359 -6.648 -1.938 1 89.75 102 VAL B CA 1
ATOM 3011 C C . VAL B 1 102 ? -6.684 -6.547 -1.187 1 89.75 102 VAL B C 1
ATOM 3013 O O . VAL B 1 102 ? -6.711 -6.168 -0.014 1 89.75 102 VAL B O 1
ATOM 3016 N N . LYS B 1 103 ? -7.746 -6.887 -1.928 1 89.31 103 LYS B N 1
ATOM 3017 C CA . LYS B 1 103 ? -9.086 -6.809 -1.35 1 89.31 103 LYS B CA 1
ATOM 3018 C C . LYS B 1 103 ? -9.602 -8.195 -0.957 1 89.31 103 LYS B C 1
ATOM 3020 O O . LYS B 1 103 ? -9.758 -9.07 -1.812 1 89.31 103 LYS B O 1
ATOM 3025 N N . ILE B 1 104 ? -9.836 -8.391 0.285 1 87.56 104 ILE B N 1
ATOM 3026 C CA . ILE B 1 104 ? -10.359 -9.648 0.808 1 87.56 104 ILE B CA 1
ATOM 3027 C C . ILE B 1 104 ? -11.773 -9.438 1.344 1 87.56 104 ILE B C 1
ATOM 3029 O O . ILE B 1 104 ? -11.969 -8.711 2.324 1 87.56 104 ILE B O 1
ATOM 3033 N N . TYR B 1 105 ? -12.703 -10.086 0.716 1 87.75 105 TYR B N 1
ATOM 3034 C CA . TYR B 1 105 ? -14.094 -9.938 1.128 1 87.75 105 TYR B CA 1
ATOM 3035 C C . TYR B 1 105 ? -14.531 -11.117 1.986 1 87.75 105 TYR B C 1
ATOM 3037 O O . TYR B 1 105 ? -14.328 -12.273 1.615 1 87.75 105 TYR B O 1
ATOM 3045 N N . ASN B 1 106 ? -15.023 -10.836 3.119 1 89.56 106 ASN B N 1
ATOM 3046 C CA . ASN B 1 106 ? -15.648 -11.82 4 1 89.56 106 ASN B CA 1
ATOM 3047 C C . ASN B 1 106 ? -17.172 -11.742 3.945 1 89.56 106 ASN B C 1
ATOM 3049 O O . ASN B 1 106 ? -17.766 -10.844 4.527 1 89.56 106 ASN B O 1
ATOM 3053 N N . PRO B 1 107 ? -17.812 -12.648 3.262 1 89.75 107 PRO B N 1
ATOM 3054 C CA . PRO B 1 107 ? -19.266 -12.586 3.084 1 89.75 107 PRO B CA 1
ATOM 3055 C C . PRO B 1 107 ? -20.031 -12.719 4.398 1 89.75 107 PRO B C 1
ATOM 3057 O O . PRO B 1 107 ? -21.094 -12.117 4.566 1 89.75 107 PRO B O 1
ATOM 3060 N N . SER B 1 108 ? -19.562 -13.523 5.285 1 92.12 108 SER B N 1
ATOM 3061 C CA . SER B 1 108 ? -20.25 -13.734 6.551 1 92.12 108 SER B CA 1
ATOM 3062 C C . SER B 1 108 ? -20.328 -12.445 7.363 1 92.12 108 SER B C 1
ATOM 3064 O O . SER B 1 108 ? -21.359 -12.156 7.973 1 92.12 108 SER B O 1
ATOM 3066 N N . GLU B 1 109 ? -19.25 -11.719 7.316 1 92.56 109 GLU B N 1
ATOM 3067 C CA . GLU B 1 109 ? -19.203 -10.477 8.07 1 92.56 109 GLU B CA 1
ATOM 3068 C C . GLU B 1 109 ? -19.594 -9.281 7.203 1 92.56 109 GLU B C 1
ATOM 3070 O O . GLU B 1 109 ? -19.75 -8.172 7.703 1 92.56 109 GLU B O 1
ATOM 3075 N N . ARG B 1 110 ? -19.781 -9.664 5.902 1 94 110 ARG B N 1
ATOM 3076 C CA . ARG B 1 110 ? -20.031 -8.586 4.949 1 94 110 ARG B CA 1
ATOM 3077 C C . ARG B 1 110 ? -19 -7.477 5.09 1 94 110 ARG B C 1
ATOM 3079 O O . ARG B 1 110 ? -19.344 -6.305 5.215 1 94 110 ARG B O 1
ATOM 3086 N N . ARG B 1 111 ? -17.766 -7.867 5.16 1 93.94 111 ARG B N 1
ATOM 3087 C CA . ARG B 1 111 ? -16.625 -6.992 5.426 1 93.94 111 ARG B CA 1
ATOM 3088 C C . ARG B 1 111 ? -15.594 -7.09 4.316 1 93.94 111 ARG B C 1
ATOM 3090 O O . ARG B 1 111 ? -15.258 -8.188 3.861 1 93.94 111 ARG B O 1
ATOM 3097 N N . LEU B 1 112 ? -15.18 -5.898 3.906 1 93.5 112 LEU B N 1
ATOM 3098 C CA . LEU B 1 112 ? -14.055 -5.797 2.98 1 93.5 112 LEU B CA 1
ATOM 3099 C C . LEU B 1 112 ? -12.773 -5.402 3.715 1 93.5 112 LEU B C 1
ATOM 3101 O O . LEU B 1 112 ? -12.742 -4.383 4.41 1 93.5 112 LEU B O 1
ATOM 3105 N N . THR B 1 113 ? -11.812 -6.227 3.631 1 94 113 THR B N 1
ATOM 3106 C CA . THR B 1 113 ? -10.508 -5.926 4.199 1 94 113 THR B CA 1
ATOM 3107 C C . THR B 1 113 ? -9.531 -5.496 3.107 1 94 113 THR B C 1
ATOM 3109 O O . THR B 1 113 ? -9.32 -6.223 2.135 1 94 113 THR B O 1
ATOM 3112 N N . LEU B 1 114 ? -8.992 -4.277 3.25 1 93.5 114 LEU B N 1
ATOM 3113 C CA . LEU B 1 114 ? -7.965 -3.756 2.355 1 93.5 114 LEU B CA 1
ATOM 3114 C C . LEU B 1 114 ? -6.582 -3.895 2.979 1 93.5 114 LEU B C 1
ATOM 3116 O O . LEU B 1 114 ? -6.34 -3.391 4.078 1 93.5 114 LEU B O 1
ATOM 3120 N N . THR B 1 115 ? -5.715 -4.559 2.352 1 92.56 115 THR B N 1
ATOM 3121 C CA . THR B 1 115 ? -4.355 -4.773 2.838 1 92.56 115 THR B CA 1
ATOM 3122 C C . THR B 1 115 ? -3.371 -4.852 1.674 1 92.56 115 THR B C 1
ATOM 3124 O O . THR B 1 115 ? -3.73 -4.566 0.529 1 92.56 115 THR B O 1
ATOM 3127 N N . GLY B 1 116 ? -2.111 -4.961 1.93 1 91.62 116 GLY B N 1
ATOM 3128 C CA . GLY B 1 116 ? -1.066 -5.203 0.947 1 91.62 116 GLY B CA 1
ATOM 3129 C C . GLY B 1 116 ? -0.337 -6.516 1.16 1 91.62 116 GLY B C 1
ATOM 3130 O O . GLY B 1 116 ? -0.575 -7.211 2.15 1 91.62 116 GLY B O 1
ATOM 3131 N N . TRP B 1 117 ? 0.442 -6.871 0.192 1 93.12 117 TRP B N 1
ATOM 3132 C CA . TRP B 1 117 ? 1.154 -8.141 0.307 1 93.12 117 TRP B CA 1
ATOM 3133 C C . TRP B 1 117 ? 2.117 -8.117 1.489 1 93.12 117 TRP B C 1
ATOM 3135 O O . TRP B 1 117 ? 2.209 -9.094 2.24 1 93.12 117 TRP B O 1
ATOM 3145 N N . PHE B 1 118 ? 2.756 -6.996 1.62 1 94.62 118 PHE B N 1
ATOM 3146 C CA . PHE B 1 118 ? 3.693 -6.832 2.725 1 94.62 118 PHE B CA 1
ATOM 3147 C C . PHE B 1 118 ? 3.26 -5.691 3.639 1 94.62 118 PHE B C 1
ATOM 3149 O O . PHE B 1 118 ? 2.773 -4.66 3.166 1 94.62 118 PHE B O 1
ATOM 3156 N N . GLU B 1 119 ? 3.461 -5.953 4.91 1 92.44 119 GLU B N 1
ATOM 3157 C CA . GLU B 1 119 ? 3.207 -4.902 5.895 1 92.44 119 GLU B CA 1
ATOM 3158 C C . GLU B 1 119 ? 4.312 -3.854 5.879 1 92.44 119 GLU B C 1
ATOM 3160 O O . GLU B 1 119 ? 4.035 -2.652 5.922 1 92.44 119 GLU B O 1
ATOM 3165 N N . VAL B 1 120 ? 5.508 -4.32 5.855 1 93.56 120 VAL B N 1
ATOM 3166 C CA . VAL B 1 120 ? 6.68 -3.453 5.883 1 93.56 120 VAL B CA 1
ATOM 3167 C C . VAL B 1 120 ? 7.812 -4.086 5.082 1 93.56 120 VAL B C 1
ATOM 3169 O O . VAL B 1 120 ? 7.926 -5.312 5.016 1 93.56 120 VAL B O 1
ATOM 3172 N N . VAL B 1 121 ? 8.516 -3.271 4.441 1 96.5 121 VAL B N 1
ATOM 3173 C CA . VAL B 1 121 ? 9.727 -3.656 3.725 1 96.5 121 VAL B CA 1
ATOM 3174 C C . VAL B 1 121 ? 10.906 -2.816 4.211 1 96.5 121 VAL B C 1
ATOM 3176 O O . VAL B 1 121 ? 10.867 -1.585 4.141 1 96.5 121 VAL B O 1
ATOM 3179 N N . ASP B 1 122 ? 11.922 -3.455 4.746 1 96.94 122 ASP B N 1
ATOM 3180 C CA . ASP B 1 122 ? 13.156 -2.785 5.137 1 96.94 122 ASP B CA 1
ATOM 3181 C C . ASP B 1 122 ? 14.289 -3.127 4.176 1 96.94 122 ASP B C 1
ATOM 3183 O O . ASP B 1 122 ? 14.539 -4.301 3.889 1 96.94 122 ASP B O 1
ATOM 3187 N N . ILE B 1 123 ? 14.914 -2.174 3.713 1 96 123 ILE B N 1
ATOM 3188 C CA . ILE B 1 123 ? 16.016 -2.34 2.779 1 96 123 ILE B CA 1
ATOM 3189 C C . ILE B 1 123 ? 17.25 -1.6 3.303 1 96 123 ILE B C 1
ATOM 3191 O O . ILE B 1 123 ? 17.203 -0.385 3.512 1 96 123 ILE B O 1
ATOM 3195 N N . TRP B 1 124 ? 18.281 -2.289 3.492 1 95.69 124 TRP B N 1
ATOM 3196 C CA . TRP B 1 124 ? 19.531 -1.677 3.932 1 95.69 124 TRP B CA 1
ATOM 3197 C C . TRP B 1 124 ? 20.422 -1.335 2.74 1 95.69 124 TRP B C 1
ATOM 3199 O O . TRP B 1 124 ? 20.328 -1.969 1.687 1 95.69 124 TRP B O 1
ATOM 3209 N N . GLU B 1 125 ? 21.266 -0.411 2.957 1 92.69 125 GLU B N 1
ATOM 3210 C CA . GLU B 1 125 ? 22.203 -0.002 1.913 1 92.69 125 GLU B CA 1
ATOM 3211 C C . GLU B 1 125 ? 23.141 -1.146 1.529 1 92.69 125 GLU B C 1
ATOM 3213 O O . GLU B 1 125 ? 23.609 -1.216 0.391 1 92.69 125 GLU B O 1
ATOM 3218 N N . ASN B 1 126 ? 23.406 -2.033 2.422 1 92.5 126 ASN B N 1
ATOM 3219 C CA . ASN B 1 126 ? 24.312 -3.139 2.145 1 92.5 126 ASN B CA 1
ATOM 3220 C C . ASN B 1 126 ? 23.609 -4.273 1.408 1 92.5 126 ASN B C 1
ATOM 3222 O O . ASN B 1 126 ? 24.203 -5.316 1.148 1 92.5 126 ASN B O 1
ATOM 3226 N N . GLY B 1 127 ? 22.328 -4.141 1.176 1 93.06 127 GLY B N 1
ATOM 3227 C CA . GLY B 1 127 ? 21.609 -5.113 0.364 1 93.06 127 GLY B CA 1
ATOM 3228 C C . GLY B 1 127 ? 20.719 -6.023 1.179 1 93.06 127 GLY B C 1
ATOM 3229 O O . GLY B 1 127 ? 19.953 -6.809 0.618 1 93.06 127 GLY B O 1
ATOM 3230 N N . GLN B 1 128 ? 20.781 -5.926 2.447 1 96.19 128 GLN B N 1
ATOM 3231 C CA . GLN B 1 128 ? 19.891 -6.715 3.293 1 96.19 128 GLN B CA 1
ATOM 3232 C C . GLN B 1 128 ? 18.453 -6.258 3.146 1 96.19 128 GLN B C 1
ATOM 3234 O O . GLN B 1 128 ? 18.188 -5.066 2.988 1 96.19 128 GLN B O 1
ATOM 3239 N N . VAL B 1 129 ? 17.562 -7.203 3.143 1 97.19 129 VAL B N 1
ATOM 3240 C CA . VAL B 1 129 ? 16.125 -6.938 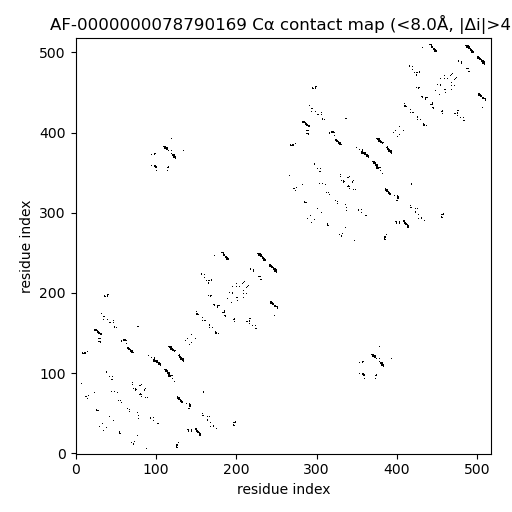3.004 1 97.19 129 VAL B CA 1
ATOM 3241 C C . VAL B 1 129 ? 15.352 -7.723 4.059 1 97.19 129 VAL B C 1
ATOM 3243 O O . VAL B 1 129 ? 15.648 -8.891 4.312 1 97.19 129 VAL B O 1
ATOM 3246 N N . LYS B 1 130 ? 14.477 -7.098 4.699 1 97.38 130 LYS B N 1
ATOM 3247 C CA . LYS B 1 130 ? 13.547 -7.762 5.602 1 97.38 130 LYS B CA 1
ATOM 3248 C C . LYS B 1 130 ? 12.102 -7.48 5.195 1 97.38 130 LYS B C 1
ATOM 3250 O O . LYS B 1 130 ? 11.742 -6.34 4.895 1 97.38 130 LYS B O 1
ATOM 3255 N N . LEU B 1 131 ? 11.344 -8.516 5.141 1 96.44 131 LEU B N 1
ATOM 3256 C CA . LEU B 1 131 ? 9.945 -8.438 4.711 1 96.44 131 LEU B CA 1
ATOM 3257 C C . LEU B 1 131 ? 9.016 -9.008 5.777 1 96.44 131 LEU B C 1
ATOM 3259 O O . LEU B 1 131 ? 9.344 -10.008 6.418 1 96.44 131 LEU B O 1
ATOM 3263 N N . ARG B 1 132 ? 7.934 -8.375 5.895 1 93.75 132 ARG B N 1
ATOM 3264 C CA . ARG B 1 132 ? 6.875 -8.914 6.742 1 93.75 132 ARG B CA 1
ATOM 3265 C C . ARG B 1 132 ? 5.562 -9.023 5.973 1 93.75 132 ARG B C 1
ATOM 3267 O O . ARG B 1 132 ? 5.043 -8.031 5.473 1 93.75 132 ARG B O 1
ATOM 3274 N N . ILE B 1 133 ? 5.062 -10.281 5.93 1 92.94 133 ILE B N 1
ATOM 3275 C CA . ILE B 1 133 ? 3.795 -10.523 5.25 1 92.94 133 ILE B CA 1
ATOM 3276 C C . ILE B 1 133 ? 2.643 -10 6.105 1 92.94 133 ILE B C 1
ATOM 3278 O O . ILE B 1 133 ? 2.654 -10.148 7.328 1 92.94 133 ILE B O 1
ATOM 3282 N N . ASN B 1 134 ? 1.7 -9.43 5.496 1 91.12 134 ASN B N 1
ATOM 3283 C CA . ASN B 1 134 ? 0.522 -9.008 6.242 1 91.12 134 ASN B CA 1
ATOM 3284 C C . ASN B 1 134 ? -0.189 -10.188 6.891 1 91.12 134 ASN B C 1
ATOM 3286 O O . ASN B 1 134 ? -0.358 -11.234 6.262 1 91.12 134 ASN B O 1
ATOM 3290 N N . LYS B 1 135 ? -0.647 -10.016 8.094 1 89.56 135 LYS B N 1
ATOM 3291 C CA . LYS B 1 135 ? -1.27 -11.078 8.883 1 89.56 135 LYS B CA 1
ATOM 3292 C C . LYS B 1 135 ? -2.576 -11.539 8.242 1 89.56 135 LYS B C 1
ATOM 3294 O O . LYS B 1 135 ? -3.014 -12.672 8.461 1 89.56 135 LYS B O 1
ATOM 3299 N N . GLN B 1 136 ? -3.15 -10.742 7.516 1 88.75 136 GLN B N 1
ATOM 3300 C CA . GLN B 1 136 ? -4.426 -11.047 6.875 1 88.75 136 GLN B CA 1
ATOM 3301 C C . GLN B 1 136 ? -4.285 -12.211 5.902 1 88.75 136 GLN B C 1
ATOM 3303 O O . GLN B 1 136 ? -5.285 -12.812 5.492 1 88.75 136 GLN B O 1
ATOM 3308 N N . PHE B 1 137 ? -3.064 -12.617 5.551 1 89 137 PHE B N 1
ATOM 3309 C CA . PHE B 1 137 ? -2.85 -13.719 4.621 1 89 137 PHE B CA 1
ATOM 3310 C C . PHE B 1 137 ? -2.693 -15.039 5.371 1 89 137 PHE B C 1
ATOM 3312 O O . PHE B 1 137 ? -2.553 -16.094 4.754 1 89 137 PHE B O 1
ATOM 3319 N N . ALA B 1 138 ? -2.725 -15.023 6.656 1 87.38 138 ALA B N 1
ATOM 3320 C CA . ALA B 1 138 ? -2.504 -16.203 7.488 1 87.38 138 ALA B CA 1
ATOM 3321 C C . ALA B 1 138 ? -3.434 -17.344 7.082 1 87.38 138 ALA B C 1
ATOM 3323 O O . ALA B 1 138 ? -2.986 -18.484 6.887 1 87.38 138 ALA B O 1
ATOM 3324 N N . PRO B 1 139 ? -4.727 -17.062 6.836 1 84.62 139 PRO B N 1
ATOM 3325 C CA . PRO B 1 139 ? -5.621 -18.156 6.461 1 84.62 139 PRO B CA 1
ATOM 3326 C C . PRO B 1 139 ? -5.273 -18.766 5.105 1 84.62 139 PRO B C 1
ATOM 3328 O O . PRO B 1 139 ? -5.699 -19.891 4.797 1 84.62 139 PRO B O 1
ATOM 3331 N N . PHE B 1 140 ? -4.523 -18.062 4.367 1 85.81 140 PHE B N 1
ATOM 3332 C CA . PHE B 1 140 ? -4.273 -18.5 2.998 1 85.81 140 PHE B CA 1
ATOM 3333 C C . PHE B 1 140 ? -2.885 -19.109 2.871 1 85.81 140 PHE B C 1
ATOM 3335 O O . PHE B 1 140 ? -2.584 -19.781 1.881 1 85.81 140 PHE B O 1
ATOM 3342 N N . LEU B 1 141 ? -2.047 -18.859 3.889 1 86.38 141 LEU B N 1
ATOM 3343 C CA . LEU B 1 141 ? -0.658 -19.266 3.709 1 86.38 141 LEU B CA 1
ATOM 3344 C C . LEU B 1 141 ? -0.195 -20.141 4.867 1 86.38 141 LEU B C 1
ATOM 3346 O O . LEU B 1 141 ? 0.781 -20.875 4.738 1 86.38 141 LEU B O 1
ATOM 3350 N N . LEU B 1 142 ? -0.891 -20.031 6.008 1 81.88 142 LEU B N 1
ATOM 3351 C CA . LEU B 1 142 ? -0.435 -20.781 7.172 1 81.88 142 LEU B CA 1
ATOM 3352 C C . LEU B 1 142 ? -1.269 -22.047 7.367 1 81.88 142 LEU B C 1
ATOM 3354 O O . LEU B 1 142 ? -2.461 -22.062 7.055 1 81.88 142 LEU B O 1
ATOM 3358 N N . LYS B 1 143 ? -0.707 -23.078 7.906 1 77.69 143 LYS B N 1
ATOM 3359 C CA . LYS B 1 143 ? -1.333 -24.328 8.328 1 77.69 143 LYS B CA 1
ATOM 3360 C C . LYS B 1 143 ? -2.283 -24.844 7.258 1 77.69 143 LYS B C 1
ATOM 3362 O O . LYS B 1 143 ? -3.434 -25.188 7.551 1 77.69 143 LYS B O 1
ATOM 3367 N N . LEU B 1 144 ? -1.802 -24.906 6.102 1 74.88 144 LEU B N 1
ATOM 3368 C CA . LEU B 1 144 ? -2.637 -25.25 4.957 1 74.88 144 LEU B CA 1
ATOM 3369 C C . LEU B 1 144 ? -2.938 -26.734 4.934 1 74.88 144 LEU B C 1
ATOM 3371 O O . LEU B 1 144 ? -3.961 -27.172 4.391 1 74.88 144 LEU B O 1
ATOM 3375 N N . LYS B 1 145 ? -2.086 -27.5 5.484 1 68.62 145 LYS B N 1
ATOM 3376 C CA . LYS B 1 145 ? -2.289 -28.953 5.52 1 68.62 145 LYS B CA 1
ATOM 3377 C C . LYS B 1 145 ? -3.59 -29.312 6.234 1 68.62 145 LYS B C 1
ATOM 3379 O O . LYS B 1 145 ? -4.23 -30.312 5.906 1 68.62 145 LYS B O 1
ATOM 3384 N N . ASP B 1 146 ? -3.982 -28.406 7.102 1 69.19 146 ASP B N 1
ATOM 3385 C CA . ASP B 1 146 ? -5.18 -28.656 7.902 1 69.19 146 ASP B CA 1
ATOM 3386 C C . ASP B 1 146 ? -6.445 -28.328 7.113 1 69.19 146 ASP B C 1
ATOM 3388 O O . ASP B 1 146 ? -7.52 -28.844 7.414 1 69.19 146 ASP B O 1
ATOM 3392 N N . SER B 1 147 ? -6.348 -27.531 6.066 1 67.12 147 SER B N 1
ATOM 3393 C CA . SER B 1 147 ? -7.535 -27.047 5.375 1 67.12 147 SER B CA 1
ATOM 3394 C C . SER B 1 147 ? -7.836 -27.891 4.141 1 67.12 147 SER B C 1
ATOM 3396 O O . SER B 1 147 ? -8.961 -27.891 3.639 1 67.12 147 SER B O 1
ATOM 3398 N N . GLY B 1 148 ? -7.004 -28.719 3.67 1 66.19 148 GLY B N 1
ATOM 3399 C CA . GLY B 1 148 ? -7.191 -29.641 2.561 1 66.19 148 GLY B CA 1
ATOM 3400 C C . GLY B 1 148 ? -7.25 -28.953 1.212 1 66.19 148 GLY B C 1
ATOM 3401 O O . GLY B 1 148 ? -7.301 -29.609 0.172 1 66.19 148 GLY B O 1
ATOM 3402 N N . HIS B 1 149 ? -7.293 -27.625 1.18 1 73.94 149 HIS B N 1
ATOM 3403 C CA . HIS B 1 149 ? -7.465 -26.891 -0.066 1 73.94 149 HIS B CA 1
ATOM 3404 C C . HIS B 1 149 ? -6.215 -26.078 -0.406 1 73.94 149 HIS B C 1
ATOM 3406 O O . HIS B 1 149 ? -6.289 -24.859 -0.593 1 73.94 149 HIS B O 1
ATOM 3412 N N . TYR B 1 150 ? -5.062 -26.828 -0.439 1 78.94 150 TYR B N 1
ATOM 3413 C CA . TYR B 1 150 ? -3.855 -26.078 -0.762 1 78.94 150 TYR B CA 1
ATOM 3414 C C . TYR B 1 150 ? -3.107 -26.719 -1.925 1 78.94 150 TYR B C 1
ATOM 3416 O O . TYR B 1 150 ? -3.314 -27.891 -2.23 1 78.94 150 TYR B O 1
ATOM 3424 N N . THR B 1 151 ? -2.412 -26 -2.646 1 79 151 THR B N 1
ATOM 3425 C CA . THR B 1 151 ? -1.597 -26.406 -3.785 1 79 151 THR B CA 1
ATOM 3426 C C . THR B 1 151 ? -0.111 -26.266 -3.463 1 79 151 THR B C 1
ATOM 3428 O O . THR B 1 151 ? 0.293 -25.328 -2.764 1 79 151 THR B O 1
ATOM 3431 N N . GLN B 1 152 ? 0.578 -27.312 -3.854 1 82.25 152 GLN B N 1
ATOM 3432 C CA . GLN B 1 152 ? 2.025 -27.281 -3.672 1 82.25 152 GLN B CA 1
ATOM 3433 C C . GLN B 1 152 ? 2.75 -27.375 -5.012 1 82.25 152 GLN B C 1
ATOM 3435 O O . GLN B 1 152 ? 2.336 -28.125 -5.895 1 82.25 152 GLN B O 1
ATOM 3440 N N . TYR B 1 153 ? 3.779 -26.672 -5.184 1 84.56 153 TYR B N 1
ATOM 3441 C CA . TYR B 1 153 ? 4.613 -26.703 -6.383 1 84.56 153 TYR B CA 1
ATOM 3442 C C . TYR B 1 153 ? 6.02 -26.203 -6.086 1 84.56 153 TYR B C 1
ATOM 3444 O O . TYR B 1 153 ? 6.281 -25.672 -5.004 1 84.56 153 TYR B O 1
ATOM 3452 N N . PHE B 1 154 ? 6.934 -26.328 -7.008 1 84.94 154 PHE B N 1
ATOM 3453 C CA . PHE B 1 154 ? 8.32 -25.938 -6.801 1 84.94 154 PHE B CA 1
ATOM 3454 C C . PHE B 1 154 ? 8.539 -24.484 -7.219 1 84.94 154 PHE B C 1
ATOM 3456 O O . PHE B 1 154 ? 8.078 -24.062 -8.281 1 84.94 154 PHE B O 1
ATOM 3463 N N . LEU B 1 155 ? 9.219 -23.812 -6.387 1 90.06 155 LEU B N 1
ATOM 3464 C CA . LEU B 1 155 ? 9.602 -22.438 -6.703 1 90.06 155 LEU B CA 1
ATOM 3465 C C . LEU B 1 155 ? 10.383 -22.375 -8.008 1 90.06 155 LEU B C 1
ATOM 3467 O O . LEU B 1 155 ? 10.195 -21.469 -8.812 1 90.06 155 LEU B O 1
ATOM 3471 N N . GLU B 1 156 ? 11.188 -23.344 -8.258 1 89.44 156 GLU B N 1
ATOM 3472 C CA . GLU B 1 156 ? 12.016 -23.391 -9.469 1 89.44 156 GLU B CA 1
ATOM 3473 C C . GLU B 1 156 ? 11.148 -23.359 -10.727 1 89.44 156 GLU B C 1
ATOM 3475 O O . GLU B 1 156 ? 11.539 -22.781 -11.742 1 89.44 156 GLU B O 1
ATOM 3480 N N . ASP B 1 157 ? 10.023 -24.062 -10.672 1 90.62 157 ASP B N 1
ATOM 3481 C CA . ASP B 1 157 ? 9.125 -24.109 -11.82 1 90.62 157 ASP B CA 1
ATOM 3482 C C . ASP B 1 157 ? 8.617 -22.703 -12.172 1 90.62 157 ASP B C 1
ATOM 3484 O O . ASP B 1 157 ? 8.648 -22.297 -13.336 1 90.62 157 ASP B O 1
ATOM 3488 N N . THR B 1 158 ? 8.18 -21.969 -11.156 1 92.81 158 THR B N 1
ATOM 3489 C CA . THR B 1 158 ? 7.668 -20.625 -11.414 1 92.81 158 THR B CA 1
ATOM 3490 C C . THR B 1 158 ? 8.789 -19.703 -11.875 1 92.81 158 THR B C 1
ATOM 3492 O O . THR B 1 158 ? 8.578 -18.828 -12.719 1 92.81 158 THR B O 1
ATOM 3495 N N . VAL B 1 159 ? 9.969 -19.859 -11.352 1 93 159 VAL B N 1
ATOM 3496 C CA . VAL B 1 159 ? 11.102 -19.016 -11.703 1 93 159 VAL B CA 1
ATOM 3497 C C . VAL B 1 159 ? 11.461 -19.2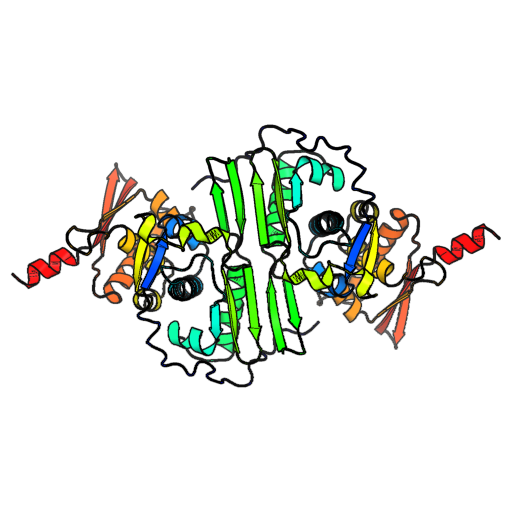19 -13.172 1 93 159 VAL B C 1
ATOM 3499 O O . VAL B 1 159 ? 11.875 -18.266 -13.852 1 93 159 VAL B O 1
ATOM 3502 N N . ARG B 1 160 ? 11.203 -20.391 -13.695 1 94.62 160 ARG B N 1
ATOM 3503 C CA . ARG B 1 160 ? 11.547 -20.719 -15.078 1 94.62 160 ARG B CA 1
ATOM 3504 C C . ARG B 1 160 ? 10.578 -20.062 -16.047 1 94.62 160 ARG B C 1
ATOM 3506 O O . ARG B 1 160 ? 10.891 -19.891 -17.234 1 94.62 160 ARG B O 1
ATOM 3513 N N . LEU B 1 161 ? 9.453 -19.734 -15.594 1 96.69 161 LEU B N 1
ATOM 3514 C CA . LEU B 1 161 ? 8.43 -19.141 -16.453 1 96.69 161 LEU B CA 1
ATOM 3515 C C . LEU B 1 161 ? 8.578 -17.625 -16.5 1 96.69 161 LEU B C 1
ATOM 3517 O O . LEU B 1 161 ? 8.789 -16.984 -15.477 1 96.69 161 LEU B O 1
ATOM 3521 N N . LYS B 1 162 ? 8.422 -17.031 -17.641 1 95.56 162 LYS B N 1
ATOM 3522 C CA . LYS B 1 162 ? 8.688 -15.602 -17.812 1 95.56 162 LYS B CA 1
ATOM 3523 C C . LYS B 1 162 ? 7.395 -14.789 -17.812 1 95.56 162 LYS B C 1
ATOM 3525 O O . LYS B 1 162 ? 7.359 -13.664 -17.312 1 95.56 162 LYS B O 1
ATOM 3530 N N . SER B 1 163 ? 6.445 -15.359 -18.359 1 94.69 163 SER B N 1
ATOM 3531 C CA . SER B 1 163 ? 5.188 -14.633 -18.469 1 94.69 163 SER B CA 1
ATOM 3532 C C . SER B 1 163 ? 4.34 -14.789 -17.219 1 94.69 163 SER B C 1
ATOM 3534 O O . SER B 1 163 ? 4.262 -15.875 -16.641 1 94.69 163 SER B O 1
ATOM 3536 N N . LYS B 1 164 ? 3.709 -13.609 -16.844 1 94.12 164 LYS B N 1
ATOM 3537 C CA . LYS B 1 164 ? 2.814 -13.664 -15.695 1 94.12 164 LYS B CA 1
ATOM 3538 C C . LYS B 1 164 ? 1.671 -14.648 -15.93 1 94.12 164 LYS B C 1
ATOM 3540 O O . LYS B 1 164 ? 1.272 -15.375 -15.016 1 94.12 164 LYS B O 1
ATOM 3545 N N . TYR B 1 165 ? 1.182 -14.734 -17.125 1 93.88 165 TYR B N 1
ATOM 3546 C CA . TYR B 1 165 ? 0.055 -15.602 -17.453 1 93.88 165 TYR B CA 1
ATOM 3547 C C . TYR B 1 165 ? 0.456 -17.078 -17.375 1 93.88 165 TYR B C 1
ATOM 3549 O O . TYR B 1 165 ? -0.332 -17.906 -16.938 1 93.88 165 TYR B O 1
ATOM 3557 N N . ALA B 1 166 ? 1.658 -17.375 -17.797 1 96.5 166 ALA B N 1
ATOM 3558 C CA . ALA B 1 166 ? 2.16 -18.734 -17.688 1 96.5 166 ALA B CA 1
ATOM 3559 C C . ALA B 1 166 ? 2.266 -19.172 -16.234 1 96.5 166 ALA B C 1
ATOM 3561 O O . ALA B 1 166 ? 1.873 -20.281 -15.875 1 96.5 166 ALA B O 1
ATOM 3562 N N . ILE B 1 167 ? 2.777 -18.25 -15.414 1 94.94 167 ILE B N 1
ATOM 3563 C CA . ILE B 1 167 ? 2.945 -18.562 -14 1 94.94 167 ILE B CA 1
ATOM 3564 C C . ILE B 1 167 ? 1.58 -18.812 -13.359 1 94.94 167 ILE B C 1
ATOM 3566 O O . ILE B 1 167 ? 1.39 -19.797 -12.656 1 94.94 167 ILE B O 1
ATOM 3570 N N . LEU B 1 168 ? 0.647 -17.969 -13.656 1 93.44 168 LEU B N 1
ATOM 3571 C CA . LEU B 1 168 ? -0.688 -18.094 -13.078 1 93.44 168 LEU B CA 1
ATOM 3572 C C . LEU B 1 168 ? -1.384 -19.344 -13.57 1 93.44 168 LEU B C 1
ATOM 3574 O O . LEU B 1 168 ? -2.01 -20.062 -12.781 1 93.44 168 LEU B O 1
ATOM 3578 N N . LEU B 1 169 ? -1.327 -19.594 -14.828 1 93.69 169 LEU B N 1
ATOM 3579 C CA . LEU B 1 169 ? -1.937 -20.797 -15.375 1 93.69 169 LEU B CA 1
ATOM 3580 C C . LEU B 1 169 ? -1.302 -22.047 -14.781 1 93.69 169 LEU B C 1
ATOM 3582 O O . LEU B 1 169 ? -2.002 -23.016 -14.453 1 93.69 169 LEU B O 1
ATOM 3586 N N . TYR B 1 170 ? 0.04 -22.031 -14.703 1 93.56 170 TYR B N 1
ATOM 3587 C CA . TYR B 1 170 ? 0.77 -23.125 -14.078 1 93.56 170 TYR B CA 1
ATOM 3588 C C . TYR B 1 170 ? 0.232 -23.406 -12.68 1 93.56 170 TYR B C 1
ATOM 3590 O O . TYR B 1 170 ? -0.02 -24.562 -12.328 1 93.56 170 TYR B O 1
ATOM 3598 N N . LYS B 1 171 ? 0.024 -22.391 -11.898 1 90.69 171 LYS B N 1
ATOM 3599 C CA . LYS B 1 171 ? -0.476 -22.547 -10.539 1 90.69 171 LYS B CA 1
ATOM 3600 C C . LYS B 1 171 ? -1.894 -23.109 -10.531 1 90.69 171 LYS B C 1
ATOM 3602 O O . LYS B 1 171 ? -2.221 -23.969 -9.711 1 90.69 171 LYS B O 1
ATOM 3607 N N . LEU B 1 172 ? -2.705 -22.625 -11.398 1 90.19 172 LEU B N 1
ATOM 3608 C CA . LEU B 1 172 ? -4.07 -23.125 -11.516 1 90.19 172 LEU B CA 1
ATOM 3609 C C . LEU B 1 172 ? -4.078 -24.609 -11.867 1 90.19 172 LEU B C 1
ATOM 3611 O O . LEU B 1 172 ? -4.859 -25.375 -11.305 1 90.19 172 LEU B O 1
ATOM 3615 N N . MET B 1 173 ? -3.191 -24.969 -12.742 1 91.44 173 MET B N 1
ATOM 3616 C CA . MET B 1 173 ? -3.111 -26.375 -13.18 1 91.44 173 MET B CA 1
ATOM 3617 C C . MET B 1 173 ? -2.619 -27.266 -12.047 1 91.44 173 MET B C 1
ATOM 3619 O O . MET B 1 173 ? -3.07 -28.406 -11.906 1 91.44 173 MET B O 1
ATOM 3623 N N . ARG B 1 174 ? -1.661 -26.688 -11.32 1 87.25 174 ARG B N 1
ATOM 3624 C CA . ARG B 1 174 ? -1.181 -27.438 -10.164 1 87.25 174 ARG B CA 1
ATOM 3625 C C . ARG B 1 174 ? -2.297 -27.656 -9.148 1 87.25 174 ARG B C 1
ATOM 3627 O O . ARG B 1 174 ? -2.34 -28.688 -8.477 1 87.25 174 ARG B O 1
ATOM 3634 N N . GLU B 1 175 ? -3.16 -26.75 -9.047 1 84.19 175 GLU B N 1
ATOM 3635 C CA . GLU B 1 175 ? -4.285 -26.844 -8.125 1 84.19 175 GLU B CA 1
ATOM 3636 C C . GLU B 1 175 ? -5.25 -27.953 -8.523 1 84.19 175 GLU B C 1
ATOM 3638 O O . GLU B 1 175 ? -5.742 -28.688 -7.672 1 84.19 175 GLU B O 1
ATOM 3643 N N . VAL B 1 176 ? -5.438 -28.078 -9.781 1 84.94 176 VAL B N 1
ATOM 3644 C CA . VAL B 1 176 ? -6.422 -29.047 -10.234 1 84.94 176 VAL B CA 1
ATOM 3645 C C . VAL B 1 176 ? -5.781 -30.438 -10.305 1 84.94 176 VAL B C 1
ATOM 3647 O O . VAL B 1 176 ? -6.484 -31.453 -10.281 1 84.94 176 VAL B O 1
ATOM 3650 N N . ASP B 1 177 ? -4.441 -30.5 -10.445 1 75.81 177 ASP B N 1
ATOM 3651 C CA . ASP B 1 177 ? -3.721 -31.75 -10.57 1 75.81 177 ASP B CA 1
ATOM 3652 C C . ASP B 1 177 ? -3.576 -32.438 -9.219 1 75.81 177 ASP B C 1
ATOM 3654 O O . ASP B 1 177 ? -2.748 -33.344 -9.055 1 75.81 177 ASP B O 1
ATOM 3658 N N . LYS B 1 178 ? -4.488 -32.344 -8.266 1 64.19 178 LYS B N 1
ATOM 3659 C CA . LYS B 1 178 ? -4.367 -32.812 -6.891 1 64.19 178 LYS B CA 1
ATOM 3660 C C . LYS B 1 178 ? -3.941 -34.281 -6.852 1 64.19 178 LYS B C 1
ATOM 3662 O O . LYS B 1 178 ? -3.256 -34.719 -5.922 1 64.19 178 LYS B O 1
ATOM 3667 N N . ASP B 1 179 ? -4.371 -35.031 -7.773 1 57.19 179 ASP B N 1
ATOM 3668 C CA . ASP B 1 179 ? -4.07 -36.438 -7.648 1 57.19 179 ASP B CA 1
ATOM 3669 C C . ASP B 1 179 ? -2.74 -36.781 -8.312 1 57.19 179 ASP B C 1
ATOM 3671 O O . ASP B 1 179 ? -2.443 -37.969 -8.555 1 57.19 179 ASP B O 1
ATOM 3675 N N . HIS B 1 180 ? -1.744 -35.906 -8.273 1 51.47 180 HIS B N 1
ATOM 3676 C CA . HIS B 1 180 ? -0.361 -36.094 -8.695 1 51.47 180 HIS B CA 1
ATOM 3677 C C . HIS B 1 180 ? -0.274 -37.062 -9.875 1 51.47 180 HIS B C 1
ATOM 3679 O O . HIS B 1 180 ? 0.58 -37.938 -9.906 1 51.47 180 HIS B O 1
ATOM 3685 N N . GLY B 1 181 ? -1.073 -36.938 -10.859 1 52.06 181 GLY B N 1
ATOM 3686 C CA . GLY B 1 181 ? -0.794 -37.688 -12.086 1 52.06 181 GLY B CA 1
ATOM 3687 C C . GLY B 1 181 ? -1.743 -38.844 -12.305 1 52.06 181 GLY B C 1
ATOM 3688 O O . GLY B 1 181 ? -1.644 -39.562 -13.312 1 52.06 181 GLY B O 1
ATOM 3689 N N . GLN B 1 182 ? -2.578 -39.188 -11.312 1 52.66 182 GLN B N 1
ATOM 3690 C CA . GLN B 1 182 ? -3.359 -40.406 -11.555 1 52.66 182 GLN B CA 1
ATOM 3691 C C . GLN B 1 182 ? -4.551 -40.125 -12.461 1 52.66 182 GLN B C 1
ATOM 3693 O O . GLN B 1 182 ? -5 -41 -13.195 1 52.66 182 GLN B O 1
ATOM 3698 N N . SER B 1 183 ? -4.996 -38.906 -12.344 1 62.81 183 SER B N 1
ATOM 3699 C CA . SER B 1 183 ? -6.074 -38.5 -13.242 1 62.81 183 SER B CA 1
ATOM 3700 C C . SER B 1 183 ? -5.711 -37.219 -13.992 1 62.81 183 SER B C 1
ATOM 3702 O O . SER B 1 183 ? -4.809 -36.5 -13.586 1 62.81 183 SER B O 1
ATOM 3704 N N . ILE B 1 184 ? -6.074 -37.219 -15.234 1 76.31 184 ILE B N 1
ATOM 3705 C CA . ILE B 1 184 ? -5.844 -36.031 -16.062 1 76.31 184 ILE B CA 1
ATOM 3706 C C . ILE B 1 184 ? -6.379 -34.812 -15.352 1 76.31 184 ILE B C 1
ATOM 3708 O O . ILE B 1 184 ? -7.551 -34.75 -14.977 1 76.31 184 ILE B O 1
ATOM 3712 N N . GLY B 1 185 ? -5.449 -33.938 -14.953 1 83.5 185 GLY B N 1
ATOM 3713 C CA . GLY B 1 185 ? -5.891 -32.656 -14.438 1 83.5 185 GLY B CA 1
ATOM 3714 C C . GLY B 1 185 ? -6.566 -31.781 -15.484 1 83.5 185 GLY B C 1
ATOM 3715 O O . GLY B 1 185 ? -6.023 -31.562 -16.578 1 83.5 185 GLY B O 1
ATOM 3716 N N . ILE B 1 186 ? -7.828 -31.391 -15.258 1 89.81 186 ILE B N 1
ATOM 3717 C CA . ILE B 1 186 ? -8.594 -30.578 -16.203 1 89.81 186 ILE B CA 1
ATOM 3718 C C . ILE B 1 186 ? -9.023 -29.266 -15.531 1 89.81 186 ILE B C 1
ATOM 3720 O O . ILE B 1 186 ? -9.672 -29.297 -14.484 1 89.81 186 ILE B O 1
ATOM 3724 N N . LEU B 1 187 ? -8.562 -28.219 -16.094 1 92.56 187 LEU B N 1
ATOM 3725 C CA . LEU B 1 187 ? -9.07 -26.906 -15.703 1 92.56 187 LEU B CA 1
ATOM 3726 C C . LEU B 1 187 ? -10.195 -26.469 -16.625 1 92.56 187 LEU B C 1
ATOM 3728 O O . LEU B 1 187 ? -9.984 -26.281 -17.828 1 92.56 187 LEU B O 1
ATOM 3732 N N . GLN B 1 188 ? -11.344 -26.328 -16.047 1 94.69 188 GLN B N 1
ATOM 3733 C CA . GLN B 1 188 ? -12.516 -26 -16.844 1 94.69 188 GLN B CA 1
ATOM 3734 C C . GLN B 1 188 ? -13.148 -24.703 -16.375 1 94.69 188 GLN B C 1
ATOM 3736 O O . GLN B 1 188 ? -13.203 -24.422 -15.172 1 94.69 188 GLN B O 1
ATOM 3741 N N . GLY B 1 189 ? -13.609 -23.906 -17.312 1 93.69 189 GLY B N 1
ATOM 3742 C CA . GLY B 1 189 ? -14.281 -22.656 -17 1 93.69 189 GLY B CA 1
ATOM 3743 C C . GLY B 1 189 ? -14.734 -21.891 -18.219 1 93.69 189 GLY B C 1
ATOM 3744 O O . GLY B 1 189 ? -14.422 -22.266 -19.359 1 93.69 189 GLY B O 1
ATOM 3745 N N . THR B 1 190 ? -15.516 -20.859 -18.016 1 92.62 190 THR B N 1
ATOM 3746 C CA . THR B 1 190 ? -15.945 -19.969 -19.078 1 92.62 190 THR B CA 1
ATOM 3747 C C . THR B 1 190 ? -14.828 -19 -19.453 1 92.62 190 THR B C 1
ATOM 3749 O O . THR B 1 190 ? -13.859 -18.844 -18.688 1 92.62 190 THR B O 1
ATOM 3752 N N . PRO B 1 191 ? -14.922 -18.406 -20.609 1 91.31 191 PRO B N 1
ATOM 3753 C CA . PRO B 1 191 ? -13.945 -17.375 -20.969 1 91.31 191 PRO B CA 1
ATOM 3754 C C . PRO B 1 191 ? -13.844 -16.281 -19.906 1 91.31 191 PRO B C 1
ATOM 3756 O O . PRO B 1 191 ? -12.742 -15.828 -19.594 1 91.31 191 PRO B O 1
ATOM 3759 N N . GLU B 1 192 ? -14.953 -15.922 -19.328 1 88 192 GLU B N 1
ATOM 3760 C CA . GLU B 1 192 ? -14.969 -14.883 -18.312 1 88 192 GLU B CA 1
ATOM 3761 C C . GLU B 1 192 ? -14.227 -15.32 -17.062 1 88 192 GLU B C 1
ATOM 3763 O O . GLU B 1 192 ? -13.516 -14.531 -16.438 1 88 192 GLU B O 1
ATOM 3768 N N . GLU B 1 193 ? -14.359 -16.516 -16.734 1 88.75 193 GLU B N 1
ATOM 3769 C CA . GLU B 1 193 ? -13.664 -17.047 -15.57 1 88.75 193 GLU B CA 1
ATOM 3770 C C . GLU B 1 193 ? -12.156 -17.062 -15.789 1 88.75 193 GLU B C 1
ATOM 3772 O O . GLU B 1 193 ? -11.383 -16.688 -14.898 1 88.75 193 GLU B O 1
ATOM 3777 N N . TYR B 1 194 ? -11.789 -17.469 -16.938 1 90.69 194 TYR B N 1
ATOM 3778 C CA . TYR B 1 194 ? -10.359 -17.5 -17.234 1 90.69 194 TYR B CA 1
ATOM 3779 C C . TYR B 1 194 ? -9.773 -16.094 -17.203 1 90.69 194 TYR B C 1
ATOM 3781 O O . TYR B 1 194 ? -8.641 -15.898 -16.75 1 90.69 194 TYR B O 1
ATOM 3789 N N . MET B 1 195 ? -10.531 -15.203 -17.719 1 87.5 195 MET B N 1
ATOM 3790 C CA . MET B 1 195 ? -10.086 -13.82 -17.656 1 87.5 195 MET B CA 1
ATOM 3791 C C . MET B 1 195 ? -9.898 -13.359 -16.219 1 87.5 195 MET B C 1
ATOM 3793 O O . MET B 1 195 ? -8.914 -12.688 -15.898 1 87.5 195 MET B O 1
ATOM 3797 N N . ALA B 1 196 ? -10.758 -13.758 -15.406 1 84.31 196 ALA B N 1
ATOM 3798 C CA . ALA B 1 196 ? -10.688 -13.398 -13.992 1 84.31 196 ALA B CA 1
ATOM 3799 C C . ALA B 1 196 ? -9.508 -14.078 -13.312 1 84.31 196 ALA B C 1
ATOM 3801 O O . ALA B 1 196 ? -8.797 -13.461 -12.516 1 84.31 196 ALA B O 1
ATOM 3802 N N . TRP B 1 197 ? -9.328 -15.312 -13.711 1 86.69 197 TRP B N 1
ATOM 3803 C CA . TRP B 1 197 ? -8.258 -16.078 -13.086 1 86.69 197 TRP B CA 1
ATOM 3804 C C . TRP B 1 197 ? -6.887 -15.539 -13.484 1 86.69 197 TRP B C 1
ATOM 3806 O O . TRP B 1 197 ? -5.961 -15.516 -12.672 1 86.69 197 TRP B O 1
ATOM 3816 N N . LEU B 1 198 ? -6.805 -15.102 -14.641 1 89.06 198 LEU B N 1
ATOM 3817 C CA . LEU B 1 198 ? -5.496 -14.727 -15.164 1 89.06 198 LEU B CA 1
ATOM 3818 C C . LEU B 1 198 ? -5.324 -13.211 -15.156 1 89.06 198 LEU B C 1
ATOM 3820 O O . LEU B 1 198 ? -4.219 -12.703 -15.359 1 89.06 198 LEU B O 1
ATOM 3824 N N . GLY B 1 199 ? -6.398 -12.484 -14.758 1 81.44 199 GLY B N 1
ATOM 3825 C CA . GLY B 1 199 ? -6.336 -11.031 -14.68 1 81.44 199 GLY B CA 1
ATOM 3826 C C . GLY B 1 199 ? -6.195 -10.375 -16.047 1 81.44 199 GLY B C 1
ATOM 3827 O O . GLY B 1 199 ? -5.492 -9.367 -16.188 1 81.44 199 GLY B O 1
ATOM 3828 N N . SER B 1 200 ? -6.688 -10.914 -16.969 1 74.62 200 SER B N 1
ATOM 3829 C CA . SER B 1 200 ? -6.625 -10.328 -18.312 1 74.62 200 SER B CA 1
ATOM 3830 C C . SER B 1 200 ? -7.684 -9.242 -18.484 1 74.62 200 SER B C 1
ATOM 3832 O O . SER B 1 200 ? -8.789 -9.359 -17.953 1 74.62 200 SER B O 1
ATOM 3834 N N . PRO B 1 201 ? -7.246 -8.062 -19.031 1 64.38 201 PRO B N 1
ATOM 3835 C CA . PRO B 1 201 ? -8.203 -6.969 -19.234 1 64.38 201 PRO B CA 1
ATOM 3836 C C . PRO B 1 201 ? -9.453 -7.41 -19.984 1 64.38 201 PRO B C 1
ATOM 3838 O O . PRO B 1 201 ? -9.391 -8.32 -20.812 1 64.38 201 PRO B O 1
ATOM 3841 N N . SER B 1 202 ? -10.672 -7.203 -19.406 1 60.62 202 SER B N 1
ATOM 3842 C CA . SER B 1 202 ? -12 -7.625 -19.828 1 60.62 202 SER B CA 1
ATOM 3843 C C . SER B 1 202 ? -12.281 -7.227 -21.281 1 60.62 202 SER B C 1
ATOM 3845 O O . SER B 1 202 ? -13.078 -7.871 -21.969 1 60.62 202 SER B O 1
ATOM 3847 N N . LYS B 1 203 ? -11.719 -6.047 -21.578 1 59.72 203 LYS B N 1
ATOM 3848 C CA . LYS B 1 203 ? -12.289 -5.582 -22.844 1 59.72 203 LYS B CA 1
ATOM 3849 C C . LYS B 1 203 ? -12.078 -6.605 -23.953 1 59.72 203 LYS B C 1
ATOM 3851 O O . LYS B 1 203 ? -12.586 -6.441 -25.062 1 59.72 203 LYS B O 1
ATOM 3856 N N . TYR B 1 204 ? -11.281 -7.57 -23.688 1 59.09 204 TYR B N 1
ATOM 3857 C CA . TYR B 1 204 ? -10.82 -8.32 -24.844 1 59.09 204 TYR B CA 1
ATOM 3858 C C . TYR B 1 204 ? -11.82 -9.406 -25.234 1 59.09 204 TYR B C 1
ATOM 3860 O O . TYR B 1 204 ? -12.484 -9.977 -24.359 1 59.09 204 TYR B O 1
ATOM 3868 N N . GLN B 1 205 ? -12.133 -9.516 -26.5 1 76.06 205 GLN B N 1
ATOM 3869 C CA . GLN B 1 205 ? -12.742 -10.648 -27.188 1 76.06 205 GLN B CA 1
ATOM 3870 C C . GLN B 1 205 ? -11.953 -11.938 -26.922 1 76.06 205 GLN B C 1
ATOM 3872 O O . GLN B 1 205 ? -10.75 -11.891 -26.656 1 76.06 205 GLN B O 1
ATOM 3877 N N . TYR B 1 206 ? -12.656 -13.109 -26.703 1 84.5 206 TYR B N 1
ATOM 3878 C CA . TYR B 1 206 ? -12.078 -14.43 -26.469 1 84.5 206 TYR B CA 1
ATOM 3879 C C . TYR B 1 206 ? -10.875 -14.672 -27.375 1 84.5 206 TYR B C 1
ATOM 3881 O O . TYR B 1 206 ? -9.906 -15.312 -26.953 1 84.5 206 TYR B O 1
ATOM 3889 N N . LYS B 1 207 ? -10.977 -14.133 -28.469 1 84.88 207 LYS B N 1
ATOM 3890 C CA . LYS B 1 207 ? -9.883 -14.336 -29.422 1 84.88 207 LYS B CA 1
ATOM 3891 C C . LYS B 1 207 ? -8.562 -13.82 -28.859 1 84.88 207 LYS B C 1
ATOM 3893 O O . LYS B 1 207 ? -7.52 -14.469 -29.016 1 84.88 207 LYS B O 1
ATOM 3898 N N . TYR B 1 208 ? -8.625 -12.75 -28.266 1 87.38 208 TYR B N 1
ATOM 3899 C CA . TYR B 1 208 ? -7.422 -12.18 -27.672 1 87.38 208 TYR B CA 1
ATOM 3900 C C . TYR B 1 208 ? -6.93 -13.039 -26.5 1 87.38 208 TYR B C 1
ATOM 3902 O O . TYR B 1 208 ? -5.73 -13.312 -26.391 1 87.38 208 TYR B O 1
ATOM 3910 N N . LEU B 1 209 ? -7.828 -13.438 -25.641 1 91.38 209 LEU B N 1
ATOM 3911 C CA . LEU B 1 209 ? -7.473 -14.305 -24.516 1 91.38 209 LEU B CA 1
ATOM 3912 C C . LEU B 1 209 ? -6.762 -15.562 -25.016 1 91.38 209 LEU B C 1
ATOM 3914 O O . LEU B 1 209 ? -5.711 -15.93 -24.484 1 91.38 209 LEU B O 1
ATOM 3918 N N . LYS B 1 210 ? -7.328 -16.156 -26 1 92.81 210 LYS B N 1
ATOM 3919 C CA . LYS B 1 210 ? -6.789 -17.406 -26.531 1 92.81 210 LYS B CA 1
ATOM 3920 C C . LYS B 1 210 ? -5.422 -17.188 -27.172 1 92.81 210 LYS B C 1
ATOM 3922 O O . LYS B 1 210 ? -4.449 -17.859 -26.797 1 92.81 210 LYS B O 1
ATOM 3927 N N . ASN B 1 211 ? -5.281 -16.172 -28 1 93.12 211 ASN B N 1
ATOM 3928 C CA . ASN B 1 211 ? -4.102 -16.031 -28.844 1 93.12 211 ASN B CA 1
ATOM 3929 C C . ASN B 1 211 ? -2.975 -15.312 -28.109 1 93.12 211 ASN B C 1
ATOM 3931 O O . ASN B 1 211 ? -1.797 -15.562 -28.359 1 93.12 211 ASN B O 1
ATOM 3935 N N . LYS B 1 212 ? -3.4 -14.445 -27.188 1 92.69 212 LYS B N 1
ATOM 3936 C CA . LYS B 1 212 ? -2.373 -13.602 -26.578 1 92.69 212 LYS B CA 1
ATOM 3937 C C . LYS B 1 212 ? -2.074 -14.055 -25.156 1 92.69 212 LYS B C 1
ATOM 3939 O O . LYS B 1 212 ? -1.007 -13.75 -24.609 1 92.69 212 LYS B O 1
ATOM 3944 N N . VAL B 1 213 ? -2.953 -14.773 -24.578 1 93.38 213 VAL B N 1
ATOM 3945 C CA . VAL B 1 213 ? -2.768 -15.117 -23.172 1 93.38 213 VAL B CA 1
ATOM 3946 C C . VAL B 1 213 ? -2.617 -16.625 -23.016 1 93.38 213 VAL B C 1
ATOM 3948 O O . VAL B 1 213 ? -1.541 -17.125 -22.672 1 93.38 213 VAL B O 1
ATOM 3951 N N . LEU B 1 214 ? -3.578 -17.391 -23.484 1 95.81 214 LEU B N 1
ATOM 3952 C CA . LEU B 1 214 ? -3.621 -18.828 -23.219 1 95.81 214 LEU B CA 1
ATOM 3953 C C . LEU B 1 214 ? -2.576 -19.562 -24.047 1 95.81 214 LEU B C 1
ATOM 3955 O O . LEU B 1 214 ? -1.742 -20.297 -23.484 1 95.81 214 LEU B O 1
ATOM 3959 N N . ASN B 1 215 ? -2.6 -19.375 -25.312 1 96.88 215 ASN B N 1
ATOM 3960 C CA . ASN B 1 215 ? -1.691 -20.109 -26.172 1 96.88 215 ASN B CA 1
ATOM 3961 C C . ASN B 1 215 ? -0.232 -19.859 -25.812 1 96.88 215 ASN B C 1
ATOM 3963 O O . ASN B 1 215 ? 0.542 -20.797 -25.625 1 96.88 215 ASN B O 1
ATOM 3967 N N . PRO B 1 216 ? 0.07 -18.609 -25.734 1 97 216 PRO B N 1
ATOM 3968 C CA . PRO B 1 216 ? 1.463 -18.359 -25.344 1 97 216 PRO B CA 1
ATOM 3969 C C . PRO B 1 216 ? 1.812 -18.969 -23.984 1 97 216 PRO B C 1
ATOM 3971 O O . PRO B 1 216 ? 2.914 -19.484 -23.797 1 97 216 PRO B O 1
ATOM 3974 N N . ALA B 1 217 ? 0.945 -18.875 -23.031 1 97.19 217 ALA B N 1
ATOM 3975 C CA . ALA B 1 217 ? 1.188 -19.422 -21.703 1 97.19 217 ALA B CA 1
ATOM 3976 C C . ALA B 1 217 ? 1.347 -20.938 -21.75 1 97.19 217 ALA B C 1
ATOM 3978 O O . ALA B 1 217 ? 2.266 -21.5 -21.141 1 97.19 217 ALA B O 1
ATOM 3979 N N . ILE B 1 218 ? 0.531 -21.594 -22.469 1 97.69 218 ILE B N 1
ATOM 3980 C CA . ILE B 1 218 ? 0.571 -23.047 -22.609 1 97.69 218 ILE B CA 1
ATOM 3981 C C . ILE B 1 218 ? 1.884 -23.469 -23.281 1 97.69 218 ILE B C 1
ATOM 3983 O O . ILE B 1 218 ? 2.545 -24.406 -22.812 1 97.69 218 ILE B O 1
ATOM 3987 N N . GLU B 1 219 ? 2.182 -22.766 -24.297 1 97.81 219 GLU B N 1
ATOM 3988 C CA . GLU B 1 219 ? 3.424 -23.062 -25.016 1 97.81 219 GLU B CA 1
ATOM 3989 C C . GLU B 1 219 ? 4.633 -22.922 -24.094 1 97.81 219 GLU B C 1
ATOM 3991 O O . GLU B 1 219 ? 5.504 -23.797 -24.062 1 97.81 219 GLU B O 1
ATOM 3996 N N . GLU B 1 220 ? 4.617 -21.844 -23.375 1 97.88 220 GLU B N 1
ATOM 3997 C CA . GLU B 1 220 ? 5.723 -21.625 -22.453 1 97.88 220 GLU B CA 1
ATOM 3998 C C . GLU B 1 220 ? 5.801 -22.719 -21.391 1 97.88 220 GLU B C 1
ATOM 4000 O O . GLU B 1 220 ? 6.879 -23.25 -21.125 1 97.88 220 GLU B O 1
ATOM 4005 N N . ILE B 1 221 ? 4.73 -23.094 -20.812 1 97.38 221 ILE B N 1
ATOM 4006 C CA . ILE B 1 221 ? 4.68 -24.125 -19.781 1 97.38 221 ILE B CA 1
ATOM 4007 C C . ILE B 1 221 ? 5.137 -25.453 -20.359 1 97.38 221 ILE B C 1
ATOM 4009 O O . ILE B 1 221 ? 5.965 -26.141 -19.75 1 97.38 221 ILE B O 1
ATOM 4013 N N . ASN B 1 222 ? 4.672 -25.828 -21.5 1 96.19 222 ASN B N 1
ATOM 4014 C CA . ASN B 1 222 ? 5.027 -27.094 -22.141 1 96.19 222 ASN B CA 1
ATOM 4015 C C . ASN B 1 222 ? 6.516 -27.156 -22.453 1 96.19 222 ASN B C 1
ATOM 4017 O O . ASN B 1 222 ? 7.113 -28.234 -22.422 1 96.19 222 ASN B O 1
ATOM 4021 N N . CYS B 1 223 ? 7.047 -26 -22.703 1 95.94 223 CYS B N 1
ATOM 4022 C CA . CYS B 1 223 ? 8.461 -25.953 -23.062 1 95.94 223 CYS B CA 1
ATOM 4023 C C . CYS B 1 223 ? 9.344 -25.984 -21.812 1 95.94 223 CYS B C 1
ATOM 4025 O O . CYS B 1 223 ? 10.422 -26.594 -21.844 1 95.94 223 CYS B O 1
ATOM 4027 N N . LYS B 1 224 ? 8.875 -25.391 -20.734 1 95.5 224 LYS B N 1
ATOM 4028 C CA . LYS B 1 224 ? 9.781 -25.125 -19.625 1 95.5 224 LYS B CA 1
ATOM 4029 C C . LYS B 1 224 ? 9.523 -26.078 -18.453 1 95.5 224 LYS B C 1
ATOM 4031 O O . LYS B 1 224 ? 10.391 -26.281 -17.609 1 95.5 224 LYS B O 1
ATOM 4036 N N . ILE B 1 225 ? 8.336 -26.562 -18.375 1 92.19 225 ILE B N 1
ATOM 4037 C CA . ILE B 1 225 ? 7.969 -27.422 -17.25 1 92.19 225 ILE B CA 1
ATOM 4038 C C . ILE B 1 225 ? 7.914 -28.875 -17.719 1 92.19 225 ILE B C 1
ATOM 4040 O O . ILE B 1 225 ? 7.059 -29.234 -18.531 1 92.19 225 ILE B O 1
ATOM 4044 N N . ASN B 1 226 ? 8.68 -29.719 -17.172 1 87.44 226 ASN B N 1
ATOM 4045 C CA . ASN B 1 226 ? 8.914 -31.062 -17.688 1 87.44 226 ASN B CA 1
ATOM 4046 C C . ASN B 1 226 ? 7.727 -31.984 -17.422 1 87.44 226 ASN B C 1
ATOM 4048 O O . ASN B 1 226 ? 7.445 -32.906 -18.203 1 87.44 226 ASN B O 1
ATOM 4052 N N . ASP B 1 227 ? 7.051 -31.766 -16.375 1 85.69 227 ASP B N 1
ATOM 4053 C CA . ASP B 1 227 ? 6.004 -32.719 -16 1 85.69 227 ASP B CA 1
ATOM 4054 C C . ASP B 1 227 ? 4.621 -32.188 -16.375 1 85.69 227 ASP B C 1
ATOM 4056 O O . ASP B 1 227 ? 3.631 -32.469 -15.711 1 85.69 227 ASP B O 1
ATOM 4060 N N . MET B 1 228 ? 4.582 -31.344 -17.375 1 89.94 228 MET B N 1
ATOM 4061 C CA . MET B 1 228 ? 3.303 -30.828 -17.859 1 89.94 228 MET B CA 1
ATOM 4062 C C . MET B 1 228 ? 3.244 -30.859 -19.375 1 89.94 228 MET B C 1
ATOM 4064 O O . MET B 1 228 ? 4.242 -30.594 -20.047 1 89.94 228 MET B O 1
ATOM 4068 N N . GLU B 1 229 ? 2.125 -31.203 -19.859 1 93.69 229 GLU B N 1
ATOM 4069 C CA . GLU B 1 229 ? 1.767 -31.156 -21.281 1 93.69 229 GLU B CA 1
ATOM 4070 C C . GLU B 1 229 ? 0.329 -30.672 -21.469 1 93.69 229 GLU B C 1
ATOM 4072 O O . GLU B 1 229 ? -0.595 -31.484 -21.547 1 93.69 229 GLU B O 1
ATOM 4077 N N . LEU B 1 230 ? 0.191 -29.422 -21.609 1 95.94 230 LEU B N 1
ATOM 4078 C CA . LEU B 1 230 ? -1.127 -28.797 -21.578 1 95.94 230 LEU B CA 1
ATOM 4079 C C . LEU B 1 230 ? -1.709 -28.703 -22.984 1 95.94 230 LEU B C 1
ATOM 4081 O O . LEU B 1 230 ? -0.979 -28.453 -23.953 1 95.94 230 LEU B O 1
ATOM 4085 N N . GLU B 1 231 ? -2.994 -28.938 -23.047 1 96 231 GLU B N 1
ATOM 4086 C CA . GLU B 1 231 ? -3.746 -28.797 -24.297 1 96 231 GLU B CA 1
ATOM 4087 C C . GLU B 1 231 ? -5.039 -28.016 -24.078 1 96 231 GLU B C 1
ATOM 4089 O O . GLU B 1 231 ? -5.762 -28.25 -23.109 1 96 231 GLU B O 1
ATOM 4094 N N . LEU B 1 232 ? -5.258 -27.094 -24.969 1 96.75 232 LEU B N 1
ATOM 4095 C CA . LEU B 1 232 ? -6.445 -26.25 -24.891 1 96.75 232 LEU B CA 1
ATOM 4096 C C . LEU B 1 232 ? -7.59 -26.844 -25.719 1 96.75 232 LEU B C 1
ATOM 4098 O O . LEU B 1 232 ? -7.41 -27.188 -26.891 1 96.75 232 LEU B O 1
ATOM 4102 N N . LEU B 1 233 ? -8.68 -27.031 -25.109 1 95.5 233 LEU B N 1
ATOM 4103 C CA . LEU B 1 233 ? -9.914 -27.453 -25.75 1 95.5 233 LEU B CA 1
ATOM 4104 C C . LEU B 1 233 ? -11.023 -26.438 -25.547 1 95.5 233 LEU B C 1
ATOM 4106 O O . LEU B 1 233 ? -11.055 -25.75 -24.516 1 95.5 233 LEU B O 1
ATOM 4110 N N . GLN B 1 234 ? -11.82 -26.219 -26.516 1 94.31 234 GLN B N 1
ATOM 4111 C CA . GLN B 1 234 ? -12.898 -25.25 -26.406 1 94.31 234 GLN B CA 1
ATOM 4112 C C . GLN B 1 234 ? -14.227 -25.828 -26.875 1 94.31 234 GLN B C 1
ATOM 4114 O O . GLN B 1 234 ? -14.258 -26.656 -27.781 1 94.31 234 GLN B O 1
ATOM 4119 N N . ALA B 1 235 ? -15.258 -25.562 -26.219 1 92.62 235 ALA B N 1
ATOM 4120 C CA . ALA B 1 235 ? -16.625 -25.891 -26.609 1 92.62 235 ALA B CA 1
ATOM 4121 C C . ALA B 1 235 ? -17.375 -24.641 -27.078 1 92.62 235 ALA B C 1
ATOM 4123 O O . ALA B 1 235 ? -17.281 -23.594 -26.453 1 92.62 235 ALA B O 1
ATOM 4124 N N . ARG B 1 236 ? -18.109 -24.828 -28.156 1 91.5 236 ARG B N 1
ATOM 4125 C CA . ARG B 1 236 ? -18.797 -23.688 -28.75 1 91.5 236 ARG B CA 1
ATOM 4126 C C . ARG B 1 236 ? -20.297 -23.922 -28.797 1 91.5 236 ARG B C 1
ATOM 4128 O O . ARG B 1 236 ? -20.766 -25.062 -28.906 1 91.5 236 ARG B O 1
ATOM 4135 N N . ARG B 1 237 ? -20.953 -22.938 -28.562 1 91.38 237 ARG B N 1
ATOM 4136 C CA . ARG B 1 237 ? -22.391 -22.828 -28.859 1 91.38 237 ARG B CA 1
ATOM 4137 C C . ARG B 1 237 ? -22.625 -21.828 -29.984 1 91.38 237 ARG B C 1
ATOM 4139 O O . ARG B 1 237 ? -22.609 -20.625 -29.766 1 91.38 237 ARG B O 1
ATOM 4146 N N . GLY B 1 238 ? -22.938 -22.391 -31.188 1 89.62 238 GLY B N 1
ATOM 4147 C CA . GLY B 1 238 ? -22.891 -21.516 -32.344 1 89.62 238 GLY B CA 1
ATOM 4148 C C . GLY B 1 238 ? -21.5 -21 -32.656 1 89.62 238 GLY B C 1
ATOM 4149 O O . GLY B 1 238 ? -20.547 -21.781 -32.781 1 89.62 238 GLY B O 1
ATOM 4150 N N . ARG B 1 239 ? -21.344 -19.766 -32.781 1 85.69 239 ARG B N 1
ATOM 4151 C CA . ARG B 1 239 ? -20.047 -19.172 -33.094 1 85.69 239 ARG B CA 1
ATOM 4152 C C . ARG B 1 239 ? -19.312 -18.734 -31.828 1 85.69 239 ARG B C 1
ATOM 4154 O O . ARG B 1 239 ? -18.141 -18.391 -31.859 1 85.69 239 ARG B O 1
ATOM 4161 N N . LYS B 1 240 ? -20.031 -18.844 -30.703 1 88.31 240 LYS B N 1
ATOM 4162 C CA . LYS B 1 240 ? -19.469 -18.312 -29.469 1 88.31 240 LYS B CA 1
ATOM 4163 C C . LYS B 1 240 ? -18.859 -19.422 -28.625 1 88.31 240 LYS B C 1
ATOM 4165 O O . LYS B 1 240 ? -19.453 -20.484 -28.453 1 88.31 240 LYS B O 1
ATOM 4170 N N . VAL B 1 241 ? -17.688 -19.234 -28.188 1 91.56 241 VAL B N 1
ATOM 4171 C CA . VAL B 1 241 ? -17.047 -20.156 -27.25 1 91.56 241 VAL B CA 1
ATOM 4172 C C . VAL B 1 241 ? -17.672 -19.984 -25.859 1 91.56 241 VAL B C 1
ATOM 4174 O O . VAL B 1 241 ? -17.719 -18.891 -25.328 1 91.56 241 VAL B O 1
ATOM 4177 N N . VAL B 1 242 ? -18.125 -21.078 -25.312 1 91.94 242 VAL B N 1
ATOM 4178 C CA . VAL B 1 242 ? -18.859 -20.984 -24.047 1 91.94 242 VAL B CA 1
ATOM 4179 C C . VAL B 1 242 ? -18.078 -21.688 -22.938 1 91.94 242 VAL B C 1
ATOM 4181 O O . VAL B 1 242 ? -18.312 -21.438 -21.766 1 91.94 242 VAL B O 1
ATOM 4184 N N . GLN B 1 243 ? -17.156 -22.578 -23.406 1 94.88 243 GLN B N 1
ATOM 4185 C CA . GLN B 1 243 ? -16.391 -23.328 -22.406 1 94.88 243 GLN B CA 1
ATOM 4186 C C . GLN B 1 243 ? -14.961 -23.562 -22.891 1 94.88 243 GLN B C 1
ATOM 4188 O O . GLN B 1 243 ? -14.734 -23.844 -24.078 1 94.88 243 GLN B O 1
ATOM 4193 N N . ILE B 1 244 ? -14.07 -23.422 -21.938 1 95.12 244 ILE B N 1
ATOM 4194 C CA . ILE B 1 244 ? -12.656 -23.672 -22.188 1 95.12 244 ILE B CA 1
ATOM 4195 C C . ILE B 1 244 ? -12.141 -24.75 -21.234 1 95.12 244 ILE B C 1
ATOM 4197 O O . ILE B 1 244 ? -12.469 -24.734 -20.047 1 95.12 244 ILE B O 1
ATOM 4201 N N . GLU B 1 245 ? -11.469 -25.672 -21.797 1 95.75 245 GLU B N 1
ATOM 4202 C CA . GLU B 1 245 ? -10.828 -26.688 -20.969 1 95.75 245 GLU B CA 1
ATOM 4203 C C . GLU B 1 245 ? -9.344 -26.797 -21.281 1 95.75 245 GLU B C 1
ATOM 4205 O O . GLU B 1 245 ? -8.945 -26.781 -22.453 1 95.75 245 GLU B O 1
ATOM 4210 N N . ILE B 1 246 ? -8.586 -26.875 -20.266 1 95.88 246 ILE B N 1
ATOM 4211 C CA . ILE B 1 246 ? -7.16 -27.141 -20.438 1 95.88 246 ILE B CA 1
ATOM 4212 C C . ILE B 1 246 ? -6.812 -28.484 -19.781 1 95.88 246 ILE B C 1
ATOM 4214 O O . ILE B 1 246 ? -7.023 -28.656 -18.578 1 95.88 246 ILE B O 1
ATOM 4218 N N . HIS B 1 247 ? -6.285 -29.375 -20.562 1 94.25 247 HIS B N 1
ATOM 4219 C CA . HIS B 1 247 ? -5.926 -30.719 -20.109 1 94.25 247 HIS B CA 1
ATOM 4220 C C . HIS B 1 247 ? -4.422 -30.844 -19.891 1 94.25 247 HIS B C 1
ATOM 4222 O O . HIS B 1 247 ? -3.635 -30.359 -20.703 1 94.25 247 HIS B O 1
ATOM 4228 N N . ASN B 1 248 ? -4.086 -31.391 -18.812 1 92.44 248 ASN B N 1
ATOM 4229 C CA . ASN B 1 248 ? -2.703 -31.828 -18.656 1 92.44 248 ASN B CA 1
ATOM 4230 C C . ASN B 1 248 ? -2.525 -33.281 -19.062 1 92.44 248 ASN B C 1
ATOM 4232 O O . ASN B 1 248 ? -2.844 -34.188 -18.297 1 92.44 248 ASN B O 1
ATOM 4236 N N . ASN B 1 249 ? -1.9 -33.531 -20.125 1 86.75 249 ASN B N 1
ATOM 4237 C CA . ASN B 1 249 ? -1.82 -34.875 -20.703 1 86.75 249 ASN B CA 1
ATOM 4238 C C . ASN B 1 249 ? -0.516 -35.562 -20.328 1 86.75 249 ASN B C 1
ATOM 4240 O O . ASN B 1 249 ? -0.192 -36.625 -20.891 1 86.75 249 ASN B O 1
ATOM 4244 N N . PHE B 1 250 ? 0.231 -35.062 -19.469 1 80.5 250 PHE B N 1
ATOM 4245 C CA . PHE B 1 250 ? 1.531 -35.625 -19.109 1 80.5 250 PHE B CA 1
ATOM 4246 C C . PHE B 1 250 ? 1.39 -37.062 -18.609 1 80.5 250 PHE B C 1
ATOM 4248 O O . PHE B 1 250 ? 2.176 -37.938 -18.984 1 80.5 250 PHE B O 1
ATOM 4255 N N . ALA B 1 251 ? 0.457 -37.281 -17.703 1 65.56 251 ALA B N 1
ATOM 4256 C CA . ALA B 1 251 ? 0.287 -38.625 -17.172 1 65.56 251 ALA B CA 1
ATOM 4257 C C . ALA B 1 251 ? -0.043 -39.625 -18.297 1 65.56 251 ALA B C 1
ATOM 4259 O O . ALA B 1 251 ? 0.42 -40.75 -18.281 1 65.56 251 ALA B O 1
ATOM 4260 N N . ARG B 1 252 ? -0.805 -39.219 -19.094 1 61.03 252 ARG B N 1
ATOM 4261 C CA . ARG B 1 252 ? -1.208 -40.094 -20.188 1 61.03 252 ARG B CA 1
ATOM 4262 C C . ARG B 1 252 ? -0.01 -40.5 -21.047 1 61.03 252 ARG B C 1
ATOM 4264 O O . ARG B 1 252 ? 0.099 -41.625 -21.484 1 61.03 252 ARG B O 1
ATOM 4271 N N . ARG B 1 253 ? 0.891 -39.656 -21.203 1 57.84 253 ARG B N 1
ATOM 4272 C CA . ARG B 1 253 ? 2.018 -39.969 -22.062 1 57.84 253 ARG B CA 1
ATOM 4273 C C . ARG B 1 253 ? 3.029 -40.875 -21.344 1 57.84 253 ARG B C 1
ATOM 4275 O O . ARG B 1 253 ? 3.652 -41.719 -21.953 1 57.84 253 ARG B O 1
ATOM 4282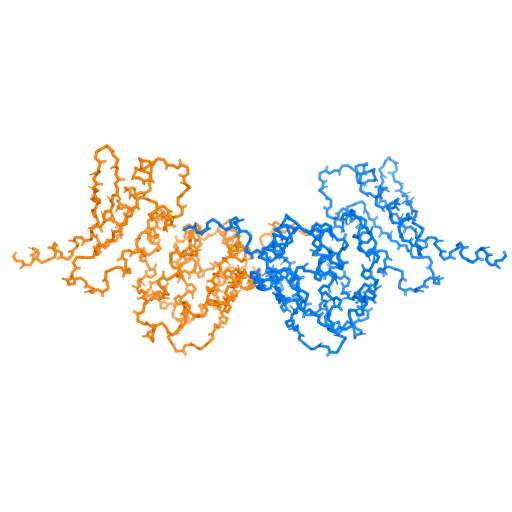 N N . LYS B 1 254 ? 3.135 -40.688 -20.125 1 58.34 254 LYS B N 1
ATOM 4283 C CA . LYS B 1 254 ? 4.055 -41.531 -19.391 1 58.34 254 LYS B CA 1
ATOM 4284 C C . LYS B 1 254 ? 3.588 -43 -19.422 1 58.34 254 LYS B C 1
ATOM 4286 O O . LYS B 1 254 ? 4.402 -43.906 -19.562 1 58.34 254 LYS B O 1
ATOM 4291 N N . SER B 1 255 ? 2.271 -43.031 -19.188 1 53 255 SER B N 1
ATOM 4292 C CA . SER B 1 255 ? 1.758 -44.406 -19.219 1 53 255 SER B CA 1
ATOM 4293 C C . SER B 1 255 ? 1.937 -45.031 -20.594 1 53 255 SER B C 1
ATOM 4295 O O . SER B 1 255 ? 2.176 -46.25 -20.719 1 53 255 SER B O 1
ATOM 4297 N N . LEU B 1 256 ? 1.835 -44.125 -21.531 1 50.91 256 LEU B N 1
ATOM 4298 C CA . LEU B 1 256 ? 1.963 -44.688 -22.875 1 50.91 256 LEU B CA 1
ATOM 4299 C C . LEU B 1 256 ? 3.412 -45.062 -23.172 1 50.91 256 LEU B C 1
ATOM 4301 O O . LEU B 1 256 ? 3.678 -46 -23.906 1 50.91 256 LEU B O 1
ATOM 4305 N N . ARG B 1 257 ? 4.297 -44.375 -22.594 1 49.47 257 ARG B N 1
ATOM 4306 C CA . ARG B 1 257 ? 5.691 -44.688 -22.875 1 49.47 257 ARG B CA 1
ATOM 4307 C C . ARG B 1 257 ? 6.113 -45.969 -22.172 1 49.47 257 ARG B C 1
ATOM 4309 O O . ARG B 1 257 ? 7.008 -46.688 -22.641 1 49.47 257 ARG B O 1
ATOM 4316 N N . TYR B 1 258 ? 5.602 -46.219 -21.062 1 48.59 258 TYR B N 1
ATOM 4317 C CA . TYR B 1 258 ? 6 -47.469 -20.406 1 48.59 258 TYR B CA 1
ATOM 4318 C C . TYR B 1 258 ? 5.195 -48.656 -20.938 1 48.59 258 TYR B C 1
ATOM 4320 O O . TYR B 1 258 ? 5.453 -49.812 -20.562 1 48.59 258 TYR B O 1
ATOM 4328 N N . GLN B 1 259 ? 4.23 -48.469 -21.672 1 37.41 259 GLN B N 1
ATOM 4329 C CA . GLN B 1 259 ? 3.738 -49.688 -22.297 1 37.41 259 GLN B CA 1
ATOM 4330 C C . GLN B 1 259 ? 4.516 -50 -23.578 1 37.41 259 GLN B C 1
ATOM 4332 O O . GLN B 1 259 ? 4.891 -49.062 -24.328 1 37.41 259 GLN B O 1
#

pLDDT: mean 81.7, std 19.05, range [19.78, 97.88]

InterPro domains:
  IPR000525 Initiator Rep protein, WH1 domain [PF01051] (28-173)
  IPR036388 Winged helix-like DNA-binding domain superfamily [G3DSA:1.10.10.10] (17-158)
  IPR036388 Winged helix-like DNA-binding domain superfamily [G3DSA:1.10.10.10] (160-253)
  IPR036390 Winged helix DNA-binding domain superfamily [SSF46785] (27-145)
  IPR036390 Winged helix DNA-binding domain superfamily [SSF46785] (149-247)

Sequence (518 aa):
MVSAGRILWTSDRDFNKDEIRDQRYFLVAEHNDLITKARHDLNARELKIMDYVVSKIKPNDEHFNLIDTSMYELTRVLDLKRSGRTYSQLAQNLEDMRAKSVKIYNPSERRLTLTGWFEVVDIWENGQVKLRINKQFAPFLLKLKDSGHYTQYFLEDTVRLKSKYAILLYKLMREVDKDHGQSIGILQGTPEEYMAWLGSPSKYQYKYLKNKVLNPAIEEINCKINDMELELLQARRGRKVVQIEIHNNFARRKSLRYQMVSAGRILWTSDRDFNKDEIRDQRYFLVAEHNDLITKARHDLNARELKIMDYVVSKIKPNDEHFNLIDTSMYELTRVLDLKRSGRTYSQLAQNLEDMRAKSVKIYNPSERRLTLTGWFEVVDIWENGQVKLRINKQFAPFLLKLKDSGHYTQYFLEDTVRLKSKYAILLYKLMREVDKDHGQSIGILQGTPEEYMAWLGSPSKYQYKYLKNKVLNPAIEEINCKINDMELELLQARRGRKVVQIEIHNNFARRKSLRYQ

Radius of gyration: 27.27 Å; Cα contacts (8 Å, |Δi|>4): 900; chains: 2; bounding box: 58×98×60 Å